Protein AF-A0A953EM39-F1 (afdb_monomer_lite)

Foldseek 3Di:
DDPPPPLPDKFFWQKAKKWFKWKAWFQAALRIDTDIFADPVQRPGTHIFQDEDADRDCRRHSDDADADQAADALVRVVPVVDTKMKIWTWMWMWICPPDPCVVVSGVLSVLLSVQCNVFRHNHDQDSDLLVNLVSCLVGVLRSVVVLADDSLVVDPDPAPTTLAIEIEMEISYDDPSQVSNAVVQVVGFRDGHDRDDDPDDDDDPPDPDDGYGYHYQHAKDWDFQPWSDDPRDHTYTYIDIDHHNNDDHQFWWKAQPVQCFTFFFPPDPLAWGFTAGAHQALDQRRGWDQDPQQFIAGPVDRQWTWFQDQLDAFGTITIHGDDNDQRRHWDDDQQFIFRRNVRWTWFFDPDRWFPGGIGTHHDDPPPSRRGIDIGGRDHAQWWWKALPLLRWTWFFVVLDLDAFTFIWTAHQALDQRRTWHQRPQQWIAGRSRRFTFFQPLQDAPATIHTHRTGPDQRSGWDDPQFWIASVPNRWTWFFPPLDSFGGGTIHTHHDDSVDSRGGIDIDGSDHDDWDFLADPVPRFTWFQPPLDLDWFGFTATHHDDPLVPTQRTWDQDPLQWTATCSVDRPSQWTFFQDQVDPPGTIITHHTPSDQRRGWDCDPSFTAGRNPRDTDDHPPDDD

Radius of gyration: 32.35 Å; chains: 1; bounding box: 67×64×93 Å

Sequence (622 aa):
MSRNDSFLQGTRDEPFVYNVWFRVKVGVPDSAEVGVTGSRDSAYMSLGNGDGRYLFSGAEQGAVQFDNIRLHDIGDLLNPQNHLELVGSWTWAMESDNIAVKGMVDQSAQILKTALNSTVAPMALPSDASQLVSDLLAAIPRPFLFMIGAALASIPGLTDDVVGSNIYVGVNAAGVLASVLDAAAGSFKVPFIEIPIVSIPPDIGLNPGGGGHIFSLSSARTFADEDFSQWNSGHHRYEMQMVPTGTPLDLMQIRNAHYERCVDLAYGNVDGGRADPWPCNGNGRQAWMLNSLGQIRTAVRNERCLDAGAGANGGDVWSTGCNSSVGQRWRISGKQIVNEAQGMCLGVPGQPVSGTHLRLRPCSSTDVEQQWTLEPLAPATYQRIRNIVKDRCAGVVDADTSSGSMLNTWMCTNAPDQGWLLDPQGFIVNRGSDRCLDGNGGIAGAEVRILDCADVPWQRWEWTGTQLVNSYRNTCLGVKNNQELPGARMNLVACDPTDPAQKLAFEPATPWSWSQVRSSSTSRCAEVTDNSTSNGAVVRDVTCESYSATGQGWRLDPGGLLISRIDAGDHGKCLDAGTGAVGQTVLSWDCHGGANQRWTLSGTQLVNAVAGLCLQSADVAG

pLDDT: mean 79.26, std 15.97, range [26.17, 97.62]

Structure (mmCIF, N/CA/C/O backbone):
data_AF-A0A953EM39-F1
#
_entry.id   AF-A0A953EM39-F1
#
loop_
_atom_site.group_PDB
_atom_site.id
_atom_site.type_symbol
_atom_site.label_atom_id
_atom_site.label_alt_id
_atom_site.label_comp_id
_atom_site.label_asym_id
_atom_site.label_entity_id
_atom_site.label_seq_id
_atom_site.pdbx_PDB_ins_code
_atom_site.Cartn_x
_atom_site.Cartn_y
_atom_site.Cartn_z
_atom_site.occupancy
_atom_site.B_iso_or_equiv
_atom_site.auth_seq_id
_atom_site.auth_comp_id
_atom_site.auth_asym_id
_atom_site.auth_atom_id
_atom_site.pdbx_PDB_model_num
ATOM 1 N N . MET A 1 1 ? -0.025 -35.498 50.209 1.00 26.17 1 MET A N 1
ATOM 2 C CA . MET A 1 1 ? -0.067 -34.189 50.888 1.00 26.17 1 MET A CA 1
ATOM 3 C C . MET A 1 1 ? -0.090 -33.144 49.794 1.00 26.17 1 MET A C 1
ATOM 5 O O . MET A 1 1 ? 0.960 -32.788 49.276 1.00 26.17 1 MET A O 1
ATOM 9 N N . SER A 1 2 ? -1.303 -32.809 49.360 1.00 26.33 2 SER A N 1
ATOM 10 C CA . SER A 1 2 ? -1.603 -31.695 48.467 1.00 26.33 2 SER A CA 1
ATOM 11 C C . SER A 1 2 ? -1.132 -30.413 49.143 1.00 26.33 2 SER A C 1
ATOM 13 O O . SER A 1 2 ? -1.469 -30.169 50.304 1.00 26.33 2 SER A O 1
ATOM 15 N N . ARG A 1 3 ? -0.290 -29.635 48.466 1.00 27.75 3 ARG A N 1
ATOM 16 C CA . ARG A 1 3 ? -0.011 -28.273 48.906 1.00 27.75 3 ARG A CA 1
ATOM 17 C C . ARG A 1 3 ? -1.219 -27.449 48.483 1.00 27.75 3 ARG A C 1
ATOM 19 O O . ARG A 1 3 ? -1.339 -27.104 47.323 1.00 27.75 3 ARG A O 1
ATOM 26 N N . ASN A 1 4 ? -2.146 -27.267 49.423 1.00 28.66 4 ASN A N 1
ATOM 27 C CA . ASN A 1 4 ? -3.021 -26.105 49.412 1.00 28.66 4 ASN A CA 1
ATOM 28 C C . ASN A 1 4 ? -2.097 -24.907 49.591 1.00 28.66 4 ASN A C 1
ATOM 30 O O . ASN A 1 4 ? -1.573 -24.726 50.697 1.00 28.66 4 ASN A O 1
ATOM 34 N N . ASP A 1 5 ? -1.898 -24.118 48.546 1.00 33.22 5 ASP A N 1
ATOM 35 C CA . ASP A 1 5 ? -1.408 -22.771 48.755 1.00 33.22 5 ASP A CA 1
ATOM 36 C C . ASP A 1 5 ? -2.537 -21.986 49.417 1.00 33.22 5 ASP A C 1
ATOM 38 O O . ASP A 1 5 ? -3.649 -21.812 48.921 1.00 33.22 5 ASP A O 1
ATOM 42 N N . SER A 1 6 ? -2.291 -21.648 50.679 1.00 32.31 6 SER A N 1
ATOM 43 C CA . SER A 1 6 ? -3.165 -20.797 51.457 1.00 32.31 6 SER A CA 1
ATOM 44 C C . SER A 1 6 ? -3.144 -19.413 50.823 1.00 32.31 6 SER A C 1
ATOM 46 O O . SER A 1 6 ? -2.258 -18.608 51.100 1.00 32.31 6 SER A O 1
ATOM 48 N N . PHE A 1 7 ? -4.165 -19.192 50.014 1.00 36.41 7 PHE A N 1
ATOM 49 C CA . PHE A 1 7 ? -4.669 -18.013 49.319 1.00 36.41 7 PHE A CA 1
ATOM 50 C C . PHE A 1 7 ? -4.611 -16.645 50.049 1.00 36.41 7 PHE A C 1
ATOM 52 O O . PHE A 1 7 ? -5.151 -15.655 49.576 1.00 36.41 7 PHE A O 1
ATOM 59 N N . LEU A 1 8 ? -4.008 -16.527 51.236 1.00 30.64 8 LEU A N 1
ATOM 60 C CA . LEU A 1 8 ? -4.150 -15.325 52.059 1.00 30.64 8 LEU A CA 1
ATOM 61 C C . LEU A 1 8 ? -2.957 -14.379 52.102 1.00 30.64 8 LEU A C 1
ATOM 63 O O . LEU A 1 8 ? -3.194 -13.234 52.469 1.00 30.64 8 LEU A O 1
ATOM 67 N N . GLN A 1 9 ? -1.733 -14.751 51.708 1.00 31.95 9 GLN A N 1
ATOM 68 C CA . GLN A 1 9 ? -0.623 -13.785 51.606 1.00 31.95 9 GLN A CA 1
ATOM 69 C C . GLN A 1 9 ? 0.457 -14.233 50.601 1.00 31.95 9 GLN A C 1
ATOM 71 O O . GLN A 1 9 ? 1.381 -14.948 50.974 1.00 31.95 9 GLN A O 1
ATOM 76 N N . GLY A 1 10 ? 0.388 -13.727 49.364 1.00 39.34 10 GLY A N 1
ATOM 77 C CA . GLY A 1 10 ? 1.563 -13.520 48.502 1.00 39.34 10 GLY A CA 1
ATOM 78 C C . GLY A 1 10 ? 1.924 -14.629 47.511 1.00 39.34 10 GLY A C 1
ATOM 79 O O . GLY A 1 10 ? 3.085 -15.041 47.491 1.00 39.34 10 GLY A O 1
ATOM 80 N N . THR A 1 11 ? 0.983 -15.063 46.671 1.00 44.34 11 THR A N 1
ATOM 81 C CA . THR A 1 11 ? 1.305 -15.824 45.452 1.00 44.34 11 THR A CA 1
ATOM 82 C C . THR A 1 11 ? 1.557 -14.876 44.281 1.00 44.34 11 THR A C 1
ATOM 84 O O . THR A 1 11 ? 1.456 -13.654 44.408 1.00 44.34 11 THR A O 1
ATOM 87 N N . ARG A 1 12 ? 2.133 -15.429 43.226 1.00 53.06 12 ARG A N 1
ATOM 88 C CA . ARG A 1 12 ? 2.984 -14.742 42.269 1.00 53.06 12 ARG A CA 1
ATOM 89 C C . ARG A 1 12 ? 2.561 -15.267 40.896 1.00 53.06 12 ARG A C 1
ATOM 91 O O . ARG A 1 12 ? 3.275 -16.076 40.322 1.00 53.06 12 ARG A O 1
ATOM 98 N N . ASP A 1 13 ? 1.400 -14.860 40.408 1.00 59.19 13 ASP A N 1
ATOM 99 C CA . ASP A 1 13 ? 0.655 -15.641 39.410 1.00 59.19 13 ASP A CA 1
ATOM 100 C C . ASP A 1 13 ? 1.165 -15.355 37.982 1.00 59.19 13 ASP A C 1
ATOM 102 O O . ASP A 1 13 ? 1.406 -14.192 37.634 1.00 59.19 13 ASP A O 1
ATOM 106 N N . GLU A 1 14 ? 1.361 -16.385 37.142 1.00 70.81 14 GLU A N 1
ATOM 107 C CA . GLU A 1 14 ? 1.727 -16.207 35.725 1.00 70.81 14 GLU A CA 1
ATOM 108 C C . GLU A 1 14 ? 0.514 -16.352 34.786 1.00 70.81 14 GLU A C 1
ATOM 110 O O . GLU A 1 14 ? 0.160 -17.470 34.399 1.00 70.81 14 GLU A O 1
ATOM 115 N N . PRO A 1 15 ? -0.133 -15.243 34.376 1.00 70.75 15 PRO A N 1
ATOM 116 C CA . PRO A 1 15 ? -1.342 -15.317 33.569 1.00 70.75 15 PRO A CA 1
ATOM 117 C C . PRO A 1 15 ? -1.049 -15.672 32.110 1.00 70.75 15 PRO A C 1
ATOM 119 O O . PRO A 1 15 ? -0.116 -15.151 31.493 1.00 70.75 15 PRO A O 1
ATOM 122 N N . PHE A 1 16 ? -1.915 -16.492 31.521 1.00 75.31 16 PHE A N 1
ATOM 123 C CA . PHE A 1 16 ? -1.914 -16.797 30.090 1.00 75.31 16 PHE A CA 1
ATOM 124 C C . PHE A 1 16 ? -3.316 -17.188 29.608 1.00 75.31 16 PHE A C 1
ATOM 126 O O . PHE A 1 16 ? -4.253 -17.310 30.399 1.00 75.31 16 PHE A O 1
ATOM 133 N N . VAL A 1 17 ? -3.475 -17.361 28.294 1.00 79.69 17 VAL A N 1
ATOM 134 C CA . VAL A 1 17 ? -4.760 -17.702 27.675 1.00 79.69 17 VAL A CA 1
ATOM 135 C C . VAL A 1 17 ? -4.661 -18.973 26.835 1.00 79.69 17 VAL A C 1
ATOM 137 O O . VAL A 1 17 ? -3.720 -19.151 26.058 1.00 79.69 17 VAL A O 1
ATOM 140 N N . TYR A 1 18 ? -5.683 -19.827 26.933 1.00 83.44 18 TYR A N 1
ATOM 141 C CA . TYR A 1 18 ? -5.995 -20.813 25.899 1.00 83.44 18 TYR A CA 1
ATOM 142 C C . TYR A 1 18 ? -7.171 -20.331 25.050 1.00 83.44 18 TYR A C 1
ATOM 144 O O . TYR A 1 18 ? -8.233 -20.002 25.570 1.00 83.44 18 TYR A O 1
ATOM 152 N N . ASN A 1 19 ? -7.005 -20.349 23.730 1.00 86.69 19 ASN A N 1
ATOM 153 C CA . ASN A 1 19 ? -8.089 -20.124 22.782 1.00 86.69 19 ASN A CA 1
ATOM 154 C C . ASN A 1 19 ? -8.498 -21.450 22.148 1.00 86.69 19 ASN A C 1
ATOM 156 O O . ASN A 1 19 ? -7.745 -22.017 21.352 1.00 86.69 19 ASN A O 1
ATOM 160 N N . VAL A 1 20 ? -9.709 -21.918 22.454 1.00 89.50 20 VAL A N 1
ATOM 161 C CA . VAL A 1 20 ? -10.371 -22.969 21.674 1.00 89.50 20 VAL A CA 1
ATOM 162 C C . VAL A 1 20 ? -11.012 -22.301 20.467 1.00 89.50 20 VAL A C 1
ATOM 164 O O . VAL A 1 20 ? -12.107 -21.745 20.560 1.00 89.50 20 VAL A O 1
ATOM 167 N N . TRP A 1 21 ? -10.307 -22.291 19.342 1.00 91.75 21 TRP A N 1
ATOM 168 C CA . TRP A 1 21 ? -10.792 -21.648 18.131 1.00 91.75 21 TRP A CA 1
ATOM 169 C C . TRP A 1 21 ? -11.631 -22.583 17.288 1.00 91.75 21 TRP A C 1
ATOM 171 O O . TRP A 1 21 ? -11.382 -23.784 17.243 1.00 91.75 21 TRP A O 1
ATOM 181 N N . PHE A 1 22 ? -12.595 -22.023 16.570 1.00 92.56 22 PHE A N 1
ATOM 182 C CA . PHE A 1 22 ? -13.446 -22.772 15.662 1.00 92.56 22 PHE A CA 1
ATOM 183 C C . PHE A 1 22 ? -13.744 -21.984 14.390 1.00 92.56 22 PHE A C 1
ATOM 185 O O . PHE A 1 22 ? -13.769 -20.754 14.393 1.00 92.56 22 PHE A O 1
ATOM 192 N N . ARG A 1 23 ? -14.017 -22.716 13.311 1.00 92.69 23 ARG A N 1
ATOM 193 C CA . ARG A 1 23 ? -14.676 -22.216 12.104 1.00 92.69 23 ARG A CA 1
ATOM 194 C C . ARG A 1 23 ? -15.698 -23.235 11.608 1.00 92.69 23 ARG A C 1
ATOM 196 O O . ARG A 1 23 ? -15.471 -24.434 11.738 1.00 92.69 23 ARG A O 1
ATOM 203 N N . VAL A 1 24 ? -16.830 -22.795 11.072 1.00 95.00 24 VAL A N 1
ATOM 204 C CA . VAL A 1 24 ? -17.868 -23.682 10.516 1.00 95.00 24 VAL A CA 1
ATOM 205 C C . VAL A 1 24 ? -18.636 -22.973 9.409 1.00 95.00 24 VAL A C 1
ATOM 207 O O . VAL A 1 24 ? -18.951 -21.789 9.531 1.00 95.00 24 VAL A O 1
ATOM 210 N N . LYS A 1 25 ? -18.968 -23.696 8.335 1.00 92.56 25 LYS A N 1
ATOM 211 C CA . LYS A 1 25 ? -19.789 -23.170 7.241 1.00 92.56 25 LYS A CA 1
ATOM 212 C C . LYS A 1 25 ? -21.256 -23.526 7.451 1.00 92.56 25 LYS A C 1
ATOM 214 O O . LYS A 1 25 ? -21.619 -24.687 7.633 1.00 92.56 25 LYS A O 1
ATOM 219 N N . VAL A 1 26 ? -22.108 -22.514 7.395 1.00 92.31 26 VAL A N 1
ATOM 220 C CA . VAL A 1 26 ? -23.559 -22.641 7.525 1.00 92.31 26 VAL A CA 1
ATOM 221 C C . VAL A 1 26 ? -24.123 -23.285 6.255 1.00 92.31 26 VAL A C 1
ATOM 223 O O . VAL A 1 26 ? -23.828 -22.848 5.140 1.00 92.31 26 VAL A O 1
ATOM 226 N N . GLY A 1 27 ? -24.921 -24.338 6.418 1.00 89.25 27 GLY A N 1
ATOM 227 C CA . GLY A 1 27 ? -25.503 -25.105 5.313 1.00 89.25 27 GLY A CA 1
ATOM 228 C C . GLY A 1 27 ? -24.555 -26.120 4.664 1.00 89.25 27 GLY A C 1
ATOM 229 O O . GLY A 1 27 ? -24.914 -26.706 3.643 1.00 89.25 27 GLY A O 1
ATOM 230 N N . VAL A 1 28 ? -23.365 -26.349 5.232 1.00 92.19 28 VAL A N 1
ATOM 231 C CA . VAL A 1 28 ? -22.403 -27.356 4.757 1.00 92.19 28 VAL A CA 1
ATOM 232 C C . VAL A 1 28 ? -22.165 -28.385 5.865 1.00 92.19 28 VAL A C 1
ATOM 234 O O . VAL A 1 28 ? -21.426 -28.086 6.808 1.00 92.19 28 VAL A O 1
ATOM 237 N N . PRO A 1 29 ? -22.761 -29.591 5.771 1.00 92.19 29 PRO A N 1
ATOM 238 C CA . PRO A 1 29 ? -22.546 -30.663 6.740 1.00 92.19 29 PRO A CA 1
ATOM 239 C C . PRO A 1 29 ? -21.062 -30.982 6.941 1.00 92.19 29 PRO A C 1
ATOM 241 O O . PRO A 1 29 ? -20.277 -30.931 5.995 1.00 92.19 29 PRO A O 1
ATOM 244 N N . ASP A 1 30 ? -20.692 -31.311 8.179 1.00 93.56 30 ASP A N 1
ATOM 245 C CA . ASP A 1 30 ? -19.337 -31.715 8.581 1.00 93.56 30 ASP A CA 1
ATOM 246 C C . ASP A 1 30 ? -18.214 -30.698 8.291 1.00 93.56 30 ASP A C 1
ATOM 248 O O . ASP A 1 30 ? -17.033 -31.047 8.293 1.00 93.56 30 ASP A O 1
ATOM 252 N N . SER A 1 31 ? -18.561 -29.425 8.082 1.00 94.50 31 SER A N 1
ATOM 253 C CA . SER A 1 31 ? -17.607 -28.354 7.766 1.00 94.50 31 SER A CA 1
ATOM 254 C C . SER A 1 31 ? -16.893 -27.739 8.972 1.00 94.50 31 SER A C 1
ATOM 256 O O . SER A 1 31 ? -16.032 -26.882 8.781 1.00 94.50 31 SER A O 1
ATOM 258 N N . ALA A 1 32 ? -17.251 -28.116 10.203 1.00 95.75 32 ALA A N 1
ATOM 259 C CA . ALA A 1 32 ? -16.644 -27.529 11.389 1.00 95.75 32 ALA A CA 1
ATOM 260 C C . ALA A 1 32 ? -15.186 -27.976 11.559 1.00 95.75 32 ALA A C 1
ATOM 262 O O . ALA A 1 32 ? -14.872 -29.169 11.574 1.00 95.75 32 ALA A O 1
ATOM 263 N N . GLU A 1 33 ? -14.311 -27.009 11.796 1.00 94.44 33 GLU A N 1
ATOM 264 C CA . GLU A 1 33 ? -12.925 -27.188 12.211 1.00 94.44 33 GLU A CA 1
ATOM 265 C C . GLU A 1 33 ? -12.733 -26.506 13.562 1.00 94.44 33 GLU A C 1
ATOM 267 O O . GLU A 1 33 ? -13.235 -25.406 13.785 1.00 94.44 33 GLU A O 1
ATOM 272 N N . VAL A 1 34 ? -12.026 -27.169 14.476 1.00 94.06 34 VAL A N 1
ATOM 273 C CA . VAL A 1 34 ? -11.762 -26.652 15.822 1.00 94.06 34 VAL A CA 1
ATOM 274 C C . VAL A 1 34 ? -10.336 -27.011 16.206 1.00 94.06 34 VAL A C 1
ATOM 276 O O . VAL A 1 34 ? -9.885 -28.128 15.934 1.00 94.06 34 VAL A O 1
ATOM 279 N N . GLY A 1 35 ? -9.643 -26.078 16.845 1.00 91.75 35 GLY A N 1
ATOM 280 C CA . GLY A 1 35 ? -8.299 -26.274 17.362 1.00 91.75 35 GLY A CA 1
ATOM 281 C C . GLY A 1 35 ? -8.064 -25.502 18.653 1.00 91.75 35 GLY A C 1
ATOM 282 O O . GLY A 1 35 ? -8.955 -24.842 19.183 1.00 91.75 35 GLY A O 1
ATOM 283 N N . VAL A 1 36 ? -6.848 -25.625 19.174 1.00 89.81 36 VAL A N 1
ATOM 284 C CA . VAL A 1 36 ? -6.428 -24.998 20.428 1.00 89.81 36 VAL A CA 1
ATOM 285 C C . VAL A 1 36 ? -5.129 -24.248 20.184 1.00 89.81 36 VAL A C 1
ATOM 287 O O . VAL A 1 36 ? -4.183 -24.822 19.642 1.00 89.81 36 VAL A O 1
ATOM 290 N N . THR A 1 37 ? -5.079 -22.990 20.613 1.00 87.69 37 THR A N 1
ATOM 291 C CA . THR A 1 37 ? -3.870 -22.158 20.604 1.00 87.69 37 THR A CA 1
ATOM 292 C C . THR A 1 37 ? -3.620 -21.586 21.996 1.00 87.69 37 THR A C 1
ATOM 294 O O . THR A 1 37 ? -4.545 -21.443 22.793 1.00 87.69 37 THR A O 1
ATOM 297 N N . GLY A 1 38 ? -2.360 -21.275 22.291 1.00 82.44 38 GLY A N 1
ATOM 298 C CA . GLY A 1 38 ? -1.889 -20.916 23.627 1.00 82.44 38 GLY A CA 1
ATOM 299 C C . GLY A 1 38 ? -1.028 -22.031 24.208 1.00 82.44 38 GLY A C 1
ATOM 300 O O . GLY A 1 38 ? -1.110 -23.189 23.793 1.00 82.44 38 GLY A O 1
ATOM 301 N N . SER A 1 39 ? -0.148 -21.674 25.134 1.00 78.44 39 SER A N 1
ATOM 302 C CA . SER A 1 39 ? 0.687 -22.640 25.841 1.00 78.44 39 SER A CA 1
ATOM 303 C C . SER A 1 39 ? 1.000 -22.129 27.229 1.00 78.44 39 SER A C 1
ATOM 305 O O . SER A 1 39 ? 1.378 -20.968 27.380 1.00 78.44 39 SER A O 1
ATOM 307 N N . ARG A 1 40 ? 0.965 -23.028 28.214 1.00 72.25 40 ARG A N 1
ATOM 308 C CA . ARG A 1 40 ? 1.522 -22.750 29.540 1.00 72.25 40 ARG A CA 1
ATOM 309 C C . ARG A 1 40 ? 2.975 -22.275 29.449 1.00 72.25 40 ARG A C 1
ATOM 311 O O . ARG A 1 40 ? 3.365 -21.391 30.192 1.00 72.25 40 ARG A O 1
ATOM 318 N N . ASP A 1 41 ? 3.766 -22.800 28.513 1.00 75.62 41 ASP A N 1
ATOM 319 C CA . ASP A 1 41 ? 5.189 -22.442 28.388 1.00 75.62 41 ASP A CA 1
ATOM 320 C C . ASP A 1 41 ? 5.413 -20.955 28.040 1.00 75.62 41 ASP A C 1
ATOM 322 O O . ASP A 1 41 ? 6.533 -20.457 28.139 1.00 75.62 41 ASP A O 1
ATOM 326 N N . SER A 1 42 ? 4.361 -20.236 27.628 1.00 69.31 42 SER A N 1
ATOM 327 C CA . SER A 1 42 ? 4.401 -18.782 27.433 1.00 69.31 42 SER A CA 1
ATOM 328 C C . SER A 1 42 ? 4.144 -17.967 28.708 1.00 69.31 42 SER A C 1
ATOM 330 O O . SER A 1 42 ? 4.317 -16.756 28.684 1.00 69.31 42 SER A O 1
ATOM 332 N N . ALA A 1 43 ? 3.779 -18.598 29.824 1.00 70.31 43 ALA A N 1
ATOM 333 C CA . ALA A 1 43 ? 3.544 -17.943 31.106 1.00 70.31 43 ALA A CA 1
ATOM 334 C C . ALA A 1 43 ? 4.869 -17.811 31.882 1.00 70.31 43 ALA A C 1
ATOM 336 O O . ALA A 1 43 ? 5.221 -18.653 32.702 1.00 70.31 43 ALA A O 1
ATOM 337 N N . TYR A 1 44 ? 5.666 -16.785 31.564 1.00 62.75 44 TYR A N 1
ATOM 338 C CA . TYR A 1 44 ? 7.009 -16.582 32.143 1.00 62.75 44 TYR A CA 1
ATOM 339 C C . TYR A 1 44 ? 7.108 -15.396 33.114 1.00 62.75 44 TYR A C 1
ATOM 341 O O . TYR A 1 44 ? 8.175 -15.153 33.684 1.00 62.75 44 TYR A O 1
ATOM 349 N N . MET A 1 45 ? 6.030 -14.630 33.293 1.00 59.72 45 MET A N 1
ATOM 350 C CA . MET A 1 45 ? 6.003 -13.450 34.156 1.00 59.72 45 MET A CA 1
ATOM 351 C C . MET A 1 45 ? 5.039 -13.624 35.314 1.00 59.72 45 MET A C 1
ATOM 353 O O . MET A 1 45 ? 3.838 -13.722 35.109 1.00 59.72 45 MET A O 1
ATOM 357 N N . SER A 1 46 ? 5.599 -13.546 36.512 1.00 66.19 46 SER A N 1
ATOM 358 C CA . SER A 1 46 ? 4.888 -13.620 37.777 1.00 66.19 46 SER A CA 1
ATOM 359 C C . SER A 1 46 ? 4.440 -12.226 38.224 1.00 66.19 46 SER A C 1
ATOM 361 O O . SER A 1 46 ? 5.273 -11.319 38.353 1.00 66.19 46 SER A O 1
ATOM 363 N N . LEU A 1 47 ? 3.132 -12.037 38.404 1.00 57.91 47 LEU A N 1
ATOM 364 C CA . LEU A 1 47 ? 2.532 -10.794 38.892 1.00 57.91 47 LEU A CA 1
ATOM 365 C C . LEU A 1 47 ? 2.468 -10.796 40.423 1.00 57.91 47 LEU A C 1
ATOM 367 O O . LEU A 1 47 ? 2.204 -11.822 41.037 1.00 57.91 47 LEU A O 1
ATOM 371 N N . GLY A 1 48 ? 2.744 -9.656 41.061 1.00 56.22 48 GLY A N 1
ATOM 372 C CA . GLY A 1 48 ? 2.551 -9.502 42.502 1.00 56.22 48 GLY A CA 1
ATOM 373 C C . GLY A 1 48 ? 1.106 -9.141 42.856 1.00 56.22 48 GLY A C 1
ATOM 374 O O . GLY A 1 48 ? 0.329 -8.691 42.018 1.00 56.22 48 GLY A O 1
ATOM 375 N N . ASN A 1 49 ? 0.751 -9.270 44.136 1.00 52.59 49 ASN A N 1
ATOM 376 C CA . ASN A 1 49 ? -0.561 -8.859 44.642 1.00 52.59 49 ASN A CA 1
ATOM 377 C C . ASN A 1 49 ? -0.910 -7.407 44.260 1.00 52.59 49 ASN A C 1
ATOM 379 O O . ASN A 1 49 ? -0.266 -6.466 44.725 1.00 52.59 49 ASN A O 1
ATOM 383 N N . GLY A 1 50 ? -1.991 -7.234 43.494 1.00 50.84 50 GLY A N 1
ATOM 384 C CA . GLY A 1 50 ? -2.486 -5.926 43.051 1.00 50.84 50 GLY A CA 1
ATOM 385 C C . GLY A 1 50 ? -1.837 -5.396 41.769 1.00 50.84 50 GLY A C 1
ATOM 386 O O . GLY A 1 50 ? -2.231 -4.324 41.305 1.00 50.84 50 GLY A O 1
ATOM 387 N N . ASP A 1 51 ? -0.893 -6.134 41.180 1.00 50.38 51 ASP A N 1
ATOM 388 C CA . ASP A 1 51 ? -0.311 -5.802 39.885 1.00 50.38 51 ASP A CA 1
ATOM 389 C C . ASP A 1 51 ? -1.245 -6.256 38.755 1.00 50.38 51 ASP A C 1
ATOM 391 O O . ASP A 1 51 ? -1.629 -7.418 38.662 1.00 50.38 51 ASP A O 1
ATOM 395 N N . GLY A 1 52 ? -1.602 -5.327 37.869 1.00 51.31 52 GLY A N 1
ATOM 396 C CA . GLY A 1 52 ? -2.344 -5.611 36.642 1.00 51.31 52 GLY A CA 1
ATOM 397 C C . GLY A 1 52 ? -1.449 -5.448 35.419 1.00 51.31 52 GLY A C 1
ATOM 398 O O . GLY A 1 52 ? -0.644 -4.514 35.348 1.00 51.31 52 GLY A O 1
ATOM 399 N N . ARG A 1 53 ? -1.608 -6.319 34.420 1.00 51.41 53 ARG A N 1
ATOM 400 C CA . ARG A 1 53 ? -0.925 -6.202 33.126 1.00 51.41 53 ARG A CA 1
ATOM 401 C C . ARG A 1 53 ? -1.951 -6.162 32.002 1.00 51.41 53 ARG A C 1
ATOM 403 O O . ARG A 1 53 ? -2.768 -7.058 31.874 1.00 51.41 53 ARG A O 1
ATOM 410 N N . TYR A 1 54 ? -1.856 -5.127 31.172 1.00 47.44 54 TYR A N 1
ATOM 411 C CA . TYR A 1 54 ? -2.806 -4.859 30.085 1.00 47.44 54 TYR A CA 1
ATOM 412 C C . TYR A 1 54 ? -2.343 -5.396 28.722 1.00 47.44 54 TYR A C 1
ATOM 414 O O . TYR A 1 54 ? -3.104 -5.390 27.764 1.00 47.44 54 TYR A O 1
ATOM 422 N N . LEU A 1 55 ? -1.083 -5.835 28.609 1.00 51.97 55 LEU A N 1
ATOM 423 C CA . LEU A 1 55 ? -0.463 -6.216 27.338 1.00 51.97 55 LEU A CA 1
ATOM 424 C C . LEU A 1 55 ? 0.263 -7.557 27.473 1.00 51.97 55 LEU A C 1
ATOM 426 O O . LEU A 1 55 ? 1.436 -7.622 27.863 1.00 51.97 55 LEU A O 1
ATOM 430 N N . PHE A 1 56 ? -0.457 -8.625 27.147 1.00 58.38 56 PHE A N 1
ATOM 431 C CA . PHE A 1 56 ? 0.122 -9.933 26.866 1.00 58.38 56 PHE A CA 1
ATOM 432 C C . PHE A 1 56 ? 0.904 -9.883 25.547 1.00 58.38 56 PHE A C 1
ATOM 434 O O . PHE A 1 56 ? 0.509 -9.213 24.594 1.00 58.38 56 PHE A O 1
ATOM 441 N N . SER A 1 57 ? 2.025 -10.591 25.483 1.00 62.09 57 SER A N 1
ATOM 442 C CA . SER A 1 57 ? 2.697 -10.893 24.220 1.00 62.09 57 SER A CA 1
ATOM 443 C C . SER A 1 57 ? 1.799 -11.763 23.335 1.00 62.09 57 SER A C 1
ATOM 445 O O . SER A 1 57 ? 0.921 -12.469 23.829 1.00 62.09 57 SER A O 1
ATOM 447 N N . GLY A 1 58 ? 2.059 -11.795 22.026 1.00 62.88 58 GLY A N 1
ATOM 448 C CA . GLY A 1 58 ? 1.301 -12.667 21.118 1.00 62.88 58 GLY A CA 1
ATOM 449 C C . GLY A 1 58 ? 1.361 -14.158 21.495 1.00 62.88 58 GLY A C 1
ATOM 450 O O . GLY A 1 58 ? 0.415 -14.893 21.217 1.00 62.88 58 GLY A O 1
ATOM 451 N N . ALA A 1 59 ? 2.436 -14.595 22.165 1.00 64.69 59 ALA A N 1
ATOM 452 C CA . ALA A 1 59 ? 2.564 -15.956 22.683 1.00 64.69 59 ALA A CA 1
ATOM 453 C C . ALA A 1 59 ? 1.642 -16.201 23.893 1.00 64.69 59 ALA A C 1
ATOM 455 O O . ALA A 1 59 ? 0.903 -17.182 23.889 1.00 64.69 59 ALA A O 1
ATOM 456 N N . GLU A 1 60 ? 1.631 -15.282 24.867 1.00 69.75 60 GLU A N 1
ATOM 457 C CA . GLU A 1 60 ? 0.777 -15.344 26.070 1.00 69.75 60 GLU A CA 1
ATOM 458 C C . GLU A 1 60 ? -0.726 -15.235 25.733 1.00 69.75 60 GLU A C 1
ATOM 460 O O . GLU A 1 60 ? -1.565 -15.800 26.434 1.00 69.75 60 GLU A O 1
ATOM 465 N N . GLN A 1 61 ? -1.071 -14.539 24.642 1.00 73.56 61 GLN A N 1
ATOM 466 C CA . GLN A 1 61 ? -2.453 -14.403 24.159 1.00 73.56 61 GLN A CA 1
ATOM 467 C C . GLN A 1 61 ? -2.983 -15.652 23.456 1.00 73.56 61 GLN A C 1
ATOM 469 O O . GLN A 1 61 ? -4.188 -15.742 23.235 1.00 73.56 61 GLN A O 1
ATOM 474 N N . GLY A 1 62 ? -2.111 -16.571 23.025 1.00 75.75 62 GLY A N 1
ATOM 475 C CA . GLY A 1 62 ? -2.517 -17.705 22.198 1.00 75.75 62 GLY A CA 1
ATOM 476 C C . GLY A 1 62 ? -3.265 -17.273 20.932 1.00 75.75 62 GLY A C 1
ATOM 477 O O . GLY A 1 62 ? -4.312 -17.845 20.630 1.00 75.75 62 GLY A O 1
ATOM 478 N N . ALA A 1 63 ? -2.771 -16.240 20.238 1.00 74.12 63 ALA A N 1
ATOM 479 C CA . ALA A 1 63 ? -3.470 -15.585 19.131 1.00 74.12 63 ALA A CA 1
ATOM 480 C C . ALA A 1 63 ? -3.870 -16.559 18.007 1.00 74.12 63 ALA A C 1
ATOM 482 O O . ALA A 1 63 ? -3.097 -17.430 17.606 1.00 74.12 63 ALA A O 1
ATOM 483 N N . VAL A 1 64 ? -5.075 -16.376 17.468 1.00 73.62 64 VAL A N 1
ATOM 484 C CA . VAL A 1 64 ? -5.643 -17.218 16.410 1.00 73.62 64 VAL A CA 1
ATOM 485 C C . VAL A 1 64 ? -5.842 -16.381 15.154 1.00 73.62 64 VAL A C 1
ATOM 487 O O . VAL A 1 64 ? -6.386 -15.281 15.220 1.00 73.62 64 VAL A O 1
ATOM 490 N N . GLN A 1 65 ? -5.418 -16.912 14.008 1.00 71.25 65 GLN A N 1
ATOM 491 C CA . GLN A 1 65 ? -5.631 -16.308 12.693 1.00 71.25 65 GLN A CA 1
ATOM 492 C C . GLN A 1 65 ? -6.583 -17.184 11.880 1.00 71.25 65 GLN A C 1
ATOM 494 O O . GLN A 1 65 ? -6.437 -18.407 11.856 1.00 71.25 65 GLN A O 1
ATOM 499 N N . PHE A 1 66 ? -7.564 -16.561 11.228 1.00 70.81 66 PHE A N 1
ATOM 500 C CA . PHE A 1 66 ? -8.567 -17.258 10.429 1.00 70.81 66 PHE A CA 1
ATOM 501 C C . PHE A 1 66 ? -8.484 -16.825 8.972 1.00 70.81 66 PHE A C 1
ATOM 503 O O . PHE A 1 66 ? -9.170 -15.899 8.537 1.00 70.81 66 PHE A O 1
ATOM 510 N N . ASP A 1 67 ? -7.639 -17.517 8.218 1.00 62.50 67 ASP A N 1
ATOM 511 C CA . ASP A 1 67 ? -7.349 -17.131 6.845 1.00 62.50 67 ASP A CA 1
ATOM 512 C C . ASP A 1 67 ? -8.465 -17.517 5.867 1.00 62.50 67 ASP A C 1
ATOM 514 O O . ASP A 1 67 ? -9.191 -18.509 6.044 1.00 62.50 67 ASP A O 1
ATOM 518 N N . ASN A 1 68 ? -8.519 -16.760 4.767 1.00 62.03 68 ASN A N 1
ATOM 519 C CA . ASN A 1 68 ? -9.385 -16.989 3.608 1.00 62.03 68 ASN A CA 1
ATOM 520 C C . ASN A 1 68 ? -10.891 -16.859 3.900 1.00 62.03 68 ASN A C 1
ATOM 522 O O . ASN A 1 68 ? -11.705 -17.507 3.238 1.00 62.03 68 ASN A O 1
ATOM 526 N N . ILE A 1 69 ? -11.276 -16.013 4.859 1.00 66.56 69 ILE A N 1
ATOM 527 C CA . ILE A 1 69 ? -12.687 -15.692 5.101 1.00 66.56 69 ILE A CA 1
ATOM 528 C C . ILE A 1 69 ? -13.155 -14.657 4.081 1.00 66.56 69 ILE A C 1
ATOM 530 O O . ILE A 1 69 ? -12.751 -13.495 4.114 1.00 66.56 69 ILE A O 1
ATOM 534 N N . ARG A 1 70 ? -14.063 -15.059 3.193 1.00 69.06 70 ARG A N 1
ATOM 535 C CA . ARG A 1 70 ? -14.757 -14.131 2.297 1.00 69.06 70 ARG A CA 1
ATOM 536 C C . ARG A 1 70 ? -15.989 -13.568 2.995 1.00 69.06 70 ARG A C 1
ATOM 538 O O . ARG A 1 70 ? -16.784 -14.342 3.516 1.00 69.06 70 ARG A O 1
ATOM 545 N N . LEU A 1 71 ? -16.162 -12.247 2.981 1.00 73.88 71 LEU A N 1
ATOM 546 C CA . LEU A 1 71 ? -17.385 -11.621 3.482 1.00 73.88 71 LEU A CA 1
ATOM 547 C C . LEU A 1 71 ? -18.518 -11.717 2.450 1.00 73.88 71 LEU A C 1
ATOM 549 O O . LEU A 1 71 ? -18.279 -11.602 1.245 1.00 73.88 71 LEU A O 1
ATOM 553 N N . HIS A 1 72 ? -19.742 -11.904 2.935 1.00 74.81 72 HIS A N 1
ATOM 554 C CA . HIS A 1 72 ? -20.950 -12.050 2.130 1.00 74.81 72 HIS A CA 1
ATOM 555 C C . HIS A 1 72 ? -22.045 -11.102 2.617 1.00 74.81 72 HIS A C 1
ATOM 557 O O . HIS A 1 72 ? -22.323 -11.030 3.814 1.00 74.81 72 HIS A O 1
ATOM 563 N N . ASP A 1 73 ? -22.694 -10.394 1.696 1.00 80.38 73 ASP A N 1
ATOM 564 C CA . ASP A 1 73 ? -23.987 -9.759 1.972 1.00 80.38 73 ASP A CA 1
ATOM 565 C C . ASP A 1 73 ? -25.132 -10.715 1.582 1.00 80.38 73 ASP A C 1
ATOM 567 O O . ASP A 1 73 ? -24.921 -11.755 0.951 1.00 80.38 73 ASP A O 1
ATOM 571 N N . ILE A 1 74 ? -26.373 -10.372 1.926 1.00 78.25 74 ILE A N 1
ATOM 572 C CA . ILE A 1 74 ? -27.555 -11.215 1.701 1.00 78.25 74 ILE A CA 1
ATOM 573 C C . ILE A 1 74 ? -27.745 -11.600 0.223 1.00 78.25 74 ILE A C 1
ATOM 575 O O . ILE A 1 74 ? -28.176 -12.710 -0.080 1.00 78.25 74 ILE A O 1
ATOM 579 N N . GLY A 1 75 ? -27.370 -10.716 -0.709 1.00 71.06 75 GLY A N 1
ATOM 580 C CA . GLY A 1 75 ? -27.434 -10.985 -2.148 1.00 71.06 75 GLY A CA 1
ATOM 581 C C . GLY A 1 75 ? -26.420 -12.029 -2.625 1.00 71.06 75 GLY A C 1
ATOM 582 O O . GLY A 1 75 ? -26.715 -12.789 -3.547 1.00 71.06 75 GLY A O 1
ATOM 583 N N . ASP A 1 76 ? -25.254 -12.121 -1.980 1.00 73.25 76 ASP A N 1
ATOM 584 C CA . ASP A 1 76 ? -24.229 -13.112 -2.326 1.00 73.25 76 ASP A CA 1
ATOM 585 C C . ASP A 1 76 ? -24.681 -14.532 -1.973 1.00 73.25 76 ASP A C 1
ATOM 587 O O . ASP A 1 76 ? -24.332 -15.484 -2.672 1.00 73.25 76 ASP A O 1
ATOM 591 N N . LEU A 1 77 ? -25.489 -14.675 -0.919 1.00 78.88 77 LEU A N 1
ATOM 592 C CA . LEU A 1 77 ? -26.010 -15.958 -0.437 1.00 78.88 77 LEU A CA 1
ATOM 593 C C . LEU A 1 77 ? -27.102 -16.553 -1.338 1.00 78.88 77 LEU A C 1
ATOM 595 O O . LEU A 1 77 ? -27.501 -17.698 -1.148 1.00 78.88 77 LEU A O 1
ATOM 599 N N . LEU A 1 78 ? -27.552 -15.816 -2.359 1.00 77.00 78 LEU A N 1
ATOM 600 C CA . LEU A 1 78 ? -28.420 -16.360 -3.407 1.00 77.00 78 LEU A CA 1
ATOM 601 C C . LEU A 1 78 ? -27.687 -17.375 -4.298 1.00 77.00 78 LEU A C 1
ATOM 603 O O . LEU A 1 78 ? -28.326 -18.201 -4.950 1.00 77.00 78 LEU A O 1
ATOM 607 N N . ASN A 1 79 ? -26.351 -17.322 -4.344 1.00 75.69 79 ASN A N 1
ATOM 608 C CA . ASN A 1 79 ? -25.547 -18.346 -4.996 1.00 75.69 79 ASN A CA 1
ATOM 609 C C . ASN A 1 79 ? -25.337 -19.525 -4.028 1.00 75.69 79 ASN A C 1
ATOM 611 O O . ASN A 1 79 ? -24.669 -19.340 -3.013 1.00 75.69 79 ASN A O 1
ATOM 615 N N . PRO A 1 80 ? -25.791 -20.749 -4.357 1.00 75.50 80 PRO A N 1
ATOM 616 C CA . PRO A 1 80 ? -25.668 -21.906 -3.468 1.00 75.50 80 PRO A CA 1
ATOM 617 C C . PRO A 1 80 ? -24.221 -22.372 -3.230 1.00 75.50 80 PRO A C 1
ATOM 619 O O . PRO A 1 80 ? -24.005 -23.251 -2.406 1.00 75.50 80 PRO A O 1
ATOM 622 N N . GLN A 1 81 ? -23.241 -21.835 -3.968 1.00 76.12 81 GLN A N 1
ATOM 623 C CA . GLN A 1 81 ? -21.809 -22.069 -3.734 1.00 76.12 81 GLN A CA 1
ATOM 624 C C . GLN A 1 81 ? -21.215 -21.141 -2.661 1.00 76.12 81 GLN A C 1
ATOM 626 O O . GLN A 1 81 ? -20.099 -21.375 -2.196 1.00 76.12 81 GLN A O 1
ATOM 631 N N . ASN A 1 82 ? -21.919 -20.062 -2.307 1.00 79.81 82 ASN A N 1
ATOM 632 C CA . ASN A 1 82 ? -21.513 -19.157 -1.243 1.00 79.81 82 ASN A CA 1
ATOM 633 C C . ASN A 1 82 ? -22.133 -19.628 0.071 1.00 79.81 82 ASN A C 1
ATOM 635 O O . ASN A 1 82 ? -23.324 -19.926 0.144 1.00 79.81 82 ASN A O 1
ATOM 639 N N . HIS A 1 83 ? -21.320 -19.654 1.120 1.00 84.25 83 HIS A N 1
ATOM 640 C CA . HIS A 1 83 ? -21.750 -20.068 2.446 1.00 84.25 83 HIS A CA 1
ATOM 641 C C . HIS A 1 83 ? -21.315 -19.019 3.454 1.00 84.25 83 HIS A C 1
ATOM 643 O O . HIS A 1 83 ? -20.193 -18.509 3.385 1.00 84.25 83 HIS A O 1
ATOM 649 N N . LEU A 1 84 ? -22.185 -18.732 4.420 1.00 88.94 84 LEU A N 1
ATOM 650 C CA . LEU A 1 84 ? -21.726 -18.034 5.608 1.00 88.94 84 LEU A CA 1
ATOM 651 C C . LEU A 1 84 ? -20.756 -18.925 6.372 1.00 88.94 84 LEU A C 1
ATOM 653 O O . LEU A 1 84 ? -20.932 -20.138 6.467 1.00 88.94 84 LEU A O 1
ATOM 657 N N . GLU A 1 85 ? -19.741 -18.297 6.927 1.00 88.50 85 GLU A N 1
ATOM 658 C CA . GLU A 1 85 ? -18.735 -18.896 7.771 1.00 88.50 85 GLU A CA 1
ATOM 659 C C . GLU A 1 85 ? -18.746 -18.180 9.116 1.00 88.50 85 GLU A C 1
ATOM 661 O O . GLU A 1 85 ? -18.639 -16.952 9.198 1.00 88.50 85 GLU A O 1
ATOM 666 N N . LEU A 1 86 ? -18.908 -18.974 10.170 1.00 92.25 86 LEU A N 1
ATOM 667 C CA . LEU A 1 86 ? -18.739 -18.525 11.539 1.00 92.25 86 LEU A CA 1
ATOM 668 C C . LEU A 1 86 ? -17.325 -18.860 11.965 1.00 92.25 86 LEU A C 1
ATOM 670 O O . LEU A 1 86 ? -16.921 -20.011 11.822 1.00 92.25 86 LEU A O 1
ATOM 674 N N . VAL A 1 87 ? -16.610 -17.890 12.519 1.00 90.50 87 VAL A N 1
ATOM 675 C CA . VAL A 1 87 ? -15.311 -18.110 13.158 1.00 90.50 87 VAL A CA 1
ATOM 676 C C . VAL A 1 87 ? -15.322 -17.529 14.553 1.00 90.50 87 VAL A C 1
ATOM 678 O O . VAL A 1 87 ? -16.060 -16.588 14.834 1.00 90.50 87 VAL A O 1
ATOM 681 N N . GLY A 1 88 ? -14.506 -18.060 15.444 1.00 89.50 88 GLY A N 1
ATOM 682 C CA . GLY A 1 88 ? -14.506 -17.557 16.803 1.00 89.50 88 GLY A CA 1
ATOM 683 C C . GLY A 1 88 ? -13.573 -18.295 17.729 1.00 89.50 88 GLY A C 1
ATOM 684 O O . GLY A 1 88 ? -12.927 -19.270 17.347 1.00 89.50 88 GLY A O 1
ATOM 685 N N . SER A 1 89 ? -13.523 -17.826 18.967 1.00 87.38 89 SER A N 1
ATOM 686 C CA . SER A 1 89 ? -12.793 -18.481 20.040 1.00 87.38 89 SER A CA 1
ATOM 687 C C . SER A 1 89 ? -13.660 -18.596 21.281 1.00 87.38 89 SER A C 1
ATOM 689 O O . SER A 1 89 ? -14.461 -17.719 21.601 1.00 87.38 89 SER A O 1
ATOM 691 N N . TRP A 1 90 ? -13.478 -19.695 21.998 1.00 86.19 90 TRP A N 1
ATOM 692 C CA . TRP A 1 90 ? -13.803 -19.771 23.408 1.00 86.19 90 TRP A CA 1
ATOM 693 C C . TRP A 1 90 ? -12.498 -19.613 24.184 1.00 86.19 90 TRP A C 1
ATOM 695 O O . TRP A 1 90 ? -11.617 -20.474 24.143 1.00 86.19 90 TRP A O 1
ATOM 705 N N . THR A 1 91 ? -12.365 -18.452 24.809 1.00 80.88 91 THR A N 1
ATOM 706 C CA . THR A 1 91 ? -11.145 -17.939 25.425 1.00 80.88 91 THR A CA 1
ATOM 707 C C . THR A 1 91 ? -11.156 -18.266 26.908 1.00 80.88 91 THR A C 1
ATOM 709 O O . THR A 1 91 ? -12.120 -17.932 27.592 1.00 80.88 91 THR A O 1
ATOM 712 N N . TRP A 1 92 ? -10.113 -18.935 27.393 1.00 79.75 92 TRP A N 1
ATOM 713 C CA . TRP A 1 92 ? -9.962 -19.350 28.785 1.00 79.75 92 TRP A CA 1
ATOM 714 C C . TRP A 1 92 ? -8.785 -18.595 29.392 1.00 79.75 92 TRP A C 1
ATOM 716 O O . TRP A 1 92 ? -7.655 -18.728 28.919 1.00 79.75 92 TRP A O 1
ATOM 726 N N . ALA A 1 93 ? -9.064 -17.806 30.422 1.00 75.56 93 ALA A N 1
ATOM 727 C CA . ALA A 1 93 ? -8.073 -17.152 31.256 1.00 75.56 93 ALA A CA 1
ATOM 728 C C . ALA A 1 93 ? -7.540 -18.157 32.282 1.00 75.56 93 ALA A C 1
ATOM 730 O O . ALA A 1 93 ? -8.320 -18.808 32.981 1.00 75.56 93 ALA A O 1
ATOM 731 N N . MET A 1 94 ? -6.218 -18.280 32.342 1.00 74.06 94 MET A N 1
ATOM 732 C CA . MET A 1 94 ? -5.518 -19.272 33.147 1.00 74.06 94 MET A CA 1
ATOM 733 C C . MET A 1 94 ? -4.463 -18.604 34.030 1.00 74.06 94 MET A C 1
ATOM 735 O O . MET A 1 94 ? -3.828 -17.636 33.601 1.00 74.06 94 MET A O 1
ATOM 739 N N . GLU A 1 95 ? -4.231 -19.179 35.205 1.00 69.81 95 GLU A N 1
ATOM 740 C CA . GLU A 1 95 ? -3.021 -18.985 36.010 1.00 69.81 95 GLU A CA 1
ATOM 741 C C . GLU A 1 95 ? -2.167 -20.271 36.013 1.00 69.81 95 GLU A C 1
ATOM 743 O O . GLU A 1 95 ? -2.588 -21.309 35.491 1.00 69.81 95 GLU A O 1
ATOM 748 N N . SER A 1 96 ? -0.907 -20.186 36.450 1.00 65.00 96 SER A N 1
ATOM 749 C CA . SER A 1 96 ? 0.098 -21.242 36.255 1.00 65.00 96 SER A CA 1
ATOM 750 C C . SER A 1 96 ? 0.668 -21.781 37.573 1.00 65.00 96 SER A C 1
ATOM 752 O O . SER A 1 96 ? 1.861 -21.640 37.819 1.00 65.00 96 SER A O 1
ATOM 754 N N . ASP A 1 97 ? -0.102 -22.573 38.324 1.00 55.78 97 ASP A N 1
ATOM 755 C CA . ASP A 1 97 ? 0.407 -23.208 39.554 1.00 55.78 97 ASP A CA 1
ATOM 756 C C . ASP A 1 97 ? 0.594 -24.736 39.459 1.00 55.78 97 ASP A C 1
ATOM 758 O O . ASP A 1 97 ? 0.825 -25.428 40.455 1.00 55.78 97 ASP A O 1
ATOM 762 N N . ASN A 1 98 ? 0.719 -25.241 38.217 1.00 53.78 98 ASN A N 1
ATOM 763 C CA . ASN A 1 98 ? 1.247 -26.566 37.834 1.00 53.78 98 ASN A CA 1
ATOM 764 C C . ASN A 1 98 ? 0.205 -27.688 37.602 1.00 53.78 98 ASN A C 1
ATOM 766 O O . ASN A 1 98 ? 0.421 -28.827 38.032 1.00 53.78 98 ASN A O 1
ATOM 770 N N . ILE A 1 99 ? -0.850 -27.430 36.812 1.00 56.16 99 ILE A N 1
ATOM 771 C CA . ILE A 1 99 ? -1.797 -28.460 36.330 1.00 56.16 99 ILE A CA 1
ATOM 772 C C . ILE A 1 99 ? -1.730 -28.674 34.801 1.00 56.16 99 ILE A C 1
ATOM 774 O O . ILE A 1 99 ? -1.484 -27.772 33.999 1.00 56.16 99 ILE A O 1
ATOM 778 N N . ALA A 1 100 ? -1.954 -29.919 34.361 1.00 61.44 100 ALA A N 1
ATOM 779 C CA . ALA A 1 100 ? -2.004 -30.321 32.952 1.00 61.44 100 ALA A CA 1
ATOM 780 C C . ALA A 1 100 ? -3.382 -30.038 32.306 1.00 61.44 100 ALA A C 1
ATOM 782 O O . ALA A 1 100 ? -4.092 -30.953 31.892 1.00 61.44 100 ALA A O 1
ATOM 783 N N . VAL A 1 101 ? -3.755 -28.759 32.193 1.00 65.88 101 VAL A N 1
ATOM 784 C CA . VAL A 1 101 ? -5.061 -28.290 31.668 1.00 65.88 101 VAL A CA 1
ATOM 785 C C . VAL A 1 101 ? -5.218 -28.547 30.157 1.00 65.88 101 VAL A C 1
ATOM 787 O O . VAL A 1 101 ? -6.327 -28.745 29.662 1.00 65.88 101 VAL A O 1
ATOM 790 N N . LYS A 1 102 ? -4.112 -28.641 29.404 1.00 73.88 102 LYS A N 1
ATOM 791 C CA . LYS A 1 102 ? -4.131 -28.765 27.933 1.00 73.88 102 LYS A CA 1
ATOM 792 C C . LYS A 1 102 ? -4.999 -29.926 27.419 1.00 73.88 102 LYS A C 1
ATOM 794 O O . LYS A 1 102 ? -5.747 -29.749 26.463 1.00 73.88 102 LYS A O 1
ATOM 799 N N . GLY A 1 103 ? -4.940 -31.097 28.056 1.00 74.56 103 GLY A N 1
ATOM 800 C CA . GLY A 1 103 ? -5.714 -32.265 27.614 1.00 74.56 103 GLY A CA 1
ATOM 801 C C . GLY A 1 103 ? -7.231 -32.048 27.674 1.00 74.56 103 GLY A C 1
ATOM 802 O O . GLY A 1 103 ? -7.964 -32.561 26.833 1.00 74.56 103 GLY A O 1
ATOM 803 N N . MET A 1 104 ? -7.703 -31.245 28.627 1.00 73.31 104 MET A N 1
ATOM 804 C CA . MET A 1 104 ? -9.111 -30.864 28.749 1.00 73.31 104 MET A CA 1
ATOM 805 C C . MET A 1 104 ? -9.518 -29.847 27.685 1.00 73.31 104 MET A C 1
ATOM 807 O O . MET A 1 104 ? -10.600 -29.965 27.109 1.00 73.31 104 MET A O 1
ATOM 811 N N . VAL A 1 105 ? -8.662 -28.862 27.413 1.00 77.50 105 VAL A N 1
ATOM 812 C CA . VAL A 1 105 ? -8.902 -27.880 26.350 1.00 77.50 105 VAL A CA 1
ATOM 813 C C . VAL A 1 105 ? -9.001 -28.602 24.998 1.00 77.50 105 VAL A C 1
ATOM 815 O O . VAL A 1 105 ? -9.928 -28.360 24.227 1.00 77.50 105 VAL A O 1
ATOM 818 N N . ASP A 1 106 ? -8.130 -29.590 24.763 1.00 82.88 106 ASP A N 1
ATOM 819 C CA . ASP A 1 106 ? -8.160 -30.441 23.569 1.00 82.88 106 ASP A CA 1
ATOM 820 C C . ASP A 1 106 ? -9.452 -31.289 23.482 1.00 82.88 106 ASP A C 1
ATOM 822 O O . ASP A 1 106 ? -10.040 -31.415 22.407 1.00 82.88 106 ASP A O 1
ATOM 826 N N . GLN A 1 107 ? -9.941 -31.857 24.594 1.00 80.44 107 GLN A N 1
ATOM 827 C CA . GLN A 1 107 ? -11.221 -32.590 24.622 1.00 80.44 107 GLN A CA 1
ATOM 828 C C . GLN A 1 107 ? -12.420 -31.668 24.377 1.00 80.44 107 GLN A C 1
ATOM 830 O O . GLN A 1 107 ? -13.322 -32.008 23.609 1.00 80.44 107 GLN A O 1
ATOM 835 N N . SER A 1 108 ? -12.401 -30.480 24.978 1.00 80.00 108 SER A N 1
ATOM 836 C CA . SER A 1 108 ? -13.424 -29.450 24.796 1.00 80.00 108 SER A CA 1
ATOM 837 C C . SER A 1 108 ? -13.517 -29.013 23.335 1.00 80.00 108 SER A C 1
ATOM 839 O O . SER A 1 108 ? -14.619 -28.885 22.802 1.00 80.00 108 SER A O 1
ATOM 841 N N . ALA A 1 109 ? -12.374 -28.894 22.650 1.00 88.06 109 ALA A N 1
ATOM 842 C CA . ALA A 1 109 ? -12.320 -28.635 21.215 1.00 88.06 109 ALA A CA 1
ATOM 843 C C . ALA A 1 109 ? -13.028 -29.730 20.389 1.00 88.06 109 ALA A C 1
ATOM 845 O O . ALA A 1 109 ? -13.766 -29.423 19.450 1.00 88.06 109 ALA A O 1
ATOM 846 N N . GLN A 1 110 ? -12.870 -31.011 20.745 1.00 88.00 110 GLN A N 1
ATOM 847 C CA . GLN A 1 110 ? -13.544 -32.111 20.035 1.00 88.00 110 GLN A CA 1
ATOM 848 C C . GLN A 1 110 ? -15.061 -32.128 20.256 1.00 88.00 110 GLN A C 1
ATOM 850 O O . GLN A 1 110 ? -15.826 -32.388 19.319 1.00 88.00 110 GLN A O 1
ATOM 855 N N . ILE A 1 111 ? -15.512 -31.823 21.476 1.00 85.31 111 ILE A N 1
ATOM 856 C CA . ILE A 1 111 ? -16.945 -31.717 21.775 1.00 85.31 111 ILE A CA 1
ATOM 857 C C . ILE A 1 111 ? -17.544 -30.539 21.004 1.00 85.31 111 ILE A C 1
ATOM 859 O O . ILE A 1 111 ? -18.556 -30.714 20.322 1.00 85.31 111 ILE A O 1
ATOM 863 N N . LEU A 1 112 ? -16.880 -29.378 21.020 1.00 88.00 112 LEU A N 1
ATOM 864 C CA . LEU A 1 112 ? -17.315 -28.196 20.278 1.00 88.00 112 LEU A CA 1
ATOM 865 C C . LEU A 1 112 ? -17.411 -28.478 18.772 1.00 88.00 112 LEU A C 1
ATOM 867 O O . LEU A 1 112 ? -18.408 -28.119 18.150 1.00 88.00 112 LEU A O 1
ATOM 871 N N . LYS A 1 113 ? -16.437 -29.194 18.193 1.00 92.69 113 LYS A N 1
ATOM 872 C CA . LYS A 1 113 ? -16.471 -29.608 16.780 1.00 92.69 113 LYS A CA 1
ATOM 873 C C . LYS A 1 113 ? -17.718 -30.429 16.458 1.00 92.69 113 LYS A C 1
ATOM 875 O O . LYS A 1 113 ? -18.417 -30.153 15.484 1.00 92.69 113 LYS A O 1
ATOM 880 N N . THR A 1 114 ? -18.013 -31.417 17.299 1.00 90.56 114 THR A N 1
ATOM 881 C CA . THR A 1 114 ? -19.193 -32.279 17.146 1.00 90.56 114 THR A CA 1
ATOM 882 C C . THR A 1 114 ? -20.482 -31.467 17.265 1.00 90.56 114 THR A C 1
ATOM 884 O O . THR A 1 114 ? -21.392 -31.599 16.444 1.00 90.56 114 THR A O 1
ATOM 887 N N . ALA A 1 115 ? -20.545 -30.570 18.248 1.00 89.44 115 ALA A N 1
ATOM 888 C CA . ALA A 1 115 ? -21.709 -29.738 18.494 1.00 89.44 115 ALA A CA 1
ATOM 889 C C . ALA A 1 115 ? -21.969 -28.768 17.326 1.00 89.44 115 ALA A C 1
ATOM 891 O O . ALA A 1 115 ? -23.099 -28.708 16.838 1.00 89.44 115 ALA A O 1
ATOM 892 N N . LEU A 1 116 ? -20.937 -28.094 16.803 1.00 92.56 116 LEU A N 1
ATOM 893 C CA . LEU A 1 116 ? -21.025 -27.213 15.629 1.00 92.56 116 LEU A CA 1
ATOM 894 C C . LEU A 1 116 ? -21.537 -27.957 14.389 1.00 92.56 116 LEU A C 1
ATOM 896 O O . LEU A 1 116 ? -22.450 -27.467 13.720 1.00 92.56 116 LEU A O 1
ATOM 900 N N . ASN A 1 117 ? -21.023 -29.164 14.130 1.00 94.88 117 ASN A N 1
ATOM 901 C CA . ASN A 1 117 ? -21.475 -30.002 13.015 1.00 94.88 117 ASN A CA 1
ATOM 902 C C . ASN A 1 117 ? -22.924 -30.485 13.161 1.00 94.88 117 ASN A C 1
ATOM 904 O O . ASN A 1 117 ? -23.605 -30.691 12.162 1.00 94.88 117 ASN A O 1
ATOM 908 N N . SER A 1 118 ? -23.422 -30.633 14.389 1.00 90.50 118 SER A N 1
ATOM 909 C CA . SER A 1 118 ? -24.806 -31.058 14.641 1.00 90.50 118 SER A CA 1
ATOM 910 C C . SER A 1 118 ? -25.826 -29.912 14.699 1.00 90.50 118 SER A C 1
ATOM 912 O O . SER A 1 118 ? -27.027 -30.165 14.619 1.00 90.50 118 SER A O 1
ATOM 914 N N . THR A 1 119 ? -25.380 -28.657 14.840 1.00 90.25 119 THR A N 1
ATOM 915 C CA . THR A 1 119 ? -26.271 -27.512 15.119 1.00 90.25 119 THR A CA 1
ATOM 916 C C . THR A 1 119 ? -26.165 -26.374 14.107 1.00 90.25 119 THR A C 1
ATOM 918 O O . THR A 1 119 ? -27.194 -25.938 13.597 1.00 90.25 119 THR A O 1
ATOM 921 N N . VAL A 1 120 ? -24.955 -25.898 13.799 1.00 92.00 120 VAL A N 1
ATOM 922 C CA . VAL A 1 120 ? -24.724 -24.746 12.909 1.00 92.00 120 VAL A CA 1
ATOM 923 C C . VAL A 1 120 ? -24.540 -25.191 11.462 1.00 92.00 120 VAL A C 1
ATOM 925 O O . VAL A 1 120 ? -25.187 -24.653 10.566 1.00 92.00 120 VAL A O 1
ATOM 928 N N . ALA A 1 121 ? -23.704 -26.205 11.231 1.00 93.94 121 ALA A N 1
ATOM 929 C CA . ALA A 1 121 ? -23.446 -26.745 9.898 1.00 93.94 121 ALA A CA 1
ATOM 930 C C . ALA A 1 121 ? -24.719 -27.145 9.112 1.00 93.94 121 ALA A C 1
ATOM 932 O O . ALA A 1 121 ? -24.784 -26.841 7.922 1.00 93.94 121 ALA A O 1
ATOM 933 N N . PRO A 1 122 ? -25.760 -27.763 9.716 1.00 91.81 122 PRO A N 1
ATOM 934 C CA . PRO A 1 122 ? -26.964 -28.163 8.987 1.00 91.81 122 PRO A CA 1
ATOM 935 C C . PRO A 1 122 ? -28.019 -27.052 8.858 1.00 91.81 122 PRO A C 1
ATOM 937 O O . PRO A 1 122 ? -29.098 -27.307 8.324 1.00 91.81 122 PRO A O 1
ATOM 940 N N . MET A 1 123 ? -27.765 -25.844 9.371 1.00 89.62 123 MET A N 1
ATOM 941 C CA . MET A 1 123 ? -28.728 -24.743 9.309 1.00 89.62 123 MET A CA 1
ATOM 942 C C . MET A 1 123 ? -29.027 -24.347 7.854 1.00 89.62 123 MET A C 1
ATOM 944 O O . MET A 1 123 ? -28.128 -24.250 7.020 1.00 89.62 123 MET A O 1
ATOM 948 N N . ALA A 1 124 ? -30.301 -24.082 7.564 1.00 84.88 124 ALA A N 1
ATOM 949 C CA . ALA A 1 124 ? -30.720 -23.538 6.280 1.00 84.88 124 ALA A CA 1
ATOM 950 C C . ALA A 1 124 ? -30.371 -22.044 6.169 1.00 84.88 124 ALA A C 1
ATOM 952 O O . ALA A 1 124 ? -30.488 -21.305 7.140 1.00 84.88 124 ALA A O 1
ATOM 953 N N . LEU A 1 125 ? -29.998 -21.595 4.970 1.00 81.88 125 LEU A N 1
ATOM 954 C CA . LEU A 1 125 ? -29.738 -20.185 4.675 1.00 81.88 125 LEU A CA 1
ATOM 955 C C . LEU A 1 125 ? -30.997 -19.543 4.060 1.00 81.88 125 LEU A C 1
ATOM 957 O O . LEU A 1 125 ? -31.247 -19.745 2.868 1.00 81.88 125 LEU A O 1
ATOM 961 N N . PRO A 1 126 ? -31.826 -18.810 4.830 1.00 80.94 126 PRO A N 1
ATOM 962 C CA . PRO A 1 126 ? -32.933 -18.046 4.264 1.00 80.94 126 PRO A CA 1
ATOM 963 C C . PRO A 1 126 ? -32.425 -16.874 3.410 1.00 80.94 126 PRO A C 1
ATOM 965 O O . PRO A 1 126 ? -31.337 -16.346 3.621 1.00 80.94 126 PRO A O 1
ATOM 968 N N . SER A 1 127 ? -33.250 -16.429 2.461 1.00 77.75 127 SER A N 1
ATOM 969 C CA . SER A 1 127 ? -32.943 -15.293 1.578 1.00 77.75 127 SER A CA 1
ATOM 970 C C . SER A 1 127 ? -33.240 -13.918 2.194 1.00 77.75 127 SER A C 1
ATOM 972 O O . SER A 1 127 ? -33.032 -12.903 1.536 1.00 77.75 127 SER A O 1
ATOM 974 N N . ASP A 1 128 ? -33.774 -13.872 3.418 1.00 87.06 128 ASP A N 1
ATOM 975 C CA . ASP A 1 128 ? -34.089 -12.642 4.151 1.00 87.06 128 ASP A CA 1
ATOM 976 C C . ASP A 1 128 ? -33.052 -12.398 5.253 1.00 87.06 128 ASP A C 1
ATOM 978 O O . ASP A 1 128 ? -32.780 -13.286 6.061 1.00 87.06 128 ASP A O 1
ATOM 982 N N . ALA A 1 129 ? -32.479 -11.193 5.295 1.00 83.62 129 ALA A N 1
ATOM 983 C CA . ALA A 1 129 ? -31.390 -10.871 6.214 1.00 83.62 129 ALA A CA 1
ATOM 984 C C . ALA A 1 129 ? -31.830 -10.874 7.686 1.00 83.62 129 ALA A C 1
ATOM 986 O O . ALA A 1 129 ? -31.069 -11.307 8.548 1.00 83.62 129 ALA A O 1
ATOM 987 N N . SER A 1 130 ? -33.047 -10.419 7.995 1.00 87.62 130 SER A N 1
ATOM 988 C CA . SER A 1 130 ? -33.550 -10.386 9.372 1.00 87.62 130 SER A CA 1
ATOM 989 C C . SER A 1 130 ? -33.870 -11.786 9.884 1.00 87.62 130 SER A C 1
ATOM 991 O O . SER A 1 130 ? -33.507 -12.116 11.013 1.00 87.62 130 SER A O 1
ATOM 993 N N . GLN A 1 131 ? -34.478 -12.628 9.046 1.00 89.12 131 GLN A N 1
ATOM 994 C CA . GLN A 1 131 ? -34.701 -14.036 9.357 1.00 89.12 131 GLN A CA 1
ATOM 995 C C . GLN A 1 131 ? -33.371 -14.778 9.522 1.00 89.12 131 GLN A C 1
ATOM 997 O O . GLN A 1 131 ? -33.199 -15.497 10.501 1.00 89.12 131 GLN A O 1
ATOM 1002 N N . LEU A 1 132 ? -32.405 -14.547 8.625 1.00 88.62 132 LEU A N 1
ATOM 1003 C CA . LEU A 1 132 ? -31.073 -15.148 8.703 1.00 88.62 132 LEU A CA 1
ATOM 1004 C C . LEU A 1 132 ? -30.359 -14.782 10.004 1.00 88.62 132 LEU A C 1
ATOM 1006 O O . LEU A 1 132 ? -29.842 -15.658 10.690 1.00 88.62 132 LEU A O 1
ATOM 1010 N N . VAL A 1 133 ? -30.358 -13.500 10.374 1.00 89.62 133 VAL A N 1
ATOM 1011 C CA . VAL A 1 133 ? -29.765 -13.040 11.636 1.00 89.62 133 VAL A CA 1
ATOM 1012 C C . VAL A 1 133 ? -30.500 -13.640 12.834 1.00 89.62 133 VAL A C 1
ATOM 1014 O O . VAL A 1 133 ? -29.850 -14.113 13.761 1.00 89.62 133 VAL A O 1
ATOM 1017 N N . SER A 1 134 ? -31.832 -13.695 12.808 1.00 89.56 134 SER A N 1
ATOM 1018 C CA . SER A 1 134 ? -32.618 -14.348 13.862 1.00 89.56 134 SER A CA 1
ATOM 1019 C C . SER A 1 134 ? -32.246 -15.828 14.024 1.00 89.56 134 SER A C 1
ATOM 1021 O O . SER A 1 134 ? -32.043 -16.296 15.146 1.00 89.56 134 SER A O 1
ATOM 1023 N N . ASP A 1 135 ? -32.118 -16.565 12.921 1.00 89.25 135 ASP A N 1
ATOM 1024 C CA . ASP A 1 135 ? -31.766 -17.988 12.928 1.00 89.25 135 ASP A CA 1
ATOM 1025 C C . ASP A 1 135 ? -30.323 -18.214 13.401 1.00 89.25 135 ASP A C 1
ATOM 1027 O O . ASP A 1 135 ? -30.065 -19.114 14.207 1.00 89.25 135 ASP A O 1
ATOM 1031 N N . LEU A 1 136 ? -29.391 -17.353 12.975 1.00 88.69 136 LEU A N 1
ATOM 1032 C CA . LEU A 1 136 ? -28.005 -17.345 13.446 1.00 88.69 136 LEU A CA 1
ATOM 1033 C C . LEU A 1 136 ? -27.935 -17.131 14.959 1.00 88.69 136 LEU A C 1
ATOM 1035 O O . LEU A 1 136 ? -27.337 -17.947 15.660 1.00 88.69 136 LEU A O 1
ATOM 1039 N N . LEU A 1 137 ? -28.591 -16.093 15.482 1.00 86.94 137 LEU A N 1
ATOM 1040 C CA . LEU A 1 137 ? -28.615 -15.808 16.920 1.00 86.94 137 LEU A CA 1
ATOM 1041 C C . LEU A 1 137 ? -29.282 -16.936 17.724 1.00 86.94 137 LEU A C 1
ATOM 1043 O O . LEU A 1 137 ? -28.880 -17.210 18.851 1.00 86.94 137 LEU A O 1
ATOM 1047 N N . ALA A 1 138 ? -30.249 -17.654 17.149 1.00 86.62 138 ALA A N 1
ATOM 1048 C CA . ALA A 1 138 ? -30.877 -18.804 17.799 1.00 86.62 138 ALA A CA 1
ATOM 1049 C C . ALA A 1 138 ? -30.017 -20.084 17.779 1.00 86.62 138 ALA A C 1
ATOM 1051 O O . ALA A 1 138 ? -30.205 -20.973 18.621 1.00 86.62 138 ALA A O 1
ATOM 1052 N N . ALA A 1 139 ? -29.111 -20.228 16.811 1.00 86.50 139 ALA A N 1
ATOM 1053 C CA . ALA A 1 139 ? -28.302 -21.433 16.646 1.00 86.50 139 ALA A CA 1
ATOM 1054 C C . ALA A 1 139 ? -26.903 -21.325 17.246 1.00 86.50 139 ALA A C 1
ATOM 1056 O O . ALA A 1 139 ? -26.437 -22.310 17.813 1.00 86.50 139 ALA A O 1
ATOM 1057 N N . ILE A 1 140 ? -26.261 -20.156 17.163 1.00 87.12 140 ILE A N 1
ATOM 1058 C CA . ILE A 1 140 ? -24.911 -19.906 17.693 1.00 87.12 140 ILE A CA 1
ATOM 1059 C C . ILE A 1 140 ? -24.751 -20.326 19.165 1.00 87.12 140 ILE A C 1
ATOM 1061 O O . ILE A 1 140 ? -23.720 -20.906 19.489 1.00 87.12 140 ILE A O 1
ATOM 1065 N N . PRO A 1 141 ? -25.732 -20.127 20.064 1.00 83.31 141 PRO A N 1
ATOM 1066 C CA . PRO A 1 141 ? -25.637 -20.609 21.443 1.00 83.31 141 PRO A CA 1
ATOM 1067 C C . PRO A 1 141 ? -25.607 -22.127 21.587 1.00 83.31 141 PRO A C 1
ATOM 1069 O O . PRO A 1 141 ? -25.035 -22.645 22.542 1.00 83.31 141 PRO A O 1
ATOM 1072 N N . ARG A 1 142 ? -26.275 -22.857 20.687 1.00 84.94 142 ARG A N 1
ATOM 1073 C CA . ARG A 1 142 ? -26.559 -24.288 20.865 1.00 84.94 142 ARG A CA 1
ATOM 1074 C C . ARG A 1 142 ? -25.297 -25.145 20.997 1.00 84.94 142 ARG A C 1
ATOM 1076 O O . ARG A 1 142 ? -25.297 -25.968 21.908 1.00 84.94 142 ARG A O 1
ATOM 1083 N N . PRO A 1 143 ? -24.233 -24.962 20.182 1.00 82.25 143 PRO A N 1
ATOM 1084 C CA . PRO A 1 143 ? -22.967 -25.660 20.384 1.00 82.25 143 PRO A CA 1
ATOM 1085 C C . PRO A 1 143 ? -22.413 -25.544 21.807 1.00 82.25 143 PRO A C 1
ATOM 1087 O O . PRO A 1 143 ? -21.869 -26.507 22.338 1.00 82.25 143 PRO A O 1
ATOM 1090 N N . PHE A 1 144 ? -22.582 -24.375 22.425 1.00 77.81 144 PHE A N 1
ATOM 1091 C CA . PHE A 1 144 ? -22.030 -24.051 23.738 1.00 77.81 144 PHE A CA 1
ATOM 1092 C C . PHE A 1 144 ? -22.923 -24.533 24.883 1.00 77.81 144 PHE A C 1
ATOM 1094 O O . PHE A 1 144 ? -22.414 -24.903 25.935 1.00 77.81 144 PHE A O 1
ATOM 1101 N N . LEU A 1 145 ? -24.240 -24.636 24.667 1.00 72.81 145 LEU A N 1
ATOM 1102 C CA . LEU A 1 145 ? -25.163 -25.222 25.647 1.00 72.81 145 LEU A CA 1
ATOM 1103 C C . LEU A 1 145 ? -24.815 -26.681 25.983 1.00 72.81 145 LEU A C 1
ATOM 1105 O O . LEU A 1 145 ? -25.015 -27.101 27.117 1.00 72.81 145 LEU A O 1
ATOM 1109 N N . PHE A 1 146 ? -24.260 -27.447 25.036 1.00 64.25 146 PHE A N 1
ATOM 1110 C CA . PHE A 1 146 ? -23.795 -28.821 25.293 1.00 64.25 146 PHE A CA 1
ATOM 1111 C C . PHE A 1 146 ? -22.619 -28.896 26.271 1.00 64.25 146 PHE A C 1
ATOM 1113 O O . PHE A 1 146 ? -22.394 -29.944 26.875 1.00 64.25 146 PHE A O 1
ATOM 1120 N N . MET A 1 147 ? -21.882 -27.799 26.429 1.00 63.88 147 MET A N 1
ATOM 1121 C CA . MET A 1 147 ? -20.761 -27.706 27.360 1.00 63.88 147 MET A CA 1
ATOM 1122 C C . MET A 1 147 ? -21.224 -27.363 28.781 1.00 63.88 147 MET A C 1
ATOM 1124 O O . MET A 1 147 ? -20.452 -27.510 29.722 1.00 63.88 147 MET A O 1
ATOM 1128 N N . ILE A 1 148 ? -22.486 -26.957 28.960 1.00 58.19 148 ILE A N 1
ATOM 1129 C CA . ILE A 1 148 ? -23.069 -26.661 30.269 1.00 58.19 148 ILE A CA 1
ATOM 1130 C C . ILE A 1 148 ? -23.391 -27.993 30.969 1.00 58.19 148 ILE A C 1
ATOM 1132 O O . ILE A 1 148 ? -24.375 -28.661 30.649 1.00 58.19 148 ILE A O 1
ATOM 1136 N N . GLY A 1 149 ? -22.550 -28.402 31.927 1.00 53.91 149 GLY A N 1
ATOM 1137 C CA . GLY A 1 149 ? -22.806 -29.544 32.815 1.00 53.91 149 GLY A CA 1
ATOM 1138 C C . GLY A 1 149 ? -21.803 -30.707 32.730 1.00 53.91 149 GLY A C 1
ATOM 1139 O O . GLY A 1 149 ? -20.591 -30.513 32.681 1.00 53.91 149 GLY A O 1
ATOM 1140 N N . ALA A 1 150 ? -22.317 -31.944 32.797 1.00 44.84 150 ALA A N 1
ATOM 1141 C CA . ALA A 1 150 ? -21.600 -33.171 33.189 1.00 44.84 150 ALA A CA 1
ATOM 1142 C C . ALA A 1 150 ? -20.314 -33.526 32.405 1.00 44.84 150 ALA A C 1
ATOM 1144 O O . ALA A 1 150 ? -19.529 -34.332 32.897 1.00 44.84 150 ALA A O 1
ATOM 1145 N N . ALA A 1 151 ? -20.082 -32.941 31.225 1.00 51.84 151 ALA A N 1
ATOM 1146 C CA . ALA A 1 151 ? -18.870 -33.163 30.433 1.00 51.84 151 ALA A CA 1
ATOM 1147 C C . ALA A 1 151 ? -17.619 -32.490 31.035 1.00 51.84 151 ALA A C 1
ATOM 1149 O O . ALA A 1 151 ? -16.526 -33.041 30.938 1.00 51.84 151 ALA A O 1
ATOM 1150 N N . LEU A 1 152 ? -17.778 -31.335 31.694 1.00 50.66 152 LEU A N 1
ATOM 1151 C CA . LEU A 1 152 ? -16.685 -30.640 32.392 1.00 50.66 152 LEU A CA 1
ATOM 1152 C C . LEU A 1 152 ? -16.494 -31.167 33.826 1.00 50.66 152 LEU A C 1
ATOM 1154 O O . LEU A 1 152 ? -15.382 -31.180 34.343 1.00 50.66 152 LEU A O 1
ATOM 1158 N N . ALA A 1 153 ? -17.563 -31.679 34.450 1.00 49.00 153 ALA A N 1
ATOM 1159 C CA . ALA A 1 153 ? -17.564 -32.161 35.838 1.00 49.00 153 ALA A CA 1
ATOM 1160 C C . ALA A 1 153 ? -16.718 -33.429 36.078 1.00 49.00 153 ALA A C 1
ATOM 1162 O O . ALA A 1 153 ? -16.434 -33.777 37.223 1.00 49.00 153 ALA A O 1
ATOM 1163 N N . SER A 1 154 ? -16.336 -34.154 35.023 1.00 47.09 154 SER A N 1
ATOM 1164 C CA . SER A 1 154 ? -15.588 -35.415 35.119 1.00 47.09 154 SER A CA 1
ATOM 1165 C C . SER A 1 154 ? -14.063 -35.258 35.137 1.00 47.09 154 SER A C 1
ATOM 1167 O O . SER A 1 154 ? -13.358 -36.264 35.052 1.00 47.09 154 SER A O 1
ATOM 1169 N N . ILE A 1 155 ? -13.538 -34.032 35.216 1.00 46.00 155 ILE A N 1
ATOM 1170 C CA . ILE A 1 155 ? -12.109 -33.744 35.037 1.00 46.00 155 ILE A CA 1
ATOM 1171 C C . ILE A 1 155 ? -11.469 -33.391 36.396 1.00 46.00 155 ILE A C 1
ATOM 1173 O O . ILE A 1 155 ? -11.770 -32.341 36.963 1.00 46.00 155 ILE A O 1
ATOM 1177 N N . PRO A 1 156 ? -10.598 -34.251 36.962 1.00 46.28 156 PRO A N 1
ATOM 1178 C CA . PRO A 1 156 ? -9.928 -33.979 38.235 1.00 46.28 156 PRO A CA 1
ATOM 1179 C C . PRO A 1 156 ? -8.900 -32.842 38.104 1.00 46.28 156 PRO A C 1
ATOM 1181 O O . PRO A 1 156 ? -8.046 -32.905 37.223 1.00 46.28 156 PRO A O 1
ATOM 1184 N N . GLY A 1 157 ? -8.924 -31.863 39.019 1.00 51.25 157 GLY A N 1
ATOM 1185 C CA . GLY A 1 157 ? -7.897 -30.808 39.121 1.00 51.25 157 GLY A CA 1
ATOM 1186 C C . GLY A 1 157 ? -8.290 -29.428 38.583 1.00 51.25 157 GLY A C 1
ATOM 1187 O O . GLY A 1 157 ? -7.421 -28.648 38.244 1.00 51.25 157 GLY A O 1
ATOM 1188 N N . LEU A 1 158 ? -9.581 -29.117 38.480 1.00 51.06 158 LEU A N 1
ATOM 1189 C CA . LEU A 1 158 ? -10.077 -27.839 37.949 1.00 51.06 158 LEU A CA 1
ATOM 1190 C C . LEU A 1 158 ? -10.086 -26.661 38.952 1.00 51.06 158 LEU A C 1
ATOM 1192 O O . LEU A 1 158 ? -10.644 -25.619 38.638 1.00 51.06 158 LEU A O 1
ATOM 1196 N N . THR A 1 159 ? -9.577 -26.826 40.176 1.00 51.91 159 THR A N 1
ATOM 1197 C CA . THR A 1 159 ? -10.069 -26.054 41.336 1.00 51.91 159 THR A CA 1
ATOM 1198 C C . THR A 1 159 ? -9.349 -24.750 41.691 1.00 51.91 159 THR A C 1
ATOM 1200 O O . THR A 1 159 ? -9.795 -24.107 42.637 1.00 51.91 159 THR A O 1
ATOM 1203 N N . ASP A 1 160 ? -8.316 -24.333 40.965 1.00 54.72 160 ASP A N 1
ATOM 1204 C CA . ASP A 1 160 ? -7.658 -23.025 41.149 1.00 54.72 160 ASP A CA 1
ATOM 1205 C C . ASP A 1 160 ? -7.238 -22.383 39.815 1.00 54.72 160 ASP A C 1
ATOM 1207 O O . ASP A 1 160 ? -7.631 -21.258 39.545 1.00 54.72 160 ASP A O 1
ATOM 1211 N N . ASP A 1 161 ? -6.595 -23.130 38.916 1.00 61.47 161 ASP A N 1
ATOM 1212 C CA . ASP A 1 161 ? -5.893 -22.541 37.763 1.00 61.47 161 ASP A CA 1
ATOM 1213 C C . ASP A 1 161 ? -6.770 -21.901 36.652 1.00 61.47 161 ASP A C 1
ATOM 1215 O O . ASP A 1 161 ? -6.247 -21.213 35.770 1.00 61.47 161 ASP A O 1
ATOM 1219 N N . VAL A 1 162 ? -8.090 -22.147 36.611 1.00 66.62 162 VAL A N 1
ATOM 1220 C CA . VAL A 1 162 ? -8.984 -21.546 35.596 1.00 66.62 162 VAL A CA 1
ATOM 1221 C C . VAL A 1 162 ? -9.629 -20.292 36.163 1.00 66.62 162 VAL A C 1
ATOM 1223 O O . VAL A 1 162 ? -10.633 -20.349 36.874 1.00 66.62 162 VAL A O 1
ATOM 1226 N N . VAL A 1 163 ? -9.079 -19.151 35.762 1.00 65.44 163 VAL A N 1
ATOM 1227 C CA . VAL A 1 163 ? -9.498 -17.840 36.243 1.00 65.44 163 VAL A CA 1
ATOM 1228 C C . VAL A 1 163 ? -10.794 -17.404 35.581 1.00 65.44 163 VAL A C 1
ATOM 1230 O O . VAL A 1 163 ? -11.537 -16.696 36.222 1.00 65.44 163 VAL A O 1
ATOM 1233 N N . GLY A 1 164 ? -11.137 -17.843 34.362 1.00 69.50 164 GLY A N 1
ATOM 1234 C CA . GLY A 1 164 ? -12.448 -17.568 33.757 1.00 69.50 164 GLY A CA 1
ATOM 1235 C C . GLY A 1 164 ? -12.527 -17.857 32.258 1.00 69.50 164 GLY A C 1
ATOM 1236 O O . GLY A 1 164 ? -11.545 -18.277 31.651 1.00 69.50 164 GLY A O 1
ATOM 1237 N N . SER A 1 165 ? -13.695 -17.661 31.631 1.00 73.75 165 SER A N 1
ATOM 1238 C CA . SER A 1 165 ? -13.816 -17.829 30.175 1.00 73.75 165 SER A CA 1
ATOM 1239 C C . SER A 1 165 ? -14.862 -16.926 29.525 1.00 73.75 165 SER A C 1
ATOM 1241 O O . SER A 1 165 ? -15.844 -16.546 30.162 1.00 73.75 165 SER A O 1
ATOM 1243 N N . ASN A 1 166 ? -14.651 -16.589 28.252 1.00 77.06 166 ASN A N 1
ATOM 1244 C CA . ASN A 1 166 ? -15.627 -15.873 27.435 1.00 77.06 166 ASN A CA 1
ATOM 1245 C C . ASN A 1 166 ? -15.624 -16.389 25.982 1.00 77.06 166 ASN A C 1
ATOM 1247 O O . ASN A 1 166 ? -14.637 -16.959 25.516 1.00 77.06 166 ASN A O 1
ATOM 1251 N N . ILE A 1 167 ? -16.743 -16.245 25.271 1.00 81.62 167 ILE A N 1
ATOM 1252 C CA . ILE A 1 167 ? -16.935 -16.758 23.907 1.00 81.62 167 ILE A CA 1
ATOM 1253 C C . ILE A 1 167 ? -17.083 -15.588 22.942 1.00 81.62 167 ILE A C 1
ATOM 1255 O O . ILE A 1 167 ? -17.873 -14.682 23.181 1.00 81.62 167 ILE A O 1
ATOM 1259 N N . TYR A 1 168 ? -16.388 -15.648 21.812 1.00 85.31 168 TYR A N 1
ATOM 1260 C CA . TYR A 1 168 ? -16.420 -14.636 20.763 1.00 85.31 168 TYR A CA 1
ATOM 1261 C C . TYR A 1 168 ? -16.753 -15.301 19.432 1.00 85.31 168 TYR A C 1
ATOM 1263 O O . TYR A 1 168 ? -16.043 -16.206 18.999 1.00 85.31 168 TYR A O 1
ATOM 1271 N N . VAL A 1 169 ? -17.823 -14.855 18.773 1.00 88.81 169 VAL A N 1
ATOM 1272 C CA . VAL A 1 169 ? -18.318 -15.419 17.510 1.00 88.81 169 VAL A CA 1
ATOM 1273 C C . VAL A 1 169 ? -18.422 -14.315 16.461 1.00 88.81 169 VAL A C 1
ATOM 1275 O O . VAL A 1 169 ? -19.278 -13.437 16.536 1.00 88.81 169 VAL A O 1
ATOM 1278 N N . GLY A 1 170 ? -17.567 -14.384 15.450 1.00 90.00 170 GLY A N 1
ATOM 1279 C CA . GLY A 1 170 ? -17.621 -13.545 14.265 1.00 90.00 170 GLY A CA 1
ATOM 1280 C C . GLY A 1 170 ? -18.356 -14.233 13.115 1.00 90.00 170 GLY A C 1
ATOM 1281 O O . GLY A 1 170 ? -18.093 -15.392 12.797 1.00 90.00 170 GLY A O 1
ATOM 1282 N N . VAL A 1 171 ? -19.254 -13.507 12.457 1.00 90.31 171 VAL A N 1
ATOM 1283 C CA . VAL A 1 171 ? -19.936 -13.944 11.229 1.00 90.31 171 VAL A CA 1
ATOM 1284 C C . VAL A 1 171 ? -19.336 -13.197 10.041 1.00 90.31 171 VAL A C 1
ATOM 1286 O O . VAL A 1 171 ? -19.231 -11.970 10.090 1.00 90.31 171 VAL A O 1
ATOM 1289 N N . ASN A 1 172 ? -18.996 -13.886 8.950 1.00 85.12 172 ASN A N 1
ATOM 1290 C CA . ASN A 1 172 ? -18.484 -13.283 7.707 1.00 85.12 172 ASN A CA 1
ATOM 1291 C C . ASN A 1 172 ? -19.531 -12.478 6.904 1.00 85.12 172 ASN A C 1
ATOM 1293 O O . ASN A 1 172 ? -19.638 -12.595 5.685 1.00 85.12 172 ASN A O 1
ATOM 1297 N N . ALA A 1 173 ? -20.306 -11.642 7.582 1.00 83.94 173 ALA A N 1
ATOM 1298 C CA . ALA A 1 173 ? -21.293 -10.762 6.988 1.00 83.94 173 ALA A CA 1
ATOM 1299 C C . ALA A 1 173 ? -20.653 -9.459 6.472 1.00 83.94 173 ALA A C 1
ATOM 1301 O O . ALA A 1 173 ? -19.755 -8.905 7.106 1.00 83.94 173 ALA A O 1
ATOM 1302 N N . ALA A 1 174 ? -21.163 -8.939 5.356 1.00 78.62 174 ALA A N 1
ATOM 1303 C CA . ALA A 1 174 ? -20.882 -7.602 4.830 1.00 78.62 174 ALA A CA 1
ATOM 1304 C C . ALA A 1 174 ? -22.183 -6.822 4.586 1.00 78.62 174 ALA A C 1
ATOM 1306 O O . ALA A 1 174 ? -23.277 -7.381 4.642 1.00 78.62 174 ALA A O 1
ATOM 1307 N N . GLY A 1 175 ? -22.049 -5.520 4.321 1.00 81.12 175 GLY A N 1
ATOM 1308 C CA . GLY A 1 175 ? -23.141 -4.665 3.855 1.00 81.12 175 GLY A CA 1
ATOM 1309 C C . GLY A 1 175 ? -24.368 -4.669 4.768 1.00 81.12 175 GLY A C 1
ATOM 1310 O O . GLY A 1 175 ? -24.258 -4.436 5.976 1.00 81.12 175 GLY A O 1
ATOM 1311 N N . VAL A 1 176 ? -25.546 -4.907 4.187 1.00 84.25 176 VAL A N 1
ATOM 1312 C CA . VAL A 1 176 ? -26.815 -4.893 4.931 1.00 84.25 176 VAL A CA 1
ATOM 1313 C C . VAL A 1 176 ? -26.820 -5.995 5.982 1.00 84.25 176 VAL A C 1
ATOM 1315 O O . VAL A 1 176 ? -27.163 -5.725 7.135 1.00 84.25 176 VAL A O 1
ATOM 1318 N N . LEU A 1 177 ? -26.375 -7.203 5.628 1.00 82.38 177 LEU A N 1
ATOM 1319 C CA . LEU A 1 177 ? -26.334 -8.331 6.555 1.00 82.38 177 LEU A CA 1
ATOM 1320 C C . LEU A 1 177 ? -25.478 -8.031 7.796 1.00 82.38 177 LEU A C 1
ATOM 1322 O O . LEU A 1 177 ? -25.904 -8.333 8.910 1.00 82.38 177 LEU A O 1
ATOM 1326 N N . ALA A 1 178 ? -24.321 -7.383 7.625 1.00 86.31 178 ALA A N 1
ATOM 1327 C CA . ALA A 1 178 ? -23.466 -6.975 8.745 1.00 86.31 178 ALA A CA 1
ATOM 1328 C C . ALA A 1 178 ? -24.166 -5.969 9.667 1.00 86.31 178 ALA A C 1
ATOM 1330 O O . ALA A 1 178 ? -24.179 -6.152 10.883 1.00 86.31 178 ALA A O 1
ATOM 1331 N N . SER A 1 179 ? -24.814 -4.950 9.092 1.00 84.25 179 SER A N 1
ATOM 1332 C CA . SER A 1 179 ? -25.520 -3.933 9.881 1.00 84.25 179 SER A CA 1
ATOM 1333 C C . SER A 1 179 ? -26.686 -4.507 10.693 1.00 84.25 179 SER A C 1
ATOM 1335 O O . SER A 1 179 ? -26.866 -4.141 11.854 1.00 84.25 179 SER A O 1
ATOM 1337 N N . VAL A 1 180 ? -27.454 -5.438 10.114 1.00 87.50 180 VAL A N 1
ATOM 1338 C CA . VAL A 1 180 ? -28.571 -6.102 10.804 1.00 87.50 180 VAL A CA 1
ATOM 1339 C C . VAL A 1 180 ? -28.044 -7.007 11.913 1.00 87.50 180 VAL A C 1
ATOM 1341 O O . VAL A 1 180 ? -28.593 -7.006 13.015 1.00 87.50 180 VAL A O 1
ATOM 1344 N N . LEU A 1 181 ? -26.963 -7.743 11.642 1.00 88.38 181 LEU A N 1
ATOM 1345 C CA . LEU A 1 181 ? -26.321 -8.609 12.621 1.00 88.38 181 LEU A CA 1
ATOM 1346 C C . LEU A 1 181 ? -25.798 -7.818 13.820 1.00 88.38 181 LEU A C 1
ATOM 1348 O O . LEU A 1 181 ? -26.136 -8.165 14.944 1.00 88.38 181 LEU A O 1
ATOM 1352 N N . ASP A 1 182 ? -25.014 -6.761 13.603 1.00 87.44 182 ASP A N 1
ATOM 1353 C CA . ASP A 1 182 ? -24.441 -5.971 14.699 1.00 87.44 182 ASP A CA 1
ATOM 1354 C C . ASP A 1 182 ? -25.531 -5.273 15.529 1.00 87.44 182 ASP A C 1
ATOM 1356 O O . ASP A 1 182 ? -25.451 -5.234 16.759 1.00 87.44 182 ASP A O 1
ATOM 1360 N N . ALA A 1 183 ? -26.588 -4.772 14.877 1.00 86.56 183 ALA A N 1
ATOM 1361 C CA . ALA A 1 183 ? -27.726 -4.168 15.567 1.00 86.56 183 ALA A CA 1
ATOM 1362 C C . ALA A 1 183 ? -28.471 -5.179 16.454 1.00 86.56 183 ALA A C 1
ATOM 1364 O O . ALA A 1 183 ? -28.858 -4.852 17.576 1.00 86.56 183 ALA A O 1
ATOM 1365 N N . ALA A 1 184 ? -28.658 -6.410 15.972 1.00 84.56 184 ALA A N 1
ATOM 1366 C CA . ALA A 1 184 ? -29.304 -7.469 16.738 1.00 84.56 184 ALA A CA 1
ATOM 1367 C C . ALA A 1 184 ? -28.385 -8.023 17.842 1.00 84.56 184 ALA A C 1
ATOM 1369 O O . ALA A 1 184 ? -28.838 -8.278 18.962 1.00 84.56 184 ALA A O 1
ATOM 1370 N N . ALA A 1 185 ? -27.088 -8.148 17.562 1.00 77.56 185 ALA A N 1
ATOM 1371 C CA . ALA A 1 185 ? -26.098 -8.684 18.484 1.00 77.56 185 ALA A CA 1
ATOM 1372 C C . ALA A 1 185 ? -25.922 -7.825 19.743 1.00 77.56 185 ALA A C 1
ATO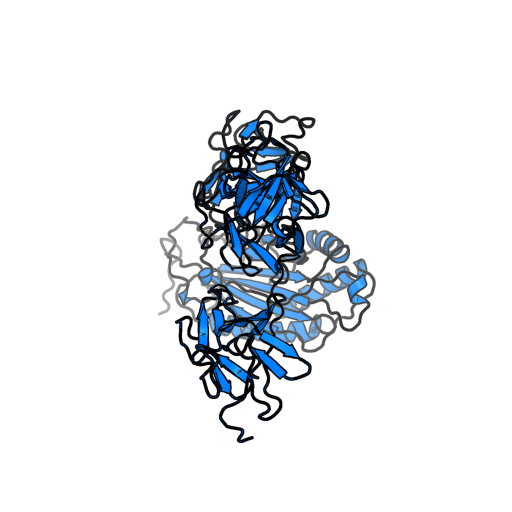M 1374 O O . ALA A 1 185 ? -25.714 -8.374 20.818 1.00 77.56 185 ALA A O 1
ATOM 1375 N N . GLY A 1 186 ? -26.118 -6.503 19.664 1.00 70.19 186 GLY A N 1
ATOM 1376 C CA . GLY A 1 186 ? -26.103 -5.629 20.847 1.00 70.19 186 GLY A CA 1
ATOM 1377 C C . GLY A 1 186 ? -27.161 -5.972 21.911 1.00 70.19 186 GLY A C 1
ATOM 1378 O O . GLY A 1 186 ? -27.037 -5.560 23.063 1.00 70.19 186 GLY A O 1
ATOM 1379 N N . SER A 1 187 ? -28.190 -6.742 21.544 1.00 67.25 187 SER A N 1
ATOM 1380 C CA . SER A 1 187 ? -29.244 -7.228 22.447 1.00 67.25 187 SER A CA 1
ATOM 1381 C C . SER A 1 187 ? -29.104 -8.708 22.823 1.00 67.25 187 SER A C 1
ATOM 1383 O O . SER A 1 187 ? -29.923 -9.234 23.577 1.00 67.25 187 SER A O 1
ATOM 1385 N N . PHE A 1 188 ? -28.070 -9.380 22.313 1.00 68.31 188 PHE A N 1
ATOM 1386 C CA . PHE A 1 188 ? -27.896 -10.820 22.407 1.00 68.31 188 PHE A CA 1
ATOM 1387 C C . PHE A 1 188 ? -26.582 -11.179 23.103 1.00 68.31 188 PHE A C 1
ATOM 1389 O O . PHE A 1 188 ? -25.536 -10.615 22.803 1.00 68.31 188 PHE A O 1
ATOM 1396 N N . LYS A 1 189 ? -26.619 -12.163 24.005 1.00 65.38 189 LYS A N 1
ATOM 1397 C CA . LYS A 1 189 ? -25.418 -12.702 24.651 1.00 65.38 189 LYS A CA 1
ATOM 1398 C C . LYS A 1 189 ? -25.366 -14.208 24.479 1.00 65.38 189 LYS A C 1
ATOM 1400 O O . LYS A 1 189 ? -26.372 -14.888 24.687 1.00 65.38 189 LYS A O 1
ATOM 1405 N N . VAL A 1 190 ? -24.194 -14.732 24.122 1.00 66.25 190 VAL A N 1
ATOM 1406 C CA . VAL A 1 190 ? -23.955 -16.179 24.171 1.00 66.25 190 VAL A CA 1
ATOM 1407 C C . VAL A 1 190 ? -23.998 -16.608 25.646 1.00 66.25 190 VAL A C 1
ATOM 1409 O O . VAL A 1 190 ? -23.409 -15.915 26.483 1.00 66.25 190 VAL A O 1
ATOM 1412 N N . PRO A 1 191 ? -24.707 -17.704 25.987 1.00 63.47 191 PRO A N 1
ATOM 1413 C CA . PRO A 1 191 ? -24.816 -18.188 27.357 1.00 63.47 191 PRO A CA 1
ATOM 1414 C C . PRO A 1 191 ? -23.447 -18.414 27.993 1.00 63.47 191 PRO A C 1
ATOM 1416 O O . PRO A 1 191 ? -22.530 -18.919 27.347 1.00 63.47 191 PRO A O 1
ATOM 1419 N N . PHE A 1 192 ? -23.341 -18.071 29.273 1.00 59.97 192 PHE A N 1
ATOM 1420 C CA . PHE A 1 192 ? -22.179 -18.398 30.086 1.00 59.97 192 PHE A CA 1
ATOM 1421 C C . PHE A 1 192 ? -22.073 -19.919 30.278 1.00 59.97 192 PHE A C 1
ATOM 1423 O O . PHE A 1 192 ? -23.082 -20.583 30.530 1.00 59.97 192 PHE A O 1
ATOM 1430 N N . ILE A 1 193 ? -20.860 -20.464 30.162 1.00 59.47 193 ILE A N 1
ATOM 1431 C CA . ILE A 1 193 ? -20.571 -21.862 30.491 1.00 59.47 193 ILE A CA 1
ATOM 1432 C C . ILE A 1 193 ? -19.967 -21.890 31.895 1.00 59.47 193 ILE A C 1
ATOM 1434 O O . ILE A 1 193 ? -18.822 -21.487 32.087 1.00 59.47 193 ILE A O 1
ATOM 1438 N N . GLU A 1 194 ? -20.726 -22.402 32.865 1.00 54.47 194 GLU A N 1
ATOM 1439 C CA . GLU A 1 194 ? -20.185 -22.733 34.185 1.00 54.47 194 GLU A CA 1
ATOM 1440 C C . GLU A 1 194 ? -19.199 -23.900 34.070 1.00 54.47 194 GLU A C 1
ATOM 1442 O O . GLU A 1 194 ? -19.548 -24.978 33.582 1.00 54.47 194 GLU A O 1
ATOM 1447 N N . ILE A 1 195 ? -17.978 -23.698 34.566 1.00 54.53 195 ILE A N 1
ATOM 1448 C CA . ILE A 1 195 ? -16.989 -24.761 34.743 1.00 54.53 195 ILE A CA 1
ATOM 1449 C C . ILE A 1 195 ? -17.173 -25.306 36.173 1.00 54.53 195 ILE A C 1
ATOM 1451 O O . ILE A 1 195 ? -16.904 -24.584 37.134 1.00 54.53 195 ILE A O 1
ATOM 1455 N N . PRO A 1 196 ? -17.679 -26.540 36.359 1.00 49.72 196 PRO A N 1
ATOM 1456 C CA . PRO A 1 196 ? -18.021 -27.048 37.681 1.00 49.72 196 PRO A CA 1
ATOM 1457 C C . PRO A 1 196 ? -16.768 -27.421 38.485 1.00 49.72 196 PRO A C 1
ATOM 1459 O O . PRO A 1 196 ? -16.023 -28.322 38.102 1.00 49.72 196 PRO A O 1
ATOM 1462 N N . ILE A 1 197 ? -16.587 -26.782 39.643 1.00 48.34 197 ILE A N 1
ATOM 1463 C CA . ILE A 1 197 ? -15.546 -27.088 40.638 1.00 48.34 197 ILE A CA 1
ATOM 1464 C C . ILE A 1 197 ? -16.166 -27.622 41.936 1.00 48.34 197 ILE A C 1
ATOM 1466 O O . ILE A 1 197 ? -17.236 -27.196 42.362 1.00 48.34 197 ILE A O 1
ATOM 1470 N N . VAL A 1 198 ? -15.515 -28.618 42.551 1.00 42.62 198 VAL A N 1
ATOM 1471 C CA . VAL A 1 198 ? -16.133 -29.514 43.555 1.00 42.62 198 VAL A CA 1
ATOM 1472 C C . VAL A 1 198 ? -16.010 -29.009 45.007 1.00 42.62 198 VAL A C 1
ATOM 1474 O O . VAL A 1 198 ? -16.552 -29.649 45.906 1.00 42.62 198 VAL A O 1
ATOM 1477 N N . SER A 1 199 ? -15.347 -27.881 45.304 1.00 42.62 199 SER A N 1
ATOM 1478 C CA . SER A 1 199 ? -15.198 -27.467 46.719 1.00 42.62 199 SER A CA 1
ATOM 1479 C C . SER A 1 199 ? -14.948 -25.991 47.056 1.00 42.62 199 SER A C 1
ATOM 1481 O O . SER A 1 199 ? -14.636 -25.712 48.210 1.00 42.62 199 SER A O 1
ATOM 1483 N N . ILE A 1 200 ? -15.136 -25.037 46.145 1.00 36.53 200 ILE A N 1
ATOM 1484 C CA . ILE A 1 200 ? -15.203 -23.591 46.453 1.00 36.53 200 ILE A CA 1
ATOM 1485 C C . ILE A 1 200 ? -16.230 -22.991 45.468 1.00 36.53 200 ILE A C 1
ATOM 1487 O O . ILE A 1 200 ? -16.259 -23.466 44.331 1.00 36.53 200 ILE A O 1
ATOM 1491 N N . PRO A 1 201 ? -17.142 -22.077 45.872 1.00 40.16 201 PRO A N 1
ATOM 1492 C CA . PRO A 1 201 ? -18.247 -21.661 45.007 1.00 40.16 201 PRO A CA 1
ATOM 1493 C C . PRO A 1 201 ? -17.724 -20.966 43.742 1.00 40.16 201 PRO A C 1
ATOM 1495 O O . PRO A 1 201 ? -16.754 -20.217 43.849 1.00 40.16 201 PRO A O 1
ATOM 1498 N N . PRO A 1 202 ? -18.353 -21.194 42.578 1.00 45.78 202 PRO A N 1
ATOM 1499 C CA . PRO A 1 202 ? -17.973 -20.555 41.327 1.00 45.78 202 PRO A CA 1
ATOM 1500 C C . PRO A 1 202 ? -18.546 -19.140 41.313 1.00 45.78 202 PRO A C 1
ATOM 1502 O O . PRO A 1 202 ? -19.668 -18.964 41.769 1.00 45.78 202 PRO A O 1
ATOM 1505 N N . ASP A 1 203 ? -17.860 -18.141 40.763 1.00 38.69 203 ASP A N 1
ATOM 1506 C CA . ASP A 1 203 ? -18.582 -17.003 40.186 1.00 38.69 203 ASP A CA 1
ATOM 1507 C C . ASP A 1 203 ? -17.713 -16.110 39.300 1.00 38.69 203 ASP A C 1
ATOM 1509 O O . ASP A 1 203 ? -17.017 -15.222 39.786 1.00 38.69 203 ASP A O 1
ATOM 1513 N N . ILE A 1 204 ? -17.868 -16.243 37.979 1.00 39.28 204 ILE A N 1
ATOM 1514 C CA . ILE A 1 204 ? -17.684 -15.108 37.061 1.00 39.28 204 ILE A CA 1
ATOM 1515 C C . ILE A 1 204 ? -18.950 -14.993 36.245 1.00 39.28 204 ILE A C 1
ATOM 1517 O O . ILE A 1 204 ? -19.239 -15.812 35.384 1.00 39.28 204 ILE A O 1
ATOM 1521 N N . GLY A 1 205 ? -19.728 -13.969 36.561 1.00 38.69 205 GLY A N 1
ATOM 1522 C CA . GLY A 1 205 ? -21.051 -13.757 35.981 1.00 38.69 205 GLY A CA 1
ATOM 1523 C C . GLY A 1 205 ? -21.902 -12.745 36.744 1.00 38.69 205 GLY A C 1
ATOM 1524 O O . GLY A 1 205 ? -22.897 -12.267 36.208 1.00 38.69 205 GLY A O 1
ATOM 1525 N N . LEU A 1 206 ? -21.505 -12.353 37.960 1.00 40.22 206 LEU A N 1
ATOM 1526 C CA . LEU A 1 206 ? -22.241 -11.363 38.754 1.00 40.22 206 LEU A CA 1
ATOM 1527 C C . LEU A 1 206 ? -21.923 -9.897 38.415 1.00 40.22 206 LEU A C 1
ATOM 1529 O O . LEU A 1 206 ? -22.602 -9.006 38.928 1.00 40.22 206 LEU A O 1
ATOM 1533 N N . ASN A 1 207 ? -20.960 -9.612 37.531 1.00 39.28 207 ASN A N 1
ATOM 1534 C CA . ASN A 1 207 ? -20.816 -8.254 37.007 1.00 39.28 207 ASN A CA 1
ATOM 1535 C C . ASN A 1 207 ? -21.927 -7.978 35.978 1.00 39.28 207 ASN A C 1
ATOM 1537 O O . ASN A 1 207 ? -22.153 -8.806 35.088 1.00 39.28 207 ASN A O 1
ATOM 1541 N N . PRO A 1 208 ? -22.616 -6.823 36.041 1.00 38.03 208 PRO A N 1
ATOM 1542 C CA . PRO A 1 208 ? -23.644 -6.464 35.072 1.00 38.03 208 PRO A CA 1
ATOM 1543 C C . PRO A 1 208 ? -22.987 -6.222 33.703 1.00 38.03 208 PRO A C 1
ATOM 1545 O O . PRO A 1 208 ? -22.596 -5.107 33.380 1.00 38.03 208 PRO A O 1
ATOM 1548 N N . GLY A 1 209 ? -22.814 -7.284 32.907 1.00 44.16 209 GLY A N 1
ATOM 1549 C CA . GLY A 1 209 ? -22.044 -7.212 31.662 1.00 44.16 209 GLY A CA 1
ATOM 1550 C C . GLY A 1 209 ? -21.537 -8.544 31.096 1.00 44.16 209 GLY A C 1
ATOM 1551 O O . GLY A 1 209 ? -21.494 -8.663 29.875 1.00 44.16 209 GLY A O 1
ATOM 1552 N N . GLY A 1 210 ? -21.253 -9.557 31.922 1.00 50.62 210 GLY A N 1
ATOM 1553 C CA . GLY A 1 210 ? -20.622 -10.814 31.477 1.00 50.62 210 GLY A CA 1
ATOM 1554 C C . GLY A 1 210 ? -21.497 -11.681 30.557 1.00 50.62 210 GLY A C 1
ATOM 1555 O O . GLY A 1 210 ? -22.684 -11.876 30.819 1.00 50.62 210 GLY A O 1
ATOM 1556 N N . GLY A 1 211 ? -20.923 -12.165 29.454 1.00 63.09 211 GLY A N 1
ATOM 1557 C CA . GLY A 1 211 ? -21.543 -13.054 28.463 1.00 63.09 211 GLY A CA 1
ATOM 1558 C C . GLY A 1 211 ? -20.768 -13.032 27.143 1.00 63.09 211 GLY A C 1
ATOM 1559 O O . GLY A 1 211 ? -20.024 -12.084 26.893 1.00 63.09 211 GLY A O 1
ATOM 1560 N N . GLY A 1 212 ? -20.936 -14.060 26.307 1.00 74.19 212 GLY A N 1
ATOM 1561 C CA . GLY A 1 212 ? -20.218 -14.125 25.034 1.00 74.19 212 GLY A CA 1
ATOM 1562 C C . GLY A 1 212 ? -20.774 -13.185 23.971 1.00 74.19 212 GLY A C 1
ATOM 1563 O O . GLY A 1 212 ? -21.952 -12.818 23.985 1.00 74.19 212 GLY A O 1
ATOM 1564 N N . HIS A 1 213 ? -19.906 -12.817 23.037 1.00 80.62 213 HIS A N 1
ATOM 1565 C CA . HIS A 1 213 ? -20.121 -11.787 22.031 1.00 80.62 213 HIS A CA 1
ATOM 1566 C C . HIS A 1 213 ? -20.375 -12.396 20.656 1.00 80.62 213 HIS A C 1
ATOM 1568 O O . HIS A 1 213 ? -19.682 -13.324 20.236 1.00 80.62 213 HIS A O 1
ATOM 1574 N N . ILE A 1 214 ? -21.335 -11.829 19.928 1.00 86.06 214 ILE A N 1
ATOM 1575 C CA . ILE A 1 214 ? -21.564 -12.107 18.507 1.00 86.06 214 ILE A CA 1
ATOM 1576 C C . ILE A 1 214 ? -21.361 -10.804 17.741 1.00 86.06 214 ILE A C 1
ATOM 1578 O O . ILE A 1 214 ? -21.757 -9.744 18.218 1.00 86.06 214 ILE A O 1
ATOM 1582 N N . PHE A 1 215 ? -20.720 -10.851 16.580 1.00 86.81 215 PHE A N 1
ATOM 1583 C CA . PHE A 1 215 ? -20.434 -9.650 15.798 1.00 86.81 215 PHE A CA 1
ATOM 1584 C C . PHE A 1 215 ? -20.239 -9.967 14.318 1.00 86.81 215 PHE A C 1
ATOM 1586 O O . PHE A 1 215 ? -19.924 -11.097 13.935 1.00 86.81 215 PHE A O 1
ATOM 1593 N N . SER A 1 216 ? -20.404 -8.956 13.470 1.00 87.50 216 SER A N 1
ATOM 1594 C CA . SER A 1 216 ? -19.988 -9.042 12.074 1.00 87.50 216 SER A CA 1
ATOM 1595 C C . SER A 1 216 ? -18.465 -8.918 11.939 1.00 87.50 216 SER A C 1
ATOM 1597 O O . SER A 1 216 ? -17.811 -8.150 12.646 1.00 87.50 216 SER A O 1
ATOM 1599 N N . LEU A 1 217 ? -17.886 -9.650 10.988 1.00 78.56 217 LEU A N 1
ATOM 1600 C CA . LEU A 1 217 ? -16.470 -9.559 10.617 1.00 78.56 217 LEU A CA 1
ATOM 1601 C C . LEU A 1 217 ? -16.180 -8.401 9.648 1.00 78.56 217 LEU A C 1
ATOM 1603 O O . LEU A 1 217 ? -15.078 -8.317 9.112 1.00 78.56 217 LEU A O 1
ATOM 1607 N N . SER A 1 218 ? -17.139 -7.502 9.403 1.00 72.88 218 SER A N 1
ATOM 1608 C CA . SER A 1 218 ? -16.945 -6.383 8.474 1.00 72.88 218 SER A CA 1
ATOM 1609 C C . SER A 1 218 ? -15.984 -5.312 8.996 1.00 72.88 218 SER A C 1
ATOM 1611 O O . SER A 1 218 ? -15.652 -4.390 8.263 1.00 72.88 218 SER A O 1
ATOM 1613 N N . SER A 1 219 ? -15.575 -5.395 10.263 1.00 61.72 219 SER A N 1
ATOM 1614 C CA . SER A 1 219 ? -14.609 -4.492 10.892 1.00 61.72 219 SER A CA 1
ATOM 1615 C C . SER A 1 219 ? -13.944 -5.188 12.077 1.00 61.72 219 SER A C 1
ATOM 1617 O O . SER A 1 219 ? -14.543 -6.083 12.678 1.00 61.72 219 SER A O 1
ATOM 1619 N N . ALA A 1 220 ? -12.735 -4.762 12.445 1.00 60.38 220 ALA A N 1
ATOM 1620 C CA . ALA A 1 220 ? -12.081 -5.257 13.652 1.00 60.38 220 ALA A CA 1
ATOM 1621 C C . ALA A 1 220 ? -12.944 -4.992 14.900 1.00 60.38 220 ALA A C 1
ATOM 1623 O O . ALA A 1 220 ? -13.616 -3.961 15.013 1.00 60.38 220 ALA A O 1
ATOM 1624 N N . ARG A 1 221 ? -12.901 -5.921 15.858 1.00 68.12 221 ARG A N 1
ATOM 1625 C CA . ARG A 1 221 ? -13.564 -5.770 17.156 1.00 68.12 221 ARG A CA 1
ATOM 1626 C C . ARG A 1 221 ? -12.542 -5.852 18.273 1.00 68.12 221 ARG A C 1
ATOM 1628 O O . ARG A 1 221 ? -11.733 -6.774 18.299 1.00 68.12 221 ARG A O 1
ATOM 1635 N N . THR A 1 222 ? -12.616 -4.898 19.190 1.00 68.25 222 THR A N 1
ATOM 1636 C CA . THR A 1 222 ? -11.882 -4.931 20.453 1.00 68.25 222 THR A CA 1
ATOM 1637 C C . THR A 1 222 ? -12.895 -5.036 21.575 1.00 68.25 222 THR A C 1
ATOM 1639 O O . THR A 1 222 ? -13.801 -4.208 21.675 1.00 68.25 222 THR A O 1
ATOM 1642 N N . PHE A 1 223 ? -12.724 -6.050 22.406 1.00 71.69 223 PHE A N 1
ATOM 1643 C CA . PHE A 1 223 ? -13.492 -6.279 23.615 1.00 71.69 223 PHE A CA 1
ATOM 1644 C C . PHE A 1 223 ? -12.594 -5.873 24.779 1.00 71.69 223 PHE A C 1
ATOM 1646 O O . PHE A 1 223 ? -11.600 -6.543 25.066 1.00 71.69 223 PHE A O 1
ATOM 1653 N N . ALA A 1 224 ? -12.873 -4.696 25.334 1.00 63.72 224 ALA A N 1
ATOM 1654 C CA . ALA A 1 224 ? -12.120 -4.110 26.434 1.00 63.72 224 ALA A CA 1
ATOM 1655 C C . ALA A 1 224 ? -12.836 -4.362 27.764 1.00 63.72 224 ALA A C 1
ATOM 1657 O O . ALA A 1 224 ? -14.046 -4.583 27.785 1.00 63.72 224 ALA A O 1
ATOM 1658 N N . ASP A 1 225 ? -12.077 -4.279 28.858 1.00 61.19 225 ASP A N 1
ATOM 1659 C CA . ASP A 1 225 ? -12.568 -4.465 30.228 1.00 61.19 225 ASP A CA 1
ATOM 1660 C C . ASP A 1 225 ? -13.195 -5.848 30.497 1.00 61.19 225 ASP A C 1
ATOM 1662 O O . ASP A 1 225 ? -14.086 -5.981 31.337 1.00 61.19 225 ASP A O 1
ATOM 1666 N N . GLU A 1 226 ? -12.702 -6.898 29.829 1.00 63.50 226 GLU A N 1
ATOM 1667 C CA . GLU A 1 226 ? -13.040 -8.280 30.182 1.00 63.50 226 GLU A CA 1
ATOM 1668 C C . GLU A 1 226 ? -12.346 -8.617 31.509 1.00 63.50 226 GLU A C 1
ATOM 1670 O O . GLU A 1 226 ? -11.142 -8.887 31.555 1.00 63.50 226 GLU A O 1
ATOM 1675 N N . ASP A 1 227 ? -13.101 -8.497 32.600 1.00 61.31 227 ASP A N 1
ATOM 1676 C CA . ASP A 1 227 ? -12.644 -8.685 33.975 1.00 61.31 227 ASP A CA 1
ATOM 1677 C C . ASP A 1 227 ? -13.033 -10.085 34.462 1.00 61.31 227 ASP A C 1
ATOM 1679 O O . ASP A 1 227 ? -14.215 -10.385 34.653 1.00 61.31 227 ASP A O 1
ATOM 1683 N N . PHE A 1 228 ? -12.028 -10.936 34.667 1.00 58.41 228 PHE A N 1
ATOM 1684 C CA . PHE A 1 228 ? -12.201 -12.299 35.171 1.00 58.41 228 PHE A CA 1
ATOM 1685 C C . PHE A 1 228 ? -11.876 -12.379 36.666 1.00 58.41 228 PHE A C 1
ATOM 1687 O O . PHE A 1 228 ? -11.184 -13.284 37.117 1.00 58.41 228 PHE A O 1
ATOM 1694 N N . SER A 1 229 ? -12.337 -11.407 37.453 1.00 53.66 229 SER A N 1
ATOM 1695 C CA . SER A 1 229 ? -12.184 -11.447 38.908 1.00 53.66 229 SER A CA 1
ATOM 1696 C C . SER A 1 229 ? -13.270 -12.294 39.578 1.00 53.66 229 SER A C 1
ATOM 1698 O O . SER A 1 229 ? -14.465 -12.069 39.380 1.00 53.66 229 SER A O 1
ATOM 1700 N N . GLN A 1 230 ? -12.847 -13.238 40.427 1.00 50.88 230 GLN A N 1
ATOM 1701 C CA . GLN A 1 230 ? -13.688 -13.829 41.475 1.00 50.88 230 GLN A CA 1
ATOM 1702 C C . GLN A 1 230 ? -13.324 -13.244 42.841 1.00 50.88 230 GLN A C 1
ATOM 1704 O O . GLN A 1 230 ? -12.248 -12.680 43.037 1.00 50.88 230 GLN A O 1
ATOM 1709 N N . TRP A 1 231 ? -14.253 -13.352 43.794 1.00 43.78 231 TRP A N 1
ATOM 1710 C CA . TRP A 1 231 ? -14.198 -12.703 45.105 1.00 43.78 231 TRP A CA 1
ATOM 1711 C C . TRP A 1 231 ? -13.083 -13.270 45.996 1.00 43.78 231 TRP A C 1
ATOM 1713 O O . TRP A 1 231 ? -13.370 -14.077 46.873 1.00 43.78 231 TRP A O 1
ATOM 1723 N N . ASN A 1 232 ? -11.851 -12.788 45.785 1.00 47.09 232 ASN A N 1
ATOM 1724 C CA . ASN A 1 232 ? -10.703 -12.649 46.701 1.00 47.09 232 ASN A CA 1
ATOM 1725 C C . ASN A 1 232 ? -9.325 -12.908 46.045 1.00 47.09 232 ASN A C 1
ATOM 1727 O O . ASN A 1 232 ? -8.322 -12.637 46.706 1.00 47.09 232 ASN A O 1
ATOM 1731 N N . SER A 1 233 ? -9.255 -13.362 44.792 1.00 50.25 233 SER A N 1
ATOM 1732 C CA . SER A 1 233 ? -8.026 -13.483 43.978 1.00 50.25 233 SER A CA 1
ATOM 1733 C C . SER A 1 233 ? -7.773 -12.195 43.196 1.00 50.25 233 SER A C 1
ATOM 1735 O O . SER A 1 233 ? -8.690 -11.405 42.990 1.00 50.25 233 SER A O 1
ATOM 1737 N N . GLY A 1 234 ? -6.536 -11.941 42.776 1.00 51.50 234 GLY A N 1
ATOM 1738 C CA . GLY A 1 234 ? -6.174 -10.751 42.004 1.00 51.50 234 GLY A CA 1
ATOM 1739 C C . GLY A 1 234 ? -7.090 -10.468 40.799 1.00 51.50 234 GLY A C 1
ATOM 1740 O O . GLY A 1 234 ? -7.724 -11.349 40.226 1.00 51.50 234 GLY A O 1
ATOM 1741 N N . HIS A 1 235 ? -7.176 -9.194 40.410 1.00 54.88 235 HIS A N 1
ATOM 1742 C CA . HIS A 1 235 ? -7.938 -8.779 39.232 1.00 54.88 235 HIS A CA 1
ATOM 1743 C C . HIS A 1 235 ? -7.129 -9.020 37.950 1.00 54.88 235 HIS A C 1
ATOM 1745 O O . HIS A 1 235 ? -6.079 -8.401 37.768 1.00 54.88 235 HIS A O 1
ATOM 1751 N N . HIS A 1 236 ? -7.663 -9.818 37.020 1.00 55.56 236 HIS A N 1
ATOM 1752 C CA . HIS A 1 236 ? -7.107 -9.974 35.673 1.00 55.56 236 HIS A CA 1
ATOM 1753 C C . HIS A 1 236 ? -8.050 -9.372 34.628 1.00 55.56 236 HIS A C 1
ATOM 1755 O O . HIS A 1 236 ? -9.181 -9.827 34.450 1.00 55.56 236 HIS A O 1
ATOM 1761 N N . ARG A 1 237 ? -7.565 -8.338 33.929 1.00 60.81 237 ARG A N 1
ATOM 1762 C CA . ARG A 1 237 ? -8.257 -7.718 32.795 1.00 60.81 237 ARG A CA 1
ATOM 1763 C C . ARG A 1 237 ? -7.594 -8.117 31.493 1.00 60.81 237 ARG A C 1
ATOM 1765 O O . ARG A 1 237 ? -6.376 -8.000 31.364 1.00 60.81 237 ARG A O 1
ATOM 1772 N N . TYR A 1 238 ? -8.402 -8.519 30.523 1.00 60.31 238 TYR A N 1
ATOM 1773 C CA . TYR A 1 238 ? -7.934 -8.903 29.200 1.00 60.31 238 TYR A CA 1
ATOM 1774 C C . TYR A 1 238 ? -8.576 -7.980 28.169 1.00 60.31 238 TYR A C 1
ATOM 1776 O O . TYR A 1 238 ? -9.766 -7.679 28.225 1.00 60.31 238 TYR A O 1
ATOM 1784 N N . GLU A 1 239 ? -7.770 -7.526 27.216 1.00 58.28 239 GLU A N 1
ATOM 1785 C CA . GLU A 1 239 ? -8.275 -6.925 25.989 1.00 58.28 239 GLU A CA 1
ATOM 1786 C C . GLU A 1 239 ? -8.166 -7.971 24.889 1.00 58.28 239 GLU A C 1
ATOM 1788 O O . GLU A 1 239 ? -7.073 -8.462 24.594 1.00 58.28 239 GLU A O 1
ATOM 1793 N N . MET A 1 240 ? -9.298 -8.322 24.283 1.00 61.06 240 MET A N 1
ATOM 1794 C CA . MET A 1 240 ? -9.317 -9.257 23.168 1.00 61.06 240 MET A CA 1
ATOM 1795 C C . MET A 1 240 ? -9.614 -8.519 21.870 1.00 61.06 240 MET A C 1
ATOM 1797 O O . MET A 1 240 ? -10.638 -7.850 21.739 1.00 61.06 240 MET A O 1
ATOM 1801 N N . GLN A 1 241 ? -8.720 -8.660 20.891 1.00 61.28 241 GLN A N 1
ATOM 1802 C CA . GLN A 1 241 ? -8.928 -8.141 19.546 1.00 61.28 241 GLN A CA 1
ATOM 1803 C C . GLN A 1 241 ? -9.230 -9.291 18.585 1.00 61.28 241 GLN A C 1
ATOM 1805 O O . GLN A 1 241 ? -8.413 -10.190 18.401 1.00 61.28 241 GLN A O 1
ATOM 1810 N N . MET A 1 242 ? -10.391 -9.236 17.938 1.00 56.44 242 MET A N 1
ATOM 1811 C CA . MET A 1 242 ? -10.765 -10.145 16.860 1.00 56.44 242 MET A CA 1
ATOM 1812 C C . MET A 1 242 ? -10.539 -9.445 15.522 1.00 56.44 242 MET A C 1
ATOM 1814 O O . MET A 1 242 ? -11.179 -8.435 15.207 1.00 56.44 242 MET A O 1
ATOM 1818 N N . VAL A 1 243 ? -9.601 -9.991 14.747 1.00 49.97 243 VAL A N 1
ATOM 1819 C CA . VAL A 1 243 ? -9.196 -9.482 13.435 1.00 49.97 243 VAL A CA 1
ATOM 1820 C C . VAL A 1 243 ? -9.494 -10.554 12.384 1.00 49.97 243 VAL A C 1
ATOM 1822 O O . VAL A 1 243 ? -8.788 -11.561 12.335 1.00 49.97 243 VAL A O 1
ATOM 1825 N N . PRO A 1 244 ? -10.519 -10.381 11.537 1.00 46.81 244 PRO A N 1
ATOM 1826 C CA . PRO A 1 244 ? -10.744 -11.294 10.422 1.00 46.81 244 PRO A CA 1
ATOM 1827 C C . PRO A 1 244 ? -9.608 -11.182 9.395 1.00 46.81 244 PRO A C 1
ATOM 1829 O O . PRO A 1 244 ? -9.449 -10.145 8.753 1.00 46.81 244 PRO A O 1
ATOM 1832 N N . THR A 1 245 ? -8.827 -12.252 9.196 1.00 45.59 245 THR A N 1
ATOM 1833 C CA . THR A 1 245 ? -7.791 -12.311 8.150 1.00 45.59 245 THR A CA 1
ATOM 1834 C C . THR A 1 245 ? -8.408 -12.735 6.809 1.00 45.59 245 THR A C 1
ATOM 1836 O O . THR A 1 245 ? -8.220 -13.830 6.287 1.00 45.59 245 THR A O 1
ATOM 1839 N N . GLY A 1 246 ? -9.197 -11.817 6.244 1.00 40.75 246 GLY A N 1
ATOM 1840 C CA . GLY A 1 246 ? -9.811 -11.927 4.910 1.00 40.75 246 GLY A CA 1
ATOM 1841 C C . GLY A 1 246 ? -9.798 -10.628 4.091 1.00 40.75 246 GLY A C 1
ATOM 1842 O O . GLY A 1 246 ? -9.938 -10.660 2.871 1.00 40.75 246 GLY A O 1
ATOM 1843 N N . THR A 1 247 ? -9.533 -9.498 4.743 1.00 36.06 247 THR A N 1
ATOM 1844 C CA . THR A 1 247 ? -9.237 -8.180 4.161 1.00 36.06 247 THR A CA 1
ATOM 1845 C C . THR A 1 247 ? -8.310 -7.453 5.147 1.00 36.06 247 THR A C 1
ATOM 1847 O O . THR A 1 247 ? -8.413 -7.719 6.345 1.00 36.06 247 THR A O 1
ATOM 1850 N N . PRO A 1 248 ? -7.354 -6.616 4.699 1.00 37.81 248 PRO A N 1
ATOM 1851 C CA . PRO A 1 248 ? -6.327 -6.044 5.574 1.00 37.81 248 PRO A CA 1
ATOM 1852 C C . PRO A 1 248 ? -6.967 -5.256 6.724 1.00 37.81 248 PRO A C 1
ATOM 1854 O O . PRO A 1 248 ? -7.926 -4.535 6.472 1.00 37.81 248 PRO A O 1
ATOM 1857 N N . LEU A 1 249 ? -6.430 -5.370 7.950 1.00 41.00 249 LEU A N 1
ATOM 1858 C CA . LEU A 1 249 ? -6.670 -4.424 9.055 1.00 41.00 249 LEU A CA 1
ATOM 1859 C C . LEU A 1 249 ? -6.793 -3.014 8.471 1.00 41.00 249 LEU A C 1
ATOM 1861 O O . LEU A 1 249 ? -5.827 -2.614 7.829 1.00 41.00 249 LEU A O 1
ATOM 1865 N N . ASP A 1 250 ? -7.941 -2.334 8.622 1.00 50.94 250 ASP A N 1
ATOM 1866 C CA . ASP A 1 250 ? -8.291 -1.097 7.898 1.00 50.94 250 ASP A CA 1
ATOM 1867 C C . ASP A 1 250 ? -7.220 -0.012 8.064 1.00 50.94 250 ASP A C 1
ATOM 1869 O O . ASP A 1 250 ? -7.295 0.883 8.908 1.00 50.94 250 ASP A O 1
ATOM 1873 N N . LEU A 1 251 ? -6.196 -0.099 7.226 1.00 57.09 251 LEU A N 1
ATOM 1874 C CA . LEU A 1 251 ? -5.276 0.973 6.966 1.00 57.09 251 LEU A CA 1
ATOM 1875 C C . LEU A 1 251 ? -6.113 2.026 6.270 1.00 57.09 251 LEU A C 1
ATOM 1877 O O . LEU A 1 251 ? -6.626 1.803 5.174 1.00 57.09 251 LEU A O 1
ATOM 1881 N N . MET A 1 252 ? -6.291 3.150 6.940 1.00 70.81 252 MET A N 1
ATOM 1882 C CA . MET A 1 252 ? -6.990 4.292 6.390 1.00 70.81 252 MET A CA 1
ATOM 1883 C C . MET A 1 252 ? -5.974 5.347 5.976 1.00 70.81 252 MET A C 1
ATOM 1885 O O . MET A 1 252 ? -4.971 5.563 6.656 1.00 70.81 252 MET A O 1
ATOM 1889 N N . GLN A 1 253 ? -6.251 6.027 4.874 1.00 83.00 253 GLN A N 1
ATOM 1890 C CA . GLN A 1 253 ? -5.605 7.287 4.551 1.00 83.00 253 GLN A CA 1
ATOM 1891 C C . GLN A 1 253 ? -6.443 8.437 5.116 1.00 83.00 253 GLN A C 1
ATOM 1893 O O . GLN A 1 253 ? -7.675 8.402 5.097 1.00 83.00 253 GLN A O 1
ATOM 1898 N N . ILE A 1 254 ? -5.775 9.469 5.627 1.00 93.06 254 ILE A N 1
ATOM 1899 C CA . ILE A 1 254 ? -6.426 10.683 6.125 1.00 93.06 254 ILE A CA 1
ATOM 1900 C C . ILE A 1 254 ? -6.242 11.756 5.057 1.00 93.06 254 ILE A C 1
ATOM 1902 O O . ILE A 1 254 ? -5.157 12.318 4.935 1.00 93.06 254 ILE A O 1
ATOM 1906 N N . ARG A 1 255 ? -7.273 12.017 4.255 1.00 90.69 255 ARG A N 1
ATOM 1907 C CA . ARG A 1 255 ? -7.198 12.858 3.056 1.00 90.69 255 ARG A CA 1
ATOM 1908 C C . ARG A 1 255 ? -7.789 14.245 3.292 1.00 90.69 255 ARG A C 1
ATOM 1910 O O . ARG A 1 255 ? -8.903 14.387 3.780 1.00 90.69 255 ARG A O 1
ATOM 1917 N N . ASN A 1 256 ? -7.067 15.284 2.896 1.00 91.81 256 ASN A N 1
ATOM 1918 C CA . ASN A 1 256 ? -7.597 16.628 2.716 1.00 91.81 256 ASN A CA 1
ATOM 1919 C C . ASN A 1 256 ? -8.103 16.765 1.274 1.00 91.81 256 ASN A C 1
ATOM 1921 O O . ASN A 1 256 ? -7.322 16.692 0.324 1.00 91.81 256 ASN A O 1
ATOM 1925 N N . ALA A 1 257 ? -9.410 16.966 1.100 1.00 79.44 257 ALA A N 1
ATOM 1926 C CA . ALA A 1 257 ? -10.029 17.017 -0.227 1.00 79.44 257 ALA A CA 1
ATOM 1927 C C . ALA A 1 257 ? -9.738 18.314 -1.003 1.00 79.44 257 ALA A C 1
ATOM 1929 O O . ALA A 1 257 ? -9.894 18.334 -2.217 1.00 79.44 257 ALA A O 1
ATOM 1930 N N . HIS A 1 258 ? -9.332 19.394 -0.328 1.00 85.94 258 HIS A N 1
ATOM 1931 C CA . HIS A 1 258 ? -9.015 20.658 -0.994 1.00 85.94 258 HIS A CA 1
ATOM 1932 C C . HIS A 1 258 ? -7.674 20.591 -1.724 1.00 85.94 258 HIS A C 1
ATOM 1934 O O . HIS A 1 258 ? -7.572 21.017 -2.871 1.00 85.94 258 HIS A O 1
ATOM 1940 N N . TYR A 1 259 ? -6.666 20.024 -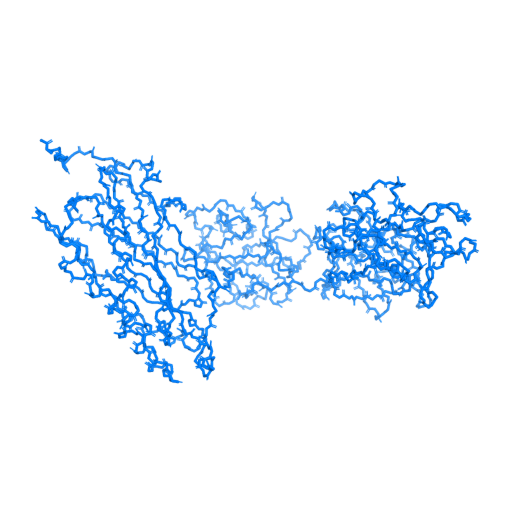1.064 1.00 85.12 259 TYR A N 1
ATOM 1941 C CA . TYR A 1 259 ? -5.336 19.861 -1.639 1.00 85.12 259 TYR A CA 1
ATOM 1942 C C . TYR A 1 259 ? -5.103 18.494 -2.285 1.00 85.12 259 TYR A C 1
ATOM 1944 O O . TYR A 1 259 ? -4.073 18.295 -2.922 1.00 85.12 259 TYR A O 1
ATOM 1952 N N . GLU A 1 260 ? -6.021 17.544 -2.105 1.00 82.00 260 GLU A N 1
ATOM 1953 C CA . GLU A 1 260 ? -5.844 16.140 -2.499 1.00 82.00 260 GLU A CA 1
ATOM 1954 C C . GLU A 1 260 ? -4.563 15.530 -1.910 1.00 82.00 260 GLU A C 1
ATOM 1956 O O . GLU A 1 260 ? -3.822 14.795 -2.562 1.00 82.00 260 GLU A O 1
ATOM 1961 N N . ARG A 1 261 ? -4.288 15.877 -0.649 1.00 87.25 261 ARG A N 1
ATOM 1962 C CA . ARG A 1 261 ? -3.122 15.413 0.105 1.00 87.25 261 ARG A CA 1
ATOM 1963 C C . ARG A 1 261 ? -3.561 14.500 1.231 1.00 87.25 261 ARG A C 1
ATOM 1965 O O . ARG A 1 261 ? -4.560 14.770 1.889 1.00 87.25 261 ARG A O 1
ATOM 1972 N N . CYS A 1 262 ? -2.796 13.455 1.467 1.00 90.38 262 CYS A N 1
ATOM 1973 C CA . CYS A 1 262 ? -2.943 12.561 2.591 1.00 90.38 262 CYS A CA 1
ATOM 1974 C C . CYS A 1 262 ? -1.970 12.959 3.704 1.00 90.38 262 CYS A C 1
ATOM 1976 O O . CYS A 1 262 ? -0.898 13.502 3.438 1.00 90.38 262 CYS A O 1
ATOM 1978 N N . VAL A 1 263 ? -2.352 12.704 4.953 1.00 92.44 263 VAL A N 1
ATOM 1979 C CA . VAL A 1 263 ? -1.420 12.746 6.081 1.00 92.44 263 VAL A CA 1
ATOM 1980 C C . VAL A 1 263 ? -0.373 11.660 5.848 1.00 92.44 263 VAL A C 1
ATOM 1982 O O . VAL A 1 263 ? -0.719 10.485 5.723 1.00 92.44 263 VAL A O 1
ATOM 1985 N N . ASP A 1 264 ? 0.890 12.054 5.780 1.00 89.88 264 ASP A N 1
ATOM 1986 C CA . ASP A 1 264 ? 2.030 11.192 5.474 1.00 89.88 264 ASP A CA 1
ATOM 1987 C C . ASP A 1 264 ? 3.129 11.419 6.513 1.00 89.88 264 ASP A C 1
ATOM 1989 O O . ASP A 1 264 ? 3.306 12.529 7.013 1.00 89.88 264 ASP A O 1
ATOM 1993 N N . LEU A 1 265 ? 3.869 10.374 6.867 1.00 87.31 265 LEU A N 1
ATOM 1994 C CA . LEU A 1 265 ? 5.062 10.527 7.690 1.00 87.31 265 LEU A CA 1
ATOM 1995 C C . LEU A 1 265 ? 6.247 10.979 6.834 1.00 87.31 265 LEU A C 1
ATOM 1997 O O . LEU A 1 265 ? 6.695 10.262 5.941 1.00 87.31 265 LEU A O 1
ATOM 2001 N N . ALA A 1 266 ? 6.824 12.127 7.188 1.00 79.31 266 ALA A N 1
ATOM 2002 C CA . ALA A 1 266 ? 8.006 12.686 6.542 1.00 79.31 266 ALA A CA 1
ATOM 2003 C C . ALA A 1 266 ? 9.122 11.638 6.336 1.00 79.31 266 ALA A C 1
ATOM 2005 O O . ALA A 1 266 ? 9.340 10.739 7.159 1.00 79.31 266 ALA A O 1
ATOM 2006 N N . TYR A 1 267 ? 9.839 11.748 5.212 1.00 66.25 267 TYR A N 1
ATOM 2007 C CA . TYR A 1 267 ? 10.712 10.685 4.711 1.00 66.25 267 TYR A CA 1
ATOM 2008 C C . TYR A 1 267 ? 11.783 10.208 5.700 1.00 66.25 267 TYR A C 1
ATOM 2010 O O . TYR A 1 267 ? 12.452 10.998 6.359 1.00 66.25 267 TYR A O 1
ATOM 2018 N N . GLY A 1 268 ? 11.986 8.885 5.744 1.00 59.56 268 GLY A N 1
ATOM 2019 C CA . GLY A 1 268 ? 13.147 8.261 6.384 1.00 59.56 268 GLY A CA 1
ATOM 2020 C C . GLY A 1 268 ? 13.090 8.158 7.907 1.00 59.56 268 GLY A C 1
ATOM 2021 O O . GLY A 1 268 ? 14.024 7.611 8.488 1.00 59.56 268 GLY A O 1
ATOM 2022 N N . ASN A 1 269 ? 12.016 8.622 8.557 1.00 66.06 269 ASN A N 1
ATOM 2023 C CA . ASN A 1 269 ? 11.893 8.488 10.001 1.00 66.06 269 ASN A CA 1
ATOM 2024 C C . ASN A 1 269 ? 10.473 8.151 10.478 1.00 66.06 269 ASN A C 1
ATOM 2026 O O . ASN A 1 269 ? 9.727 9.004 10.938 1.00 66.06 269 ASN A O 1
ATOM 2030 N N . VAL A 1 270 ? 10.115 6.869 10.456 1.00 62.62 270 VAL A N 1
ATOM 2031 C CA . VAL A 1 270 ? 8.852 6.375 11.050 1.00 62.62 270 VAL A CA 1
ATOM 2032 C C . VAL A 1 270 ? 8.853 6.375 12.589 1.00 62.62 270 VAL A C 1
ATOM 2034 O O . VAL A 1 270 ? 7.913 5.905 13.226 1.00 62.62 270 VAL A O 1
ATOM 2037 N N . ASP A 1 271 ? 9.937 6.878 13.181 1.00 70.06 271 ASP A N 1
ATOM 2038 C CA . ASP A 1 271 ? 10.238 6.951 14.603 1.00 70.06 271 ASP A CA 1
ATOM 2039 C C . ASP A 1 271 ? 10.643 8.401 14.960 1.00 70.06 271 ASP A C 1
ATOM 2041 O O . ASP A 1 271 ? 11.814 8.727 15.144 1.00 70.06 271 ASP A O 1
ATOM 2045 N N . GLY A 1 272 ? 9.673 9.322 15.001 1.00 72.94 272 GLY A N 1
ATOM 2046 C CA . GLY A 1 272 ? 9.951 10.748 15.247 1.00 72.94 272 GLY A CA 1
ATOM 2047 C C . GLY A 1 272 ? 9.778 11.651 14.029 1.00 72.94 272 GLY A C 1
ATOM 2048 O O . GLY A 1 272 ? 9.995 12.857 14.130 1.00 72.94 272 GLY A O 1
ATOM 2049 N N . GLY A 1 273 ? 9.396 11.101 12.873 1.00 81.81 273 GLY A N 1
ATOM 2050 C CA . GLY A 1 273 ? 9.069 11.884 11.684 1.00 81.81 273 GLY A CA 1
ATOM 2051 C C . GLY A 1 273 ? 7.836 12.749 11.901 1.00 81.81 273 GLY A C 1
ATOM 2052 O O . GLY A 1 273 ? 6.892 12.345 12.588 1.00 81.81 273 GLY A O 1
ATOM 2053 N N . ARG A 1 274 ? 7.860 13.942 11.305 1.00 89.62 274 ARG A N 1
ATOM 2054 C CA . ARG A 1 274 ? 6.728 14.873 11.274 1.00 89.62 274 ARG A CA 1
ATOM 2055 C C . ARG A 1 274 ? 5.629 14.338 10.360 1.00 89.62 274 ARG A C 1
ATOM 2057 O O . ARG A 1 274 ? 5.906 13.551 9.459 1.00 89.62 274 ARG A O 1
ATOM 2064 N N . ALA A 1 275 ? 4.394 14.732 10.633 1.00 92.25 275 ALA A N 1
ATOM 2065 C CA . ALA A 1 275 ? 3.271 14.455 9.757 1.00 92.25 275 ALA A CA 1
ATOM 2066 C C . ALA A 1 275 ? 3.134 15.596 8.745 1.00 92.25 275 ALA A C 1
ATOM 2068 O O . ALA A 1 275 ? 2.971 16.753 9.138 1.00 92.25 275 ALA A O 1
ATOM 2069 N N . ASP A 1 276 ? 3.170 15.263 7.461 1.00 90.31 276 ASP A N 1
ATOM 2070 C CA . ASP A 1 276 ? 3.205 16.197 6.341 1.00 90.31 276 ASP A CA 1
ATOM 2071 C C . ASP A 1 276 ? 1.990 15.962 5.427 1.00 90.31 276 ASP A C 1
ATOM 2073 O O . ASP A 1 276 ? 1.485 14.840 5.333 1.00 90.31 276 ASP A O 1
ATOM 2077 N N . PRO A 1 277 ? 1.481 16.998 4.740 1.00 90.31 277 PRO A N 1
ATOM 2078 C CA . PRO A 1 277 ? 0.532 16.821 3.654 1.00 90.31 277 PRO A CA 1
ATOM 2079 C C . PRO A 1 277 ? 1.276 16.340 2.400 1.00 90.31 277 PRO A C 1
ATOM 2081 O O . PRO A 1 277 ? 2.033 17.098 1.792 1.00 90.31 277 PRO A O 1
ATOM 2084 N N . TRP A 1 278 ? 1.026 15.105 1.968 1.00 85.69 278 TRP A N 1
ATOM 2085 C CA . TRP A 1 278 ? 1.694 14.506 0.808 1.00 85.69 278 TRP A CA 1
ATOM 2086 C C . TRP A 1 278 ? 0.699 13.970 -0.226 1.00 85.69 278 TRP A C 1
ATOM 2088 O O . TRP A 1 278 ? -0.406 13.590 0.156 1.00 85.69 278 TRP A O 1
ATOM 2098 N N . PRO A 1 279 ? 1.014 13.945 -1.536 1.00 84.38 279 PRO A N 1
ATOM 2099 C CA . PRO A 1 279 ? 0.145 13.317 -2.528 1.00 84.38 279 PRO A CA 1
ATOM 2100 C C . PRO A 1 279 ? -0.253 11.897 -2.118 1.00 84.38 279 PRO A C 1
ATOM 2102 O O . PRO A 1 279 ? 0.606 11.089 -1.764 1.00 84.38 279 PRO A O 1
ATOM 2105 N N . CYS A 1 280 ? -1.553 11.597 -2.153 1.00 82.56 280 CYS A N 1
ATOM 2106 C CA . CYS A 1 280 ? -2.067 10.292 -1.745 1.00 82.56 280 CYS A CA 1
ATOM 2107 C C . CYS A 1 280 ? -1.503 9.192 -2.653 1.00 82.56 280 CYS A C 1
ATOM 2109 O O . CYS A 1 280 ? -1.806 9.134 -3.846 1.00 82.56 280 CYS A O 1
ATOM 2111 N N . ASN A 1 281 ? -0.645 8.346 -2.091 1.00 72.56 281 ASN A N 1
ATOM 2112 C CA . ASN A 1 281 ? 0.157 7.373 -2.810 1.00 72.56 281 ASN A CA 1
ATOM 2113 C C . ASN A 1 281 ? -0.012 5.926 -2.308 1.00 72.56 281 ASN A C 1
ATOM 2115 O O . ASN A 1 281 ? 0.539 4.989 -2.891 1.00 72.56 281 ASN A O 1
ATOM 2119 N N . GLY A 1 282 ? -0.801 5.723 -1.252 1.00 72.00 282 GLY A N 1
ATOM 2120 C CA . GLY A 1 282 ? -1.130 4.392 -0.744 1.00 72.00 282 GLY A CA 1
ATOM 2121 C C . GLY A 1 282 ? 0.056 3.635 -0.148 1.00 72.00 282 GLY A C 1
ATOM 2122 O O . GLY A 1 282 ? -0.028 2.423 0.050 1.00 72.00 282 GLY A O 1
ATOM 2123 N N . ASN A 1 283 ? 1.181 4.314 0.095 1.00 69.19 283 ASN A N 1
ATOM 2124 C CA . ASN A 1 283 ? 2.328 3.711 0.754 1.00 69.19 283 ASN A CA 1
ATOM 2125 C C . ASN A 1 283 ? 2.032 3.510 2.258 1.00 69.19 283 ASN A C 1
ATOM 2127 O O . ASN A 1 283 ? 1.094 4.078 2.821 1.00 69.19 283 ASN A O 1
ATOM 2131 N N . GLY A 1 284 ? 2.864 2.722 2.944 1.00 74.81 284 GLY A N 1
ATOM 2132 C CA . GLY A 1 284 ? 2.671 2.452 4.374 1.00 74.81 284 GLY A CA 1
ATOM 2133 C C . GLY A 1 284 ? 2.755 3.689 5.284 1.00 74.81 284 GLY A C 1
ATOM 2134 O O . GLY A 1 284 ? 2.255 3.651 6.401 1.00 74.81 284 GLY A O 1
ATOM 2135 N N . ARG A 1 285 ? 3.355 4.799 4.840 1.00 81.25 285 ARG A N 1
ATOM 2136 C CA . ARG A 1 285 ? 3.474 6.042 5.626 1.00 81.25 285 ARG A CA 1
ATOM 2137 C C . ARG A 1 285 ? 2.195 6.868 5.647 1.00 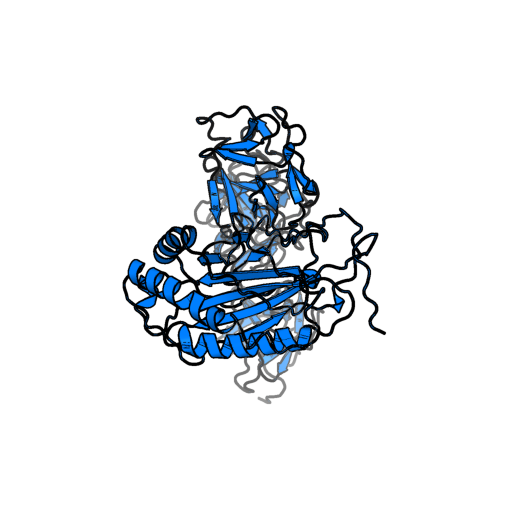81.25 285 ARG A C 1
ATOM 2139 O O . ARG A 1 285 ? 2.021 7.677 6.551 1.00 81.25 285 ARG A O 1
ATOM 2146 N N . GLN A 1 286 ? 1.303 6.622 4.696 1.00 85.31 286 GLN A N 1
ATOM 2147 C CA . GLN A 1 286 ? -0.050 7.176 4.655 1.00 85.31 286 GLN A CA 1
ATOM 2148 C C . GLN A 1 286 ? -1.087 6.230 5.250 1.00 85.31 286 GLN A C 1
ATOM 2150 O O . GLN A 1 286 ? -2.280 6.526 5.240 1.00 85.31 286 GLN A O 1
ATOM 2155 N N . ALA A 1 287 ? -0.634 5.077 5.736 1.00 80.62 287 ALA A N 1
ATOM 2156 C CA . ALA A 1 287 ? -1.475 4.072 6.335 1.00 80.62 287 ALA A CA 1
ATOM 2157 C C . ALA A 1 287 ? -1.582 4.308 7.843 1.00 80.62 287 ALA A C 1
ATOM 2159 O O . ALA A 1 287 ? -0.611 4.169 8.598 1.00 80.62 287 ALA A O 1
ATOM 2160 N N . TRP A 1 288 ? -2.793 4.640 8.269 1.00 80.44 288 TRP A N 1
ATOM 2161 C CA . TRP A 1 288 ? -3.126 4.967 9.645 1.00 80.44 288 TRP A CA 1
ATOM 2162 C C . TRP A 1 288 ? -4.161 4.002 10.206 1.00 80.44 288 TRP A C 1
ATOM 2164 O O . TRP A 1 288 ? -4.921 3.386 9.467 1.00 80.44 288 TRP A O 1
ATOM 2174 N N . MET A 1 289 ? -4.204 3.895 11.528 1.00 75.50 289 MET A N 1
ATOM 2175 C CA . MET A 1 289 ? -5.209 3.142 12.271 1.00 75.50 289 MET A CA 1
ATOM 2176 C C . MET A 1 289 ? -5.699 4.009 13.427 1.00 75.50 289 MET A C 1
ATOM 2178 O O . MET A 1 289 ? -4.891 4.462 14.234 1.00 75.50 289 MET A O 1
ATOM 2182 N N . LEU A 1 290 ? -7.005 4.246 13.528 1.00 70.94 290 LEU A N 1
ATOM 2183 C CA . LEU A 1 290 ? -7.603 4.927 14.678 1.00 70.94 290 LEU A CA 1
ATOM 2184 C C . LEU A 1 290 ? -8.138 3.883 15.661 1.00 70.94 290 LEU A C 1
ATOM 2186 O O . LEU A 1 290 ? -8.943 3.040 15.274 1.00 70.94 290 LEU A O 1
ATOM 2190 N N . ASN A 1 291 ? -7.705 3.934 16.922 1.00 64.69 291 ASN A N 1
ATOM 2191 C CA . ASN A 1 291 ? -8.209 3.036 17.966 1.00 64.69 291 ASN A CA 1
ATOM 2192 C C . ASN A 1 291 ? -9.283 3.697 18.851 1.00 64.69 291 ASN A C 1
ATOM 2194 O O . ASN A 1 291 ? -9.535 4.901 18.778 1.00 64.69 291 ASN A O 1
ATOM 2198 N N . SER A 1 292 ? -9.895 2.899 19.728 1.00 59.16 292 SER A N 1
ATOM 2199 C CA . SER A 1 292 ? -10.932 3.335 20.675 1.00 59.16 292 SER A CA 1
ATOM 2200 C C . SER A 1 292 ? -10.449 4.356 21.714 1.00 59.16 292 SER A C 1
ATOM 2202 O O . SER A 1 292 ? -11.263 5.095 22.259 1.00 59.16 292 SER A O 1
ATOM 2204 N N . LEU A 1 293 ? -9.137 4.445 21.957 1.00 59.94 293 LEU A N 1
ATOM 2205 C CA . LEU A 1 293 ? -8.517 5.435 22.847 1.00 59.94 293 LEU A CA 1
ATOM 2206 C C . LEU A 1 293 ? -8.306 6.803 22.168 1.00 59.94 293 LEU A C 1
ATOM 2208 O O . LEU A 1 293 ? -7.732 7.709 22.774 1.00 59.94 293 LEU A O 1
ATOM 2212 N N . GLY A 1 294 ? -8.720 6.952 20.905 1.00 69.62 294 GLY A N 1
ATOM 2213 C CA . GLY A 1 294 ? -8.505 8.160 20.110 1.00 69.62 294 GLY A CA 1
ATOM 2214 C C . GLY A 1 294 ? -7.072 8.304 19.592 1.00 69.62 294 GLY A C 1
ATOM 2215 O O . GLY A 1 294 ? -6.690 9.380 19.144 1.00 69.62 294 GLY A O 1
ATOM 2216 N N . GLN A 1 295 ? -6.250 7.256 19.650 1.00 83.12 295 GLN A N 1
ATOM 2217 C CA . GLN A 1 295 ? -4.895 7.295 19.107 1.00 83.12 295 GLN A CA 1
ATOM 2218 C C . GLN A 1 295 ? -4.915 6.988 17.608 1.00 83.12 295 GLN A C 1
ATOM 2220 O O . GLN A 1 295 ? -5.470 5.974 17.185 1.00 83.12 295 GLN A O 1
ATOM 2225 N N . ILE A 1 296 ? -4.248 7.831 16.818 1.00 88.31 296 ILE A N 1
ATOM 2226 C CA . ILE A 1 296 ? -3.985 7.586 15.395 1.00 88.31 296 ILE A CA 1
ATOM 2227 C C . ILE A 1 296 ? -2.595 6.955 15.282 1.00 88.31 296 ILE A C 1
ATOM 2229 O O . ILE A 1 296 ? -1.588 7.624 15.499 1.00 88.31 296 ILE A O 1
ATOM 2233 N N . ARG A 1 297 ? -2.533 5.658 14.984 1.00 83.12 297 ARG A N 1
ATOM 2234 C CA . ARG A 1 297 ? -1.310 4.851 14.908 1.00 83.12 297 ARG A CA 1
ATOM 2235 C C . ARG A 1 297 ? -0.845 4.678 13.473 1.00 83.12 297 ARG A C 1
ATOM 2237 O O . ARG A 1 297 ? -1.668 4.556 12.572 1.00 83.12 297 ARG A O 1
ATOM 2244 N N . THR A 1 298 ? 0.464 4.626 13.256 1.00 76.06 298 THR A N 1
ATOM 2245 C CA . THR A 1 298 ? 1.022 4.310 11.930 1.00 76.06 298 THR A CA 1
ATOM 2246 C C . THR A 1 298 ? 1.082 2.801 11.701 1.00 76.06 298 THR A C 1
ATOM 2248 O O . THR A 1 298 ? 1.440 2.037 12.598 1.00 76.06 298 THR A O 1
ATOM 2251 N N . ALA A 1 299 ? 0.776 2.365 10.479 1.00 67.69 299 ALA A N 1
ATOM 2252 C CA . ALA A 1 299 ? 0.930 0.974 10.057 1.00 67.69 299 ALA A CA 1
ATOM 2253 C C . ALA A 1 299 ? 2.391 0.523 9.977 1.00 67.69 299 ALA A C 1
ATOM 2255 O O . ALA A 1 299 ? 2.678 -0.662 10.118 1.00 67.69 299 ALA A O 1
ATOM 2256 N N . VAL A 1 300 ? 3.321 1.458 9.740 1.00 66.44 300 VAL A N 1
ATOM 2257 C CA . VAL A 1 300 ? 4.742 1.117 9.584 1.00 66.44 300 VAL A CA 1
ATOM 2258 C C . VAL A 1 300 ? 5.364 0.699 10.917 1.00 66.44 300 VAL A C 1
ATOM 2260 O O . VAL A 1 300 ? 6.251 -0.152 10.947 1.00 66.44 300 VAL A O 1
ATOM 2263 N N . ARG A 1 301 ? 4.897 1.290 12.026 1.00 70.19 301 ARG A N 1
ATOM 2264 C CA . ARG A 1 301 ? 5.257 0.944 13.411 1.00 70.19 301 ARG A CA 1
ATOM 2265 C C . ARG A 1 301 ? 4.062 1.187 14.338 1.00 70.19 301 ARG A C 1
ATOM 2267 O O . ARG A 1 301 ? 3.889 2.289 14.847 1.00 70.19 301 ARG A O 1
ATOM 2274 N N . ASN A 1 302 ? 3.268 0.151 14.593 1.00 66.19 302 ASN A N 1
ATOM 2275 C CA . ASN A 1 302 ? 2.035 0.222 15.397 1.00 66.19 302 ASN A CA 1
ATOM 2276 C C . ASN A 1 302 ? 2.225 0.714 16.854 1.00 66.19 302 ASN A C 1
ATOM 2278 O O . ASN A 1 302 ? 1.258 1.143 17.486 1.00 66.19 302 ASN A O 1
ATOM 2282 N N . GLU A 1 303 ? 3.456 0.682 17.368 1.00 73.62 303 GLU A N 1
ATOM 2283 C CA . GLU A 1 303 ? 3.892 1.247 18.656 1.00 73.62 303 GLU A CA 1
ATOM 2284 C C . GLU A 1 303 ? 3.929 2.792 18.656 1.00 73.62 303 GLU A C 1
ATOM 2286 O O . GLU A 1 303 ? 4.241 3.414 19.677 1.00 73.62 303 GLU A O 1
ATOM 2291 N N . ARG A 1 304 ? 3.703 3.428 17.495 1.00 82.19 304 ARG A N 1
ATOM 2292 C CA . ARG A 1 304 ? 3.822 4.874 17.284 1.00 82.19 304 ARG A CA 1
ATOM 2293 C C . ARG A 1 304 ? 2.493 5.534 16.969 1.00 82.19 304 ARG A C 1
ATOM 2295 O O . ARG A 1 304 ? 1.713 5.045 16.154 1.00 82.19 304 ARG A O 1
ATOM 2302 N N . CYS A 1 305 ? 2.292 6.685 17.598 1.00 90.50 305 CYS A N 1
ATOM 2303 C CA . CYS A 1 305 ? 1.076 7.475 17.568 1.00 90.50 305 CYS A CA 1
ATOM 2304 C C . CYS A 1 305 ? 1.361 8.873 17.010 1.00 90.50 305 CYS A C 1
ATOM 2306 O O . CYS A 1 305 ? 2.439 9.429 17.230 1.00 90.50 305 CYS A O 1
ATOM 2308 N N . LEU A 1 306 ? 0.377 9.435 16.309 1.00 93.81 306 LEU A N 1
ATOM 2309 C CA . LEU A 1 306 ? 0.329 10.840 15.935 1.00 93.81 306 LEU A CA 1
ATOM 2310 C C . LEU A 1 306 ? 0.209 11.688 17.210 1.00 93.81 306 LEU A C 1
ATOM 2312 O O . LEU A 1 306 ? -0.700 11.482 18.015 1.00 93.81 306 LEU A O 1
ATOM 2316 N N . ASP A 1 307 ? 1.124 12.628 17.396 1.00 95.38 307 ASP A N 1
ATOM 2317 C CA . ASP A 1 307 ? 1.326 13.368 18.640 1.00 95.38 307 ASP A CA 1
ATOM 2318 C C . ASP A 1 307 ? 1.479 14.862 18.345 1.00 95.38 307 ASP A C 1
ATOM 2320 O O . ASP A 1 307 ? 2.220 15.252 17.441 1.00 95.38 307 ASP A O 1
ATOM 2324 N N . ALA A 1 308 ? 0.756 15.689 19.099 1.00 96.19 308 ALA A N 1
ATOM 2325 C CA . ALA A 1 308 ? 0.784 17.146 18.998 1.00 96.19 308 ALA A CA 1
ATOM 2326 C C . ALA A 1 308 ? 1.405 17.846 20.228 1.00 96.19 308 ALA A C 1
ATOM 2328 O O . ALA A 1 308 ? 1.169 19.032 20.490 1.00 96.19 308 ALA A O 1
ATOM 2329 N N . GLY A 1 309 ? 2.162 17.104 21.032 1.00 94.19 309 GLY A N 1
ATOM 2330 C CA . GLY A 1 309 ? 2.806 17.536 22.262 1.00 94.19 309 GLY A CA 1
ATOM 2331 C C . GLY A 1 309 ? 1.820 18.144 23.257 1.00 94.19 309 GLY A C 1
ATOM 2332 O O . GLY A 1 309 ? 0.837 17.529 23.662 1.00 94.19 309 GLY A O 1
ATOM 2333 N N . ALA A 1 310 ? 2.081 19.390 23.656 1.00 94.19 310 ALA A N 1
ATOM 2334 C CA . ALA A 1 310 ? 1.233 20.129 24.594 1.00 94.19 310 ALA A CA 1
ATOM 2335 C C . ALA A 1 310 ? -0.085 20.651 23.982 1.00 94.19 310 ALA A C 1
ATOM 2337 O O . ALA A 1 310 ? -0.862 21.292 24.691 1.00 94.19 310 ALA A O 1
ATOM 2338 N N . GLY A 1 311 ? -0.333 20.439 22.683 1.00 93.81 311 GLY A N 1
ATOM 2339 C CA . GLY A 1 311 ? -1.566 20.865 22.016 1.00 93.81 311 GLY A CA 1
ATOM 2340 C C . GLY A 1 311 ? -1.632 22.347 21.629 1.00 93.81 311 GLY A C 1
ATOM 2341 O O . GLY A 1 311 ? -2.712 22.844 21.318 1.00 93.81 311 GLY A O 1
ATOM 2342 N N . ALA A 1 312 ? -0.516 23.076 21.696 1.00 95.38 312 ALA A N 1
ATOM 2343 C CA . ALA A 1 312 ? -0.492 24.526 21.505 1.00 95.38 312 ALA A CA 1
ATOM 2344 C C . ALA A 1 312 ? -0.844 24.952 20.068 1.00 95.38 312 ALA A C 1
ATOM 2346 O O . ALA A 1 312 ? -0.533 24.257 19.101 1.00 95.38 312 ALA A O 1
ATOM 2347 N N . ASN A 1 313 ? -1.424 26.148 19.920 1.00 95.75 313 ASN A N 1
ATOM 2348 C CA . ASN A 1 313 ? -1.644 26.760 18.608 1.00 95.75 313 ASN A CA 1
ATOM 2349 C C . ASN A 1 313 ? -0.329 26.883 17.820 1.00 95.75 313 ASN A C 1
ATOM 2351 O O . ASN A 1 313 ? 0.650 27.424 18.332 1.00 95.75 313 ASN A O 1
ATOM 2355 N N . GLY A 1 314 ? -0.324 26.427 16.570 1.00 92.62 314 GLY A N 1
ATOM 2356 C CA . GLY A 1 314 ? 0.852 26.396 15.707 1.00 92.62 314 GLY A CA 1
ATOM 2357 C C . GLY A 1 314 ? 1.839 25.271 16.026 1.00 92.62 314 GLY A C 1
ATOM 2358 O O . GLY A 1 314 ? 2.867 25.193 15.358 1.00 92.62 314 GLY A O 1
ATOM 2359 N N . GLY A 1 315 ? 1.543 24.413 17.010 1.00 94.38 315 GLY A N 1
ATOM 2360 C CA . GLY A 1 315 ? 2.346 23.234 17.320 1.00 94.38 315 GLY A CA 1
ATOM 2361 C C . GLY A 1 315 ? 2.350 22.248 16.155 1.00 94.38 315 GLY A C 1
ATOM 2362 O O . GLY A 1 315 ? 1.297 21.966 15.581 1.00 94.38 315 GLY A O 1
ATOM 2363 N N . ASP A 1 316 ? 3.535 21.756 15.798 1.00 93.38 316 ASP A N 1
ATOM 2364 C CA . ASP A 1 316 ? 3.698 20.716 14.782 1.00 93.38 316 ASP A CA 1
ATOM 2365 C C . ASP A 1 316 ? 3.179 19.366 15.291 1.00 93.38 316 ASP A C 1
ATOM 2367 O O . ASP A 1 316 ? 3.057 19.145 16.496 1.00 93.38 316 ASP A O 1
ATOM 2371 N N . VAL A 1 317 ? 2.904 18.456 14.360 1.00 95.19 317 VAL A N 1
ATOM 2372 C CA . VAL A 1 317 ? 2.441 17.098 14.655 1.00 95.19 317 VAL A CA 1
ATOM 2373 C C . VAL A 1 317 ? 3.469 16.086 14.148 1.00 95.19 317 VAL A C 1
ATOM 2375 O O . VAL A 1 317 ? 3.995 16.226 13.044 1.00 95.19 317 VAL A O 1
ATOM 2378 N N . TRP A 1 318 ? 3.794 15.074 14.951 1.00 93.12 318 TRP A N 1
ATOM 2379 C CA . TRP A 1 318 ? 4.806 14.061 14.626 1.00 93.12 318 TRP A CA 1
ATOM 2380 C C . TRP A 1 318 ? 4.397 12.664 15.093 1.00 93.12 318 TRP A C 1
ATOM 2382 O O . TRP A 1 318 ? 3.405 12.490 15.791 1.00 93.12 318 TRP A O 1
ATOM 2392 N N . SER A 1 319 ? 5.161 11.649 14.696 1.00 90.62 319 SER A N 1
ATOM 2393 C CA . SER A 1 319 ? 5.046 10.287 15.225 1.00 90.62 319 SER A CA 1
ATOM 2394 C C . SER A 1 319 ? 5.934 10.104 16.450 1.00 90.62 319 SER A C 1
ATOM 2396 O O . SER A 1 319 ? 7.122 10.399 16.406 1.00 90.62 319 SER A O 1
ATOM 2398 N N . THR A 1 320 ? 5.410 9.572 17.548 1.00 91.62 320 THR A N 1
ATOM 2399 C CA . THR A 1 320 ? 6.232 9.186 18.709 1.00 91.62 320 THR A CA 1
ATOM 2400 C C . THR A 1 320 ? 5.670 7.956 19.409 1.00 91.62 320 THR A C 1
ATOM 2402 O O . THR A 1 320 ? 4.611 7.463 19.030 1.00 91.62 320 THR A O 1
ATOM 2405 N N . GLY A 1 321 ? 6.408 7.407 20.378 1.00 91.31 321 GLY A N 1
ATOM 2406 C CA . GLY A 1 321 ? 5.966 6.264 21.180 1.00 91.31 321 GLY A CA 1
ATOM 2407 C C . GLY A 1 321 ? 4.573 6.502 21.757 1.00 91.31 321 GLY A C 1
ATOM 2408 O O . GLY A 1 321 ? 4.344 7.526 22.410 1.00 91.31 321 GLY A O 1
ATOM 2409 N N . CYS A 1 322 ? 3.652 5.574 21.501 1.00 86.75 322 CYS A N 1
ATOM 2410 C CA . CYS A 1 322 ? 2.302 5.646 22.040 1.00 86.75 322 CYS A CA 1
ATOM 2411 C C . CYS A 1 322 ? 2.341 5.648 23.575 1.00 86.75 322 CYS A C 1
ATOM 2413 O O . CYS A 1 322 ? 3.004 4.824 24.199 1.00 86.75 322 CYS A O 1
ATOM 2415 N N . ASN A 1 323 ? 1.623 6.581 24.184 1.00 87.00 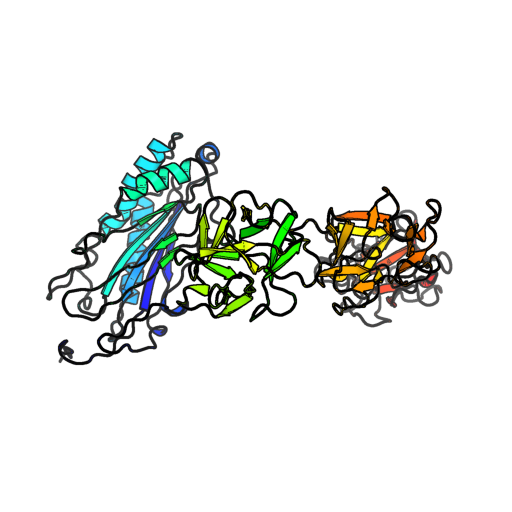323 ASN A N 1
ATOM 2416 C CA . ASN A 1 323 ? 1.495 6.761 25.622 1.00 87.00 323 ASN A CA 1
ATOM 2417 C C . ASN A 1 323 ? 0.083 7.281 25.962 1.00 87.00 323 ASN A C 1
ATOM 2419 O O . ASN A 1 323 ? -0.773 7.426 25.089 1.00 87.00 323 ASN A O 1
ATOM 2423 N N . SER A 1 324 ? -0.182 7.535 27.244 1.00 84.62 324 SER A N 1
ATOM 2424 C CA . SER A 1 324 ? -1.492 7.991 27.734 1.00 84.62 324 SER A CA 1
ATOM 2425 C C . SER A 1 324 ? -1.688 9.513 27.691 1.00 84.62 324 SER A C 1
ATOM 2427 O O . SER A 1 324 ? -2.687 10.018 28.212 1.00 84.62 324 SER A O 1
ATOM 2429 N N . SER A 1 325 ? -0.751 10.268 27.102 1.00 91.62 325 SER A N 1
ATOM 2430 C CA . SER A 1 325 ? -0.832 11.728 27.065 1.00 91.62 325 SER A CA 1
ATOM 2431 C C . SER A 1 325 ? -2.004 12.213 26.214 1.00 91.62 325 SER A C 1
ATOM 2433 O O . SER A 1 325 ? -2.344 11.658 25.169 1.00 91.62 325 SER A O 1
ATOM 2435 N N . VAL A 1 326 ? -2.603 13.318 26.652 1.00 88.88 326 VAL A N 1
ATOM 2436 C CA . VAL A 1 326 ? -3.714 13.972 25.946 1.00 88.88 326 VAL A CA 1
ATOM 2437 C C . VAL A 1 326 ? -3.307 14.525 24.574 1.00 88.88 326 VAL A C 1
ATOM 2439 O O . VAL A 1 326 ? -4.160 14.688 23.709 1.00 88.88 326 VAL A O 1
ATOM 2442 N N . GLY A 1 327 ? -2.007 14.756 24.350 1.00 94.69 327 GLY A N 1
ATOM 2443 C CA . GLY A 1 327 ? -1.444 15.174 23.062 1.00 94.69 327 GLY A CA 1
ATOM 2444 C C . GLY A 1 327 ? -1.533 14.109 21.966 1.00 94.69 327 GLY A C 1
ATOM 2445 O O . GLY A 1 327 ? -1.442 14.455 20.790 1.00 94.69 327 GLY A O 1
ATOM 2446 N N . GLN A 1 328 ? -1.772 12.846 22.334 1.00 95.44 328 GLN A N 1
ATOM 2447 C CA . GLN A 1 328 ? -1.943 11.715 21.413 1.00 95.44 328 GLN A CA 1
ATOM 2448 C C . GLN A 1 328 ? -3.396 11.258 21.258 1.00 95.44 328 GLN A C 1
ATOM 2450 O O . GLN A 1 328 ? -3.653 10.271 20.567 1.00 95.44 328 GLN A O 1
ATOM 2455 N N . ARG A 1 329 ? -4.347 11.943 21.903 1.00 87.06 329 ARG A N 1
ATOM 2456 C CA . ARG A 1 329 ? -5.772 11.635 21.781 1.00 87.06 329 ARG A CA 1
ATOM 2457 C C . ARG A 1 329 ? -6.435 12.593 20.805 1.00 87.06 329 ARG A C 1
ATOM 2459 O O . ARG A 1 329 ? -6.325 13.815 20.927 1.00 87.06 329 ARG A O 1
ATOM 2466 N N . TRP A 1 330 ? -7.127 12.015 19.839 1.00 90.25 330 TRP A N 1
ATOM 2467 C CA . TRP A 1 330 ? -7.749 12.692 18.719 1.00 90.25 330 TRP A CA 1
ATOM 2468 C C . TRP A 1 330 ? -9.206 12.268 18.611 1.00 90.25 330 TRP A C 1
ATOM 2470 O O . TRP A 1 330 ? -9.538 11.084 18.651 1.00 90.25 330 TRP A O 1
ATOM 2480 N N . ARG A 1 331 ? -10.081 13.249 18.413 1.00 84.62 331 ARG A N 1
ATOM 2481 C CA . ARG A 1 331 ? -11.507 13.043 18.186 1.00 84.62 331 ARG A CA 1
ATOM 2482 C C . ARG A 1 331 ? -11.890 13.550 16.806 1.00 84.62 331 ARG A C 1
ATOM 2484 O O . ARG A 1 331 ? -11.571 14.679 16.434 1.00 84.62 331 ARG A O 1
ATOM 2491 N N . ILE A 1 332 ? -12.647 12.741 16.076 1.00 83.31 332 ILE A N 1
ATOM 2492 C CA . ILE A 1 332 ? -13.244 13.147 1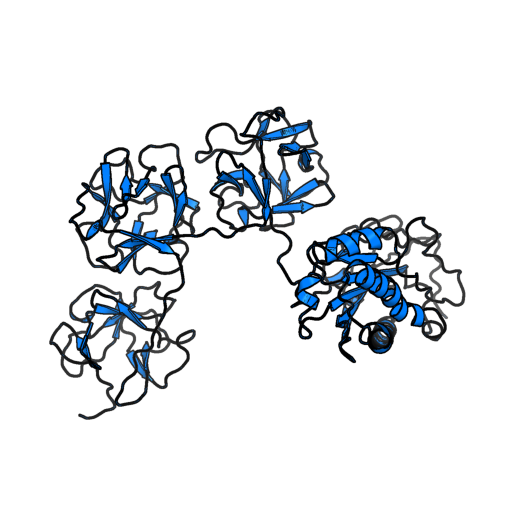4.804 1.00 83.31 332 ILE A CA 1
ATOM 2493 C C . ILE A 1 332 ? -14.537 13.919 15.088 1.00 83.31 332 ILE A C 1
ATOM 2495 O O . ILE A 1 332 ? -15.417 13.447 15.808 1.00 83.31 332 ILE A O 1
ATOM 2499 N N . SER A 1 333 ? -14.646 15.132 14.552 1.00 80.88 333 SER A N 1
ATOM 2500 C CA . SER A 1 333 ? -15.784 16.033 14.746 1.00 80.88 333 SER A CA 1
ATOM 2501 C C . SER A 1 333 ? -16.247 16.567 13.393 1.00 80.88 333 SER A C 1
ATOM 2503 O O . SER A 1 333 ? -15.781 17.602 12.917 1.00 80.88 333 SER A O 1
ATOM 2505 N N . GLY A 1 334 ? -17.141 15.833 12.728 1.00 85.56 334 GLY A N 1
ATOM 2506 C CA . GLY A 1 334 ? -17.458 16.092 11.322 1.00 85.56 334 GLY A CA 1
ATOM 2507 C C . GLY A 1 334 ? -16.224 15.857 10.447 1.00 85.56 334 GLY A C 1
ATOM 2508 O O . GLY A 1 334 ? -15.626 14.790 10.515 1.00 85.56 334 GLY A O 1
ATOM 2509 N N . LYS A 1 335 ? -15.820 16.860 9.658 1.00 87.12 335 LYS A N 1
ATOM 2510 C CA . LYS A 1 335 ? -14.580 16.814 8.857 1.00 87.12 335 LYS A CA 1
ATOM 2511 C C . LYS A 1 335 ? -13.337 17.287 9.618 1.00 87.12 335 LYS A C 1
ATOM 2513 O O . LYS A 1 335 ? -12.277 17.405 9.024 1.00 87.12 335 LYS A O 1
ATOM 2518 N N . GLN A 1 336 ? -13.446 17.616 10.901 1.00 93.62 336 GLN A N 1
ATOM 2519 C CA . GLN A 1 336 ? -12.314 18.113 11.679 1.00 93.62 336 GLN A CA 1
ATOM 2520 C C . GLN A 1 336 ? -11.696 16.996 12.519 1.00 93.62 336 GLN A C 1
ATOM 2522 O O . GLN A 1 336 ? -12.415 16.206 13.132 1.00 93.62 336 GLN A O 1
ATOM 2527 N N . ILE A 1 337 ? -10.365 16.967 12.588 1.00 95.44 337 ILE A N 1
ATOM 2528 C CA . ILE A 1 337 ? -9.595 16.079 13.468 1.00 95.44 337 ILE A CA 1
ATOM 2529 C C . ILE A 1 337 ? -9.099 16.929 14.635 1.00 95.44 337 ILE A C 1
ATOM 2531 O O . ILE A 1 337 ? -8.228 17.779 14.459 1.00 95.44 337 ILE A O 1
ATOM 2535 N N . VAL A 1 338 ? -9.700 16.741 15.808 1.00 95.00 338 VAL A N 1
ATOM 2536 C CA . VAL A 1 338 ? -9.503 17.589 16.989 1.00 95.00 338 VAL A CA 1
ATOM 2537 C C . VAL A 1 338 ? -8.568 16.894 17.970 1.00 95.00 338 VAL A C 1
ATOM 2539 O O . VAL A 1 338 ? -8.860 15.785 18.406 1.00 95.00 338 VAL A O 1
ATOM 2542 N N . ASN A 1 339 ? -7.476 17.544 18.354 1.00 97.25 339 ASN A N 1
ATOM 2543 C CA . ASN A 1 339 ? -6.606 17.091 19.432 1.00 97.25 339 ASN A CA 1
ATOM 2544 C C . ASN A 1 339 ? -7.220 17.419 20.801 1.00 97.25 339 ASN A C 1
ATOM 2546 O O . ASN A 1 339 ? -7.672 18.544 21.032 1.00 97.25 339 ASN A O 1
ATOM 2550 N N . GLU A 1 340 ? -7.211 16.466 21.729 1.00 91.00 340 GLU A N 1
ATOM 2551 C CA . GLU A 1 340 ? -7.864 16.628 23.033 1.00 91.00 340 GLU A CA 1
ATOM 2552 C C . GLU A 1 340 ? -7.070 17.458 24.051 1.00 91.00 340 GLU A C 1
ATOM 2554 O O . GLU A 1 340 ? -7.645 17.866 25.058 1.00 91.00 340 GLU A O 1
ATOM 2559 N N . ALA A 1 341 ? -5.785 17.752 23.821 1.00 93.31 341 ALA A N 1
ATOM 2560 C CA . ALA A 1 341 ? -4.975 18.492 24.791 1.00 93.31 341 ALA A CA 1
ATOM 2561 C C . ALA A 1 341 ? -5.465 19.935 25.004 1.00 93.31 341 ALA A C 1
ATOM 2563 O O . ALA A 1 341 ? -5.558 20.397 26.140 1.00 93.31 341 ALA A O 1
ATOM 2564 N N . GLN A 1 342 ? -5.780 20.646 23.915 1.00 95.31 342 GLN A N 1
ATOM 2565 C CA . GLN A 1 342 ? -6.291 22.029 23.951 1.00 95.31 342 GLN A CA 1
ATOM 2566 C C . GLN A 1 342 ? -7.501 22.255 23.027 1.00 95.31 342 GLN A C 1
ATOM 2568 O O . GLN A 1 342 ? -7.923 23.394 22.837 1.00 95.31 342 GLN A O 1
ATOM 2573 N N . GLY A 1 343 ? -8.065 21.196 22.432 1.00 93.00 343 GLY A N 1
ATOM 2574 C CA . GLY A 1 343 ? -9.224 21.299 21.536 1.00 93.00 343 GLY A CA 1
ATOM 2575 C C . GLY A 1 343 ? -8.914 21.925 20.172 1.00 93.00 343 GLY A C 1
ATOM 2576 O O . GLY A 1 343 ? -9.812 22.472 19.536 1.00 93.00 343 GLY A O 1
ATOM 2577 N N . MET A 1 344 ? -7.654 21.874 19.732 1.00 97.62 344 MET A N 1
ATOM 2578 C CA . MET A 1 344 ? -7.208 22.426 18.449 1.00 97.62 344 MET A CA 1
ATOM 2579 C C . MET A 1 344 ? -7.347 21.410 17.316 1.00 97.62 344 MET A C 1
ATOM 2581 O O . MET A 1 344 ? -7.288 20.204 17.540 1.00 97.62 344 MET A O 1
ATOM 2585 N N . CYS A 1 345 ? -7.494 21.892 16.087 1.00 97.19 345 CYS A N 1
ATOM 2586 C CA . CYS A 1 345 ? -7.694 21.065 14.905 1.00 97.19 345 CYS A CA 1
ATOM 2587 C C . CYS A 1 345 ? -6.396 20.854 14.126 1.00 97.19 345 CYS A C 1
ATOM 2589 O O . CYS A 1 345 ? -5.616 21.790 13.950 1.00 97.19 345 CYS A O 1
ATOM 2591 N N . LEU A 1 346 ? -6.201 19.635 13.619 1.00 97.25 346 LEU A N 1
ATOM 2592 C CA . LEU A 1 346 ? -5.172 19.325 12.632 1.00 97.25 346 LEU A CA 1
ATOM 2593 C C . LEU A 1 346 ? -5.458 20.108 11.348 1.00 97.25 346 LEU A C 1
ATOM 2595 O O . LEU A 1 346 ? -6.550 20.008 10.782 1.00 97.25 346 LEU A O 1
ATOM 2599 N N . GLY A 1 347 ? -4.481 20.868 10.874 1.00 94.75 347 GLY A N 1
ATOM 2600 C CA . GLY A 1 347 ? -4.607 21.650 9.656 1.00 94.75 347 GLY A CA 1
ATOM 2601 C C . GLY A 1 347 ? -3.332 21.654 8.832 1.00 94.75 347 GLY A C 1
ATOM 2602 O O . GLY A 1 347 ? -2.220 21.531 9.353 1.00 94.75 347 GLY A O 1
ATOM 2603 N N . VAL A 1 348 ? -3.513 21.839 7.531 1.00 92.94 348 VAL A N 1
ATOM 2604 C CA . VAL A 1 348 ? -2.431 22.187 6.611 1.00 92.94 348 VAL A CA 1
ATOM 2605 C C . VAL A 1 348 ? -2.112 23.681 6.793 1.00 92.94 348 VAL A C 1
ATOM 2607 O O . VAL A 1 348 ? -3.028 24.502 6.744 1.00 92.94 348 VAL A O 1
ATOM 2610 N N . PRO A 1 349 ? -0.860 24.092 7.063 1.00 85.50 349 PRO A N 1
ATOM 2611 C CA . PRO A 1 349 ? -0.527 25.510 7.126 1.00 85.50 349 PRO A CA 1
ATOM 2612 C C . PRO A 1 349 ? -0.273 26.074 5.719 1.00 85.50 349 PRO A C 1
ATOM 2614 O O . PRO A 1 349 ? 0.856 26.056 5.237 1.00 85.50 349 PRO A O 1
ATOM 2617 N N . GLY A 1 350 ? -1.310 26.623 5.080 1.00 76.81 350 GLY A N 1
ATOM 2618 C CA . GLY A 1 350 ? -1.198 27.238 3.754 1.00 76.81 350 GLY A CA 1
ATOM 2619 C C . GLY A 1 350 ? -0.952 26.223 2.630 1.00 76.81 350 GLY A C 1
ATOM 2620 O O . GLY A 1 350 ? -1.427 25.094 2.686 1.00 76.81 350 GLY A O 1
ATOM 2621 N N . GLN A 1 351 ? -0.220 26.621 1.582 1.00 75.06 351 GLN A N 1
ATOM 2622 C CA . GLN A 1 351 ? 0.029 25.752 0.423 1.00 75.06 351 GLN A CA 1
ATOM 2623 C C . GLN A 1 351 ? 0.949 24.567 0.786 1.00 75.06 351 GLN A C 1
ATOM 2625 O O . GLN A 1 351 ? 2.034 24.802 1.321 1.00 75.06 351 GLN A O 1
ATOM 2630 N N . PRO A 1 352 ? 0.572 23.311 0.465 1.00 77.56 352 PRO A N 1
ATOM 2631 C CA . PRO A 1 352 ? 1.316 22.105 0.828 1.00 77.56 352 PRO A CA 1
ATOM 2632 C C . PRO A 1 352 ? 2.505 21.884 -0.109 1.00 77.56 352 PRO A C 1
ATOM 2634 O O . PRO A 1 352 ? 2.481 21.074 -1.037 1.00 77.56 352 PRO A O 1
ATOM 2637 N N . VAL A 1 353 ? 3.550 22.659 0.131 1.00 70.56 353 VAL A N 1
ATOM 2638 C CA . VAL A 1 353 ? 4.832 22.600 -0.574 1.00 70.56 353 VAL A CA 1
ATOM 2639 C C . VAL A 1 353 ? 5.804 21.780 0.281 1.00 70.56 353 VAL A C 1
ATOM 2641 O O . VAL A 1 353 ? 5.526 21.521 1.449 1.00 70.56 353 VAL A O 1
ATOM 2644 N N . SER A 1 354 ? 6.938 21.320 -0.235 1.00 65.75 354 SER A N 1
ATOM 2645 C CA . SER A 1 354 ? 7.839 20.507 0.604 1.00 65.75 354 SER A CA 1
ATOM 2646 C C . SER A 1 354 ? 8.330 21.238 1.846 1.00 65.75 354 SER A C 1
ATOM 2648 O O . SER A 1 354 ? 8.541 22.452 1.827 1.00 65.75 354 SER A O 1
ATOM 2650 N N . GLY A 1 355 ? 8.519 20.477 2.921 1.00 69.75 355 GLY A N 1
ATOM 2651 C CA . GLY A 1 355 ? 8.789 21.018 4.250 1.00 69.75 355 GLY A CA 1
ATOM 2652 C C . GLY A 1 355 ? 7.551 21.610 4.933 1.00 69.75 355 GLY A C 1
ATOM 2653 O O . GLY A 1 355 ? 7.664 22.136 6.039 1.00 69.75 355 GLY A O 1
ATOM 2654 N N . THR A 1 356 ? 6.368 21.533 4.310 1.00 83.38 356 THR A N 1
ATOM 2655 C CA . THR A 1 356 ? 5.104 21.808 5.000 1.00 83.38 356 THR A CA 1
ATOM 2656 C C . THR A 1 356 ? 4.844 20.690 5.998 1.00 83.38 356 THR A C 1
ATOM 2658 O O . THR A 1 356 ? 4.776 19.527 5.622 1.00 83.38 356 THR A O 1
ATOM 2661 N N . HIS A 1 357 ? 4.651 21.058 7.260 1.00 89.94 357 HIS A N 1
ATOM 2662 C CA . HIS A 1 357 ? 4.289 20.137 8.332 1.00 89.94 357 HIS A CA 1
ATOM 2663 C C . HIS A 1 357 ? 2.871 20.440 8.788 1.00 89.94 357 HIS A C 1
ATOM 2665 O O . HIS A 1 357 ? 2.487 21.606 8.884 1.00 89.94 357 HIS A O 1
ATOM 2671 N N . LEU A 1 358 ? 2.086 19.414 9.088 1.00 94.81 358 LEU A N 1
ATOM 2672 C CA . LEU A 1 358 ? 0.765 19.604 9.668 1.00 94.81 358 LEU A CA 1
ATOM 2673 C C . LEU A 1 358 ? 0.889 20.229 11.059 1.00 94.81 358 LEU A C 1
ATOM 2675 O O . LEU A 1 358 ? 1.793 19.907 11.834 1.00 94.81 358 LEU A O 1
ATOM 2679 N N . ARG A 1 359 ? -0.035 21.141 11.370 1.00 95.06 359 ARG A N 1
ATOM 2680 C CA . ARG A 1 359 ? -0.027 21.915 12.615 1.00 95.06 359 ARG A CA 1
ATOM 2681 C C . ARG A 1 359 ? -1.395 21.970 13.261 1.00 95.06 359 ARG A C 1
ATOM 2683 O O . ARG A 1 359 ? -2.420 21.892 12.587 1.00 95.06 359 ARG A O 1
ATOM 2690 N N . LEU A 1 360 ? -1.398 22.184 14.570 1.00 97.38 360 LEU A N 1
ATOM 2691 C CA . LEU A 1 360 ? -2.601 22.520 15.316 1.00 97.38 360 LEU A CA 1
ATOM 2692 C C . LEU A 1 360 ? -3.009 23.978 15.099 1.00 97.38 360 LEU A C 1
ATOM 2694 O O . LEU A 1 360 ? -2.182 24.886 15.183 1.00 97.38 360 LEU A O 1
ATOM 2698 N N . ARG A 1 361 ? -4.299 24.211 14.857 1.00 95.31 361 ARG A N 1
ATOM 2699 C CA . ARG A 1 361 ? -4.900 25.541 14.663 1.00 95.31 361 ARG A CA 1
ATOM 2700 C C . ARG A 1 361 ? -6.269 25.630 15.346 1.00 95.31 361 ARG A C 1
ATOM 2702 O O . ARG A 1 361 ? -6.889 24.593 15.586 1.00 95.31 361 ARG A O 1
ATOM 2709 N N . PRO A 1 362 ? -6.790 26.841 15.626 1.00 96.56 362 PRO A N 1
ATOM 2710 C CA . PRO A 1 362 ? -8.166 27.001 16.070 1.00 96.56 362 PRO A CA 1
ATOM 2711 C C . PRO A 1 362 ? -9.124 26.369 15.064 1.00 96.56 362 PRO A C 1
ATOM 2713 O O . PRO A 1 362 ? -9.033 26.630 13.861 1.00 96.56 362 PRO A O 1
ATOM 2716 N N . CYS A 1 363 ? -10.028 25.539 15.573 1.00 96.00 363 CYS A N 1
ATOM 2717 C CA . CYS A 1 363 ? -10.985 24.809 14.761 1.00 96.00 363 CYS A CA 1
ATOM 2718 C C . CYS A 1 363 ? -11.939 25.757 14.026 1.00 96.00 363 CYS A C 1
ATOM 2720 O O . CYS A 1 363 ? -12.654 26.537 14.651 1.00 96.00 363 CYS A O 1
ATOM 2722 N N . SER A 1 364 ? -12.009 25.631 12.702 1.00 94.00 364 SER A N 1
ATOM 2723 C CA . SER A 1 364 ? -12.997 26.307 11.859 1.00 94.00 364 SER A CA 1
ATOM 2724 C C . SER A 1 364 ? -13.637 25.328 10.878 1.00 94.00 364 SER A C 1
ATOM 2726 O O . SER A 1 364 ? -12.949 24.696 10.081 1.00 94.00 364 SER A O 1
ATOM 2728 N N . SER A 1 365 ? -14.966 25.206 10.908 1.00 88.62 365 SER A N 1
ATOM 2729 C CA . SER A 1 365 ? -15.698 24.303 10.009 1.00 88.62 365 SER A CA 1
ATOM 2730 C C . SER A 1 365 ? -15.735 24.789 8.557 1.00 88.62 365 SER A C 1
ATOM 2732 O O . SER A 1 365 ? -16.019 23.997 7.661 1.00 88.62 365 SER A O 1
ATOM 2734 N N . THR A 1 366 ? -15.428 26.064 8.304 1.00 91.50 366 THR A N 1
ATOM 2735 C CA . THR A 1 366 ? -15.346 26.652 6.957 1.00 91.50 366 THR A CA 1
ATOM 2736 C C . THR A 1 366 ? -13.929 26.652 6.384 1.00 91.50 366 THR A C 1
ATOM 2738 O O . THR A 1 366 ? -13.765 26.898 5.192 1.00 91.50 366 THR A O 1
ATOM 2741 N N . ASP A 1 367 ? -12.913 26.373 7.206 1.00 92.00 367 ASP A N 1
ATOM 2742 C CA . ASP A 1 367 ? -11.515 26.315 6.777 1.00 92.00 367 ASP A CA 1
ATOM 2743 C C . ASP A 1 367 ? -11.235 24.970 6.095 1.00 92.00 367 ASP A C 1
ATOM 2745 O O . ASP A 1 367 ? -11.124 23.929 6.744 1.00 92.00 367 ASP A O 1
ATOM 2749 N N . VAL A 1 368 ? -11.143 24.989 4.765 1.00 91.06 368 VAL A N 1
ATOM 2750 C CA . VAL A 1 368 ? -10.899 23.796 3.941 1.00 91.06 368 VAL A CA 1
ATOM 2751 C C . VAL A 1 368 ? -9.543 23.138 4.226 1.00 91.06 368 VAL A C 1
ATOM 2753 O O . VAL A 1 368 ? -9.389 21.937 4.006 1.00 91.06 368 VAL A O 1
ATOM 2756 N N . GLU A 1 369 ? -8.581 23.877 4.786 1.00 92.25 369 GLU A N 1
ATOM 2757 C CA . GLU A 1 369 ? -7.263 23.362 5.181 1.00 92.25 369 GLU A CA 1
ATOM 2758 C C . GLU A 1 369 ? -7.339 22.461 6.433 1.00 92.25 369 GLU A C 1
ATOM 2760 O O . GLU A 1 369 ? -6.393 21.733 6.736 1.00 92.25 369 GLU A O 1
ATOM 2765 N N . GLN A 1 370 ? -8.469 22.486 7.153 1.00 93.81 370 GLN A N 1
ATOM 2766 C CA . GLN A 1 370 ? -8.752 21.677 8.348 1.00 93.81 370 GLN A CA 1
ATOM 2767 C C . GLN A 1 370 ? -9.832 20.608 8.108 1.00 93.81 370 GLN A C 1
ATOM 2769 O O . GLN A 1 370 ? -10.310 19.985 9.060 1.00 93.81 370 GLN A O 1
ATOM 2774 N N . GLN A 1 371 ? -10.259 20.417 6.854 1.00 93.19 371 GLN A N 1
ATOM 2775 C CA . GLN A 1 371 ? -11.273 19.432 6.487 1.00 93.19 371 GLN A CA 1
ATOM 2776 C C . GLN A 1 371 ? -10.630 18.146 5.961 1.00 93.19 371 GLN A C 1
ATOM 2778 O O . GLN A 1 371 ? -10.016 18.131 4.896 1.00 93.19 371 GLN A O 1
ATOM 2783 N N . TRP A 1 372 ? -10.841 17.058 6.692 1.00 93.81 372 TRP A N 1
ATOM 2784 C CA . TRP A 1 372 ? -10.266 15.743 6.452 1.00 93.81 372 TRP A CA 1
ATOM 2785 C C . TRP A 1 372 ? -11.352 14.681 6.260 1.00 93.81 372 TRP A C 1
ATOM 2787 O O . TRP A 1 372 ? -12.426 14.746 6.865 1.00 93.81 372 TRP A O 1
ATOM 2797 N N . THR A 1 373 ? -11.054 13.687 5.432 1.00 87.00 373 THR A N 1
ATOM 2798 C CA . THR A 1 373 ? -11.818 12.450 5.263 1.00 87.00 373 THR A CA 1
ATOM 2799 C C . THR A 1 373 ? -10.930 11.269 5.627 1.00 87.00 373 THR A C 1
ATOM 2801 O O . THR A 1 373 ? -9.751 11.229 5.282 1.00 87.00 373 THR A O 1
ATOM 2804 N N . LEU A 1 374 ? -11.483 10.321 6.378 1.00 80.44 374 LEU A N 1
ATOM 2805 C CA . LEU A 1 374 ? -10.841 9.039 6.645 1.00 80.44 374 LEU A CA 1
ATOM 2806 C C . LEU A 1 374 ? -11.380 8.070 5.594 1.00 80.44 374 LEU A C 1
ATOM 2808 O O . LEU A 1 374 ? -12.587 7.838 5.532 1.00 80.44 374 LEU A O 1
ATOM 2812 N N . GLU A 1 375 ? -10.502 7.569 4.738 1.00 77.50 375 GLU A N 1
ATOM 2813 C CA . GLU A 1 375 ? -10.849 6.710 3.604 1.00 77.50 375 GLU A CA 1
ATOM 2814 C C . GLU A 1 375 ? -10.027 5.420 3.685 1.00 77.50 375 GLU A C 1
ATOM 2816 O O . GLU A 1 375 ? -8.904 5.467 4.191 1.00 77.50 375 GLU A O 1
ATOM 2821 N N . PRO A 1 376 ? -10.516 4.276 3.174 1.00 66.88 376 PRO A N 1
ATOM 2822 C CA . PRO A 1 376 ? -9.670 3.098 3.006 1.00 66.88 376 PRO A CA 1
ATOM 2823 C C . PRO A 1 376 ? -8.395 3.453 2.232 1.00 66.88 376 PRO A C 1
ATOM 2825 O O . PRO A 1 376 ? -8.449 4.227 1.271 1.00 66.88 376 PRO A O 1
ATOM 2828 N N . LEU A 1 377 ? -7.248 2.907 2.642 1.00 66.69 377 LEU A N 1
ATOM 2829 C CA . LEU A 1 377 ? -5.978 3.130 1.956 1.00 66.69 377 LEU A CA 1
ATOM 2830 C C . LEU A 1 377 ? -6.085 2.631 0.511 1.00 66.69 377 LEU A C 1
ATOM 2832 O O . LEU A 1 377 ? -6.179 1.431 0.253 1.00 66.69 377 LEU A O 1
ATOM 2836 N N . ALA A 1 378 ? -6.051 3.561 -0.439 1.00 62.53 378 ALA A N 1
ATOM 2837 C CA . ALA A 1 378 ? -6.067 3.250 -1.858 1.00 62.53 378 ALA A CA 1
ATOM 2838 C C . ALA A 1 378 ? -4.629 3.251 -2.405 1.00 62.53 378 ALA A C 1
ATOM 2840 O O . ALA A 1 378 ? -3.895 4.210 -2.161 1.00 62.53 378 ALA A O 1
ATOM 2841 N N . PRO A 1 379 ? -4.197 2.223 -3.161 1.00 59.62 379 PRO A N 1
ATOM 2842 C CA . PRO A 1 379 ? -2.882 2.238 -3.796 1.00 59.62 379 PRO A CA 1
ATOM 2843 C C . PRO A 1 379 ? -2.808 3.354 -4.850 1.00 59.62 379 PRO A C 1
ATOM 2845 O O . PRO A 1 379 ? -3.734 3.502 -5.653 1.00 59.62 379 PRO A O 1
ATOM 2848 N N . ALA A 1 380 ? -1.703 4.112 -4.914 1.00 65.56 380 ALA A N 1
ATOM 2849 C CA . ALA A 1 380 ? -1.518 5.024 -6.043 1.00 65.56 380 ALA A CA 1
ATOM 2850 C C . ALA A 1 380 ? -1.373 4.266 -7.357 1.00 65.56 380 ALA A C 1
ATOM 2852 O O . ALA A 1 380 ? -0.688 3.245 -7.463 1.00 65.56 380 ALA A O 1
ATOM 2853 N N . THR A 1 381 ? -1.924 4.875 -8.403 1.00 73.56 381 THR A N 1
ATOM 2854 C CA . THR A 1 381 ? -1.662 4.458 -9.777 1.00 73.56 381 THR A CA 1
ATOM 2855 C C . THR A 1 381 ? -0.388 5.136 -10.276 1.00 73.56 381 THR A C 1
ATOM 2857 O O . THR A 1 381 ? -0.435 6.148 -10.978 1.00 73.56 381 THR A O 1
ATOM 2860 N N . TYR A 1 382 ? 0.765 4.581 -9.903 1.00 83.19 382 TYR A N 1
ATOM 2861 C CA . TYR A 1 382 ? 2.049 5.036 -10.428 1.00 83.19 382 TYR A CA 1
ATOM 2862 C C . TYR A 1 382 ? 2.142 4.796 -11.938 1.00 83.19 382 TYR A C 1
ATOM 2864 O O . TYR A 1 382 ? 1.817 3.718 -12.447 1.00 83.19 382 TYR A O 1
ATOM 2872 N N . GLN A 1 383 ? 2.615 5.816 -12.643 1.00 87.00 383 GLN A N 1
ATOM 2873 C CA . GLN A 1 383 ? 2.881 5.796 -14.072 1.00 87.00 383 GLN A CA 1
ATOM 2874 C C . GLN A 1 383 ? 4.376 5.609 -14.327 1.00 87.00 383 GLN A C 1
ATOM 2876 O O . GLN A 1 383 ? 5.217 5.940 -13.497 1.00 87.00 383 GLN A O 1
ATOM 2881 N N . ARG A 1 384 ? 4.720 5.127 -15.512 1.00 89.56 384 ARG A N 1
ATOM 2882 C CA . ARG A 1 384 ? 6.054 5.216 -16.098 1.00 89.56 384 ARG A CA 1
ATOM 2883 C C . ARG A 1 384 ? 6.060 6.314 -17.139 1.00 89.56 384 ARG A C 1
ATOM 2885 O O . ARG A 1 384 ? 5.071 6.499 -17.842 1.00 89.56 384 ARG A O 1
ATOM 2892 N N . ILE A 1 385 ? 7.188 7.002 -17.261 1.00 94.12 385 ILE A N 1
ATOM 2893 C CA . ILE A 1 385 ? 7.415 7.997 -18.311 1.00 94.12 385 ILE A CA 1
ATOM 2894 C C . ILE A 1 385 ? 8.210 7.317 -19.412 1.00 94.12 385 ILE A C 1
ATOM 2896 O O . ILE A 1 385 ? 9.437 7.281 -19.365 1.00 94.12 385 ILE A O 1
ATOM 2900 N N . ARG A 1 386 ? 7.516 6.729 -20.379 1.00 90.00 386 ARG A N 1
ATOM 2901 C CA . ARG A 1 386 ? 8.123 5.965 -21.466 1.00 90.00 386 ARG A CA 1
ATOM 2902 C C . ARG A 1 386 ? 8.393 6.873 -22.655 1.00 90.00 386 ARG A C 1
ATOM 2904 O O . ARG A 1 386 ? 7.462 7.436 -23.211 1.00 90.00 386 ARG A O 1
ATOM 2911 N N . ASN A 1 387 ? 9.627 6.945 -23.134 1.00 89.50 387 ASN A N 1
ATOM 2912 C CA . ASN A 1 387 ? 9.886 7.388 -24.495 1.00 89.50 387 ASN A CA 1
ATOM 2913 C C . ASN A 1 387 ? 9.379 6.321 -25.478 1.00 89.50 387 ASN A C 1
ATOM 2915 O O . ASN A 1 387 ? 9.896 5.204 -25.516 1.00 89.50 387 ASN A O 1
ATOM 2919 N N . ILE A 1 388 ? 8.360 6.657 -26.268 1.00 81.50 388 ILE A N 1
ATOM 2920 C CA . ILE A 1 388 ? 7.661 5.694 -27.131 1.00 81.50 388 ILE A CA 1
ATOM 2921 C C . ILE A 1 388 ? 8.440 5.330 -28.393 1.00 81.50 388 ILE A C 1
ATOM 2923 O O . ILE A 1 388 ? 8.184 4.277 -28.969 1.00 81.50 388 ILE A O 1
ATOM 2927 N N . VAL A 1 389 ? 9.386 6.170 -28.818 1.00 81.38 389 VAL A N 1
ATOM 2928 C CA . VAL A 1 389 ? 10.229 5.888 -29.989 1.00 81.38 389 VAL A CA 1
ATOM 2929 C C . VAL A 1 389 ? 11.443 5.055 -29.596 1.00 81.38 389 VAL A C 1
ATOM 2931 O O . VAL A 1 389 ? 11.863 4.183 -30.348 1.00 81.38 389 VAL A O 1
ATOM 2934 N N . LYS A 1 390 ? 12.007 5.320 -28.417 1.00 76.44 390 LYS A N 1
ATOM 2935 C CA . LYS A 1 390 ? 13.202 4.645 -27.904 1.00 76.44 390 LYS A CA 1
ATOM 2936 C C . LYS A 1 390 ? 12.878 3.416 -27.050 1.00 76.44 390 LYS A C 1
ATOM 2938 O O . LYS A 1 390 ? 13.776 2.625 -26.800 1.00 76.44 390 LYS A O 1
ATOM 2943 N N . ASP A 1 391 ? 11.620 3.243 -26.632 1.00 76.62 391 ASP A N 1
ATOM 2944 C CA . ASP A 1 391 ? 11.157 2.175 -25.730 1.00 76.62 391 ASP A CA 1
ATOM 2945 C C . ASP A 1 391 ? 11.966 2.132 -24.423 1.00 76.62 391 ASP A C 1
ATOM 2947 O O . ASP A 1 391 ? 12.555 1.120 -24.041 1.00 76.62 391 ASP A O 1
ATOM 2951 N N . ARG A 1 392 ? 12.071 3.278 -23.753 1.00 81.62 392 ARG A N 1
ATOM 2952 C CA . ARG A 1 392 ? 12.811 3.409 -22.493 1.00 81.62 392 ARG A CA 1
ATOM 2953 C C . ARG A 1 392 ? 12.054 4.296 -21.535 1.00 81.62 392 ARG A C 1
ATOM 2955 O O . ARG A 1 392 ? 11.383 5.223 -21.974 1.00 81.62 392 ARG A O 1
ATOM 2962 N N . CYS A 1 393 ? 12.174 4.037 -20.245 1.00 88.50 393 CYS A N 1
ATOM 2963 C CA . CYS A 1 393 ? 11.475 4.789 -19.222 1.00 88.50 393 CYS A CA 1
ATOM 2964 C C . CYS A 1 393 ? 12.423 5.701 -18.467 1.00 88.50 393 CYS A C 1
ATOM 2966 O O . CYS A 1 393 ? 13.595 5.382 -18.286 1.00 88.50 393 CYS A O 1
ATOM 2968 N N . ALA A 1 394 ? 11.913 6.850 -18.048 1.00 94.06 394 ALA A N 1
ATOM 2969 C CA . ALA A 1 394 ? 12.612 7.707 -17.114 1.00 94.06 394 ALA A CA 1
ATOM 2970 C C . ALA A 1 394 ? 12.735 6.988 -15.767 1.00 94.06 394 ALA A C 1
ATOM 2972 O O . ALA A 1 394 ? 11.724 6.585 -15.183 1.00 94.06 394 ALA A O 1
ATOM 2973 N N . GLY A 1 395 ? 13.967 6.851 -15.296 1.00 93.88 395 GLY A N 1
ATOM 2974 C CA . GLY A 1 395 ? 14.318 6.287 -14.004 1.00 93.88 395 GLY A CA 1
ATOM 2975 C C . GLY A 1 395 ? 15.320 7.173 -13.285 1.00 93.88 395 GLY A C 1
ATOM 2976 O O . GLY A 1 395 ? 15.969 8.032 -13.890 1.00 93.88 395 GLY A O 1
ATOM 2977 N N . VAL A 1 396 ? 15.431 6.982 -11.977 1.00 95.56 396 VAL A N 1
ATOM 2978 C CA . VAL A 1 396 ? 16.495 7.609 -11.194 1.00 95.56 396 VAL A CA 1
ATOM 2979 C C . VAL A 1 396 ? 17.749 6.755 -11.319 1.00 95.56 396 VAL A C 1
ATOM 2981 O O . VAL A 1 396 ? 17.696 5.535 -11.175 1.00 95.56 396 VAL A O 1
ATOM 2984 N N . VAL A 1 397 ? 18.881 7.398 -11.601 1.00 92.75 397 VAL A N 1
ATOM 2985 C CA . VAL A 1 397 ? 20.173 6.719 -11.752 1.00 92.75 397 VAL A CA 1
ATOM 2986 C C . VAL A 1 397 ? 20.466 5.870 -10.516 1.00 92.75 397 VAL A C 1
ATOM 2988 O O . VAL A 1 397 ? 20.392 6.369 -9.396 1.00 92.75 397 VAL A O 1
ATOM 2991 N N . ASP A 1 398 ? 20.788 4.594 -10.742 1.00 86.50 398 ASP A N 1
ATOM 2992 C CA . ASP A 1 398 ? 21.142 3.601 -9.717 1.00 86.50 398 ASP A CA 1
ATOM 2993 C C . ASP A 1 398 ? 20.093 3.435 -8.599 1.00 86.50 398 ASP A C 1
ATOM 2995 O O . ASP A 1 398 ? 20.419 2.994 -7.498 1.00 86.50 398 ASP A O 1
ATOM 2999 N N . ALA A 1 399 ? 18.835 3.816 -8.870 1.00 87.00 399 ALA A N 1
ATOM 3000 C CA . ALA A 1 399 ? 17.770 3.929 -7.874 1.00 87.00 399 ALA A CA 1
ATOM 3001 C C . ALA A 1 399 ? 18.160 4.776 -6.644 1.00 87.00 399 ALA A C 1
ATOM 3003 O O . ALA A 1 399 ? 17.613 4.599 -5.552 1.00 87.00 399 ALA A O 1
ATOM 3004 N N . ASP A 1 400 ? 19.104 5.708 -6.816 1.00 91.88 400 ASP A N 1
ATOM 3005 C CA . ASP A 1 400 ? 19.598 6.554 -5.742 1.00 91.88 400 ASP A CA 1
ATOM 3006 C C . ASP A 1 400 ? 18.480 7.471 -5.246 1.00 91.88 400 ASP A C 1
ATOM 3008 O O . ASP A 1 400 ? 17.968 8.330 -5.959 1.00 91.88 400 ASP A O 1
ATOM 3012 N N . THR A 1 401 ? 18.097 7.284 -3.988 1.00 89.81 401 THR A N 1
ATOM 3013 C CA . THR A 1 401 ? 17.029 8.062 -3.359 1.00 89.81 401 THR A CA 1
ATOM 3014 C C . THR A 1 401 ? 17.521 9.396 -2.803 1.00 89.81 401 THR A C 1
ATOM 3016 O O . THR A 1 401 ? 16.763 10.063 -2.107 1.00 89.81 401 THR A O 1
ATOM 3019 N N . SER A 1 402 ? 18.763 9.810 -3.052 1.00 92.12 402 SER A N 1
ATOM 3020 C CA . SER A 1 402 ? 19.305 11.071 -2.539 1.00 92.12 402 SER A CA 1
ATOM 3021 C C . SER A 1 402 ? 18.699 12.300 -3.233 1.00 92.12 402 SER A C 1
ATOM 3023 O O . SER A 1 402 ? 18.277 12.280 -4.389 1.00 92.12 402 SER A O 1
ATOM 3025 N N . SER A 1 403 ? 18.641 13.422 -2.512 1.00 90.50 403 SER A N 1
ATOM 3026 C CA . SER A 1 403 ? 18.212 14.697 -3.098 1.00 90.50 403 SER A CA 1
ATOM 3027 C C . SER A 1 403 ? 19.266 15.176 -4.099 1.00 90.50 403 SER A C 1
ATOM 3029 O O . SER A 1 403 ? 20.441 15.309 -3.758 1.00 90.50 403 SER A O 1
ATOM 3031 N N . GLY A 1 404 ? 18.851 15.437 -5.337 1.00 94.50 404 GLY A N 1
ATOM 3032 C CA . GLY A 1 404 ? 19.719 15.853 -6.435 1.00 94.50 404 GLY A CA 1
ATOM 3033 C C . GLY A 1 404 ? 20.145 14.728 -7.381 1.00 94.50 404 GLY A C 1
ATOM 3034 O O . GLY A 1 404 ? 20.829 15.026 -8.364 1.00 94.50 404 GLY A O 1
ATOM 3035 N N . SER A 1 405 ? 19.748 13.478 -7.125 1.00 96.69 405 SER A N 1
ATOM 3036 C CA . SER A 1 405 ? 20.104 12.331 -7.965 1.00 96.69 405 SER A CA 1
ATOM 3037 C C . SER A 1 405 ? 19.491 12.452 -9.357 1.00 96.69 405 SER A C 1
ATOM 3039 O O . SER A 1 405 ? 18.331 12.824 -9.532 1.00 96.69 405 SER A O 1
ATOM 3041 N N . MET A 1 406 ? 20.306 12.197 -10.376 1.00 96.69 406 MET A N 1
ATOM 3042 C CA . MET A 1 406 ? 19.955 12.498 -11.764 1.00 96.69 406 MET A CA 1
ATOM 3043 C C . MET A 1 406 ? 18.965 11.485 -12.337 1.00 96.69 406 MET A C 1
ATOM 3045 O O . MET A 1 406 ? 18.930 10.326 -11.924 1.00 96.69 406 MET A O 1
ATOM 3049 N N . LEU A 1 407 ? 18.214 11.907 -13.355 1.00 95.62 407 LEU A N 1
ATOM 3050 C CA . LEU A 1 407 ? 17.446 10.999 -14.195 1.00 95.62 407 LEU A CA 1
ATOM 3051 C C . LEU A 1 407 ? 18.305 10.406 -15.305 1.00 95.62 407 LEU A C 1
ATOM 3053 O O . LEU A 1 407 ? 19.085 11.091 -15.981 1.00 95.62 407 LEU A O 1
ATOM 3057 N N . ASN A 1 408 ? 18.053 9.140 -15.584 1.00 92.88 408 ASN A N 1
ATOM 3058 C CA . ASN A 1 408 ? 18.417 8.508 -16.833 1.00 92.88 408 ASN A CA 1
ATOM 3059 C C . ASN A 1 408 ? 17.178 7.932 -17.517 1.00 92.88 408 ASN A C 1
ATOM 3061 O O . ASN A 1 408 ? 16.077 7.886 -16.973 1.00 92.88 408 ASN A O 1
ATOM 3065 N N . THR A 1 409 ? 17.367 7.521 -18.759 1.00 88.56 409 THR A N 1
ATOM 3066 C CA . THR A 1 409 ? 16.432 6.641 -19.428 1.00 88.56 409 THR A CA 1
ATOM 3067 C C . THR A 1 409 ? 16.960 5.221 -19.320 1.00 88.56 409 THR A C 1
ATOM 3069 O O . THR A 1 409 ? 18.095 4.942 -19.700 1.00 88.56 409 THR A O 1
ATOM 3072 N N . TRP A 1 410 ? 16.167 4.320 -18.760 1.00 82.25 410 TRP A N 1
ATOM 3073 C CA . TRP A 1 410 ? 16.524 2.919 -18.604 1.00 82.25 410 TRP A CA 1
ATOM 3074 C C . TRP A 1 410 ? 15.429 2.022 -19.169 1.00 82.25 410 TRP A C 1
ATOM 3076 O O . TRP A 1 410 ? 14.395 2.461 -19.672 1.00 82.25 410 TRP A O 1
ATOM 3086 N N . MET A 1 411 ? 15.690 0.729 -19.143 1.00 76.31 411 MET A N 1
ATOM 3087 C CA . MET A 1 411 ? 14.695 -0.298 -19.396 1.00 76.31 411 MET A CA 1
ATOM 3088 C C . MET A 1 411 ? 13.496 -0.111 -18.463 1.00 76.31 411 MET A C 1
ATOM 3090 O O . MET A 1 411 ? 13.693 -0.009 -17.264 1.00 76.31 411 MET A O 1
ATOM 3094 N N . CYS A 1 412 ? 12.282 -0.058 -19.017 1.00 77.25 412 CYS A N 1
ATOM 3095 C CA . CYS A 1 412 ? 11.014 0.188 -18.314 1.00 77.25 412 CYS A CA 1
ATOM 3096 C C . CYS A 1 412 ? 10.619 -0.820 -17.211 1.00 77.25 412 CYS A C 1
ATOM 3098 O O . CYS A 1 412 ? 9.603 -1.481 -17.342 1.00 77.25 412 CYS A O 1
ATOM 3100 N N . THR A 1 413 ? 11.301 -0.963 -16.089 1.00 74.19 413 THR A N 1
ATOM 3101 C CA . THR A 1 413 ? 10.923 -1.947 -15.052 1.00 74.19 413 THR A CA 1
ATOM 3102 C C . THR A 1 413 ? 9.685 -1.516 -14.234 1.00 74.19 413 THR A C 1
ATOM 3104 O O . THR A 1 413 ? 9.060 -0.497 -14.517 1.00 74.19 413 THR A O 1
ATOM 3107 N N . ASN A 1 414 ? 9.258 -2.314 -13.245 1.00 73.12 414 ASN A N 1
ATOM 3108 C CA . ASN A 1 414 ? 8.323 -1.865 -12.189 1.00 73.12 414 ASN A CA 1
ATOM 3109 C C . ASN A 1 414 ? 9.090 -1.463 -10.911 1.00 73.12 414 ASN A C 1
ATOM 3111 O O . ASN A 1 414 ? 8.545 -1.491 -9.804 1.00 73.12 414 ASN A O 1
ATOM 3115 N N . ALA A 1 415 ? 10.383 -1.171 -11.046 1.00 75.31 415 ALA A N 1
ATOM 3116 C CA . ALA A 1 415 ? 11.191 -0.770 -9.915 1.00 75.31 415 ALA A CA 1
ATOM 3117 C C . ALA A 1 415 ? 10.761 0.633 -9.430 1.00 75.31 415 ALA A C 1
ATOM 3119 O O . ALA A 1 415 ? 10.274 1.452 -10.225 1.00 75.31 415 ALA A O 1
ATOM 3120 N N . PRO A 1 416 ? 10.863 0.921 -8.118 1.00 83.62 416 PRO A N 1
ATOM 3121 C CA . PRO A 1 416 ? 10.401 2.188 -7.553 1.00 83.62 416 PRO A CA 1
ATOM 3122 C C . PRO A 1 416 ? 11.050 3.440 -8.162 1.00 83.62 416 PRO A C 1
ATOM 3124 O O . PRO A 1 416 ? 10.423 4.496 -8.183 1.00 83.62 416 PRO A O 1
ATOM 3127 N N . ASP A 1 417 ? 12.267 3.344 -8.691 1.00 89.00 417 ASP A N 1
ATOM 3128 C CA . ASP A 1 417 ? 12.986 4.444 -9.339 1.00 89.00 417 ASP A CA 1
ATOM 3129 C C . ASP A 1 417 ? 12.342 4.905 -10.657 1.00 89.00 417 ASP A C 1
ATOM 3131 O O . ASP A 1 417 ? 12.547 6.052 -11.050 1.00 89.00 417 ASP A O 1
ATOM 3135 N N . GLN A 1 418 ? 11.520 4.070 -11.302 1.00 90.94 418 GLN A N 1
ATOM 3136 C CA . GLN A 1 418 ? 10.816 4.397 -12.554 1.00 90.94 418 GLN A CA 1
ATOM 3137 C C . GLN A 1 418 ? 9.315 4.630 -12.377 1.00 90.94 418 GLN A C 1
ATOM 3139 O O . GLN A 1 418 ? 8.602 4.892 -13.350 1.00 90.94 418 GLN A O 1
ATOM 3144 N N . GLY A 1 419 ? 8.817 4.498 -11.148 1.00 90.50 419 GLY A N 1
ATOM 3145 C CA . GLY A 1 419 ? 7.434 4.798 -10.806 1.00 90.50 419 GLY A CA 1
ATOM 3146 C C . GLY A 1 419 ? 7.264 6.282 -10.510 1.00 90.50 419 GLY A C 1
ATOM 3147 O O . GLY A 1 419 ? 7.971 6.833 -9.672 1.00 90.50 419 GLY A O 1
ATOM 3148 N N . TRP A 1 420 ? 6.292 6.917 -11.152 1.00 91.69 420 TRP A N 1
ATOM 3149 C CA . TRP A 1 420 ? 6.020 8.344 -11.038 1.00 91.69 420 TRP A CA 1
ATOM 3150 C C . TRP A 1 420 ? 4.546 8.580 -10.731 1.00 91.69 420 TRP A C 1
ATOM 3152 O O . TRP A 1 420 ? 3.660 8.132 -11.458 1.00 91.69 420 TRP A O 1
ATOM 3162 N N . LEU A 1 421 ? 4.275 9.275 -9.636 1.00 88.31 421 LEU A N 1
ATOM 3163 C CA . LEU A 1 421 ? 2.957 9.783 -9.304 1.00 88.31 421 LEU A CA 1
ATOM 3164 C C . LEU A 1 421 ? 2.783 11.141 -9.977 1.00 88.31 421 LEU A C 1
ATOM 3166 O O . LEU A 1 421 ? 3.609 12.036 -9.795 1.00 88.31 421 LEU A O 1
ATOM 3170 N N . LEU A 1 422 ? 1.720 11.279 -10.763 1.00 87.69 422 LEU A N 1
ATOM 3171 C CA . LEU A 1 422 ? 1.386 12.532 -11.430 1.00 87.69 422 LEU A CA 1
ATOM 3172 C C . LEU A 1 422 ? 0.433 13.309 -10.536 1.00 87.69 422 LEU A C 1
ATOM 3174 O O . LEU A 1 422 ? -0.677 12.856 -10.263 1.00 87.69 422 LEU A O 1
ATOM 3178 N N . ASP A 1 423 ? 0.890 14.457 -10.069 1.00 83.50 423 ASP A N 1
ATOM 3179 C CA . ASP A 1 423 ? 0.147 15.301 -9.153 1.00 83.50 423 ASP A CA 1
ATOM 3180 C C . ASP A 1 423 ? -0.596 16.397 -9.941 1.00 83.50 423 ASP A C 1
ATOM 3182 O O . ASP A 1 423 ? 0.024 17.070 -10.774 1.00 83.50 423 ASP A O 1
ATOM 3186 N N . PRO A 1 424 ? -1.904 16.618 -9.707 1.00 80.44 424 PRO A N 1
ATOM 3187 C CA . PRO A 1 424 ? -2.692 17.616 -10.439 1.00 80.44 424 PRO A CA 1
ATOM 3188 C C . PRO A 1 424 ? -2.151 19.047 -10.350 1.00 80.44 424 PRO A C 1
ATOM 3190 O O . PRO A 1 424 ? -2.423 19.867 -11.224 1.00 80.44 424 PRO A O 1
ATOM 3193 N N . GLN A 1 425 ? -1.356 19.358 -9.324 1.00 79.00 425 GLN A N 1
ATOM 3194 C CA . GLN A 1 425 ? -0.706 20.653 -9.147 1.00 79.00 425 GLN A CA 1
ATOM 3195 C C . GLN A 1 425 ? 0.583 20.797 -9.986 1.00 79.00 425 GLN A C 1
ATOM 3197 O O . GLN A 1 425 ? 1.293 21.798 -9.859 1.00 79.00 425 GLN A O 1
ATOM 3202 N N . GLY A 1 426 ? 0.878 19.826 -10.859 1.00 86.19 426 GLY A N 1
ATOM 3203 C CA . GLY A 1 426 ? 1.990 19.840 -11.810 1.00 86.19 426 GLY A CA 1
ATOM 3204 C C . GLY A 1 426 ? 3.290 19.254 -11.264 1.00 86.19 426 GLY A C 1
ATOM 3205 O O . GLY A 1 426 ? 4.321 19.356 -11.928 1.00 86.19 426 GLY A O 1
ATOM 3206 N N . PHE A 1 427 ? 3.272 18.660 -10.069 1.00 88.38 427 PHE A N 1
ATOM 3207 C CA . PHE A 1 427 ? 4.405 17.886 -9.572 1.00 88.38 427 PHE A CA 1
ATOM 3208 C C . PHE A 1 427 ? 4.410 16.481 -10.177 1.00 88.38 427 PHE A C 1
ATOM 3210 O O . PHE A 1 427 ? 3.377 15.902 -10.509 1.00 88.38 427 PHE A O 1
ATOM 3217 N N . ILE A 1 428 ? 5.600 15.905 -10.299 1.00 92.56 428 ILE A N 1
ATOM 3218 C CA . ILE A 1 428 ? 5.774 14.509 -10.691 1.00 92.56 428 ILE A CA 1
ATOM 3219 C C . ILE A 1 428 ? 6.678 13.879 -9.648 1.00 92.56 428 ILE A C 1
ATOM 3221 O O . ILE A 1 428 ? 7.845 14.246 -9.547 1.00 92.56 428 ILE A O 1
ATOM 3225 N N . VAL A 1 429 ? 6.126 12.990 -8.829 1.00 89.56 429 VAL A N 1
ATOM 3226 C CA . VAL A 1 429 ? 6.780 12.483 -7.618 1.00 89.56 429 VAL A CA 1
ATOM 3227 C C . VAL A 1 429 ? 7.263 11.060 -7.844 1.00 89.56 429 VAL A C 1
ATOM 3229 O O . VAL A 1 429 ? 6.502 10.192 -8.264 1.00 89.56 429 VAL A O 1
ATOM 3232 N N . ASN A 1 430 ? 8.533 10.804 -7.571 1.00 90.81 430 ASN A N 1
ATOM 3233 C CA . ASN A 1 430 ? 9.128 9.487 -7.725 1.00 90.81 430 ASN A CA 1
ATOM 3234 C C . ASN A 1 430 ? 8.688 8.531 -6.602 1.00 90.81 430 ASN A C 1
ATOM 3236 O O . ASN A 1 430 ? 8.776 8.874 -5.426 1.00 90.81 430 ASN A O 1
ATOM 3240 N N . ARG A 1 431 ? 8.287 7.306 -6.953 1.00 85.81 431 ARG A N 1
ATOM 3241 C CA . ARG A 1 431 ? 7.830 6.262 -6.020 1.00 85.81 431 ARG A CA 1
ATOM 3242 C C . ARG A 1 431 ? 8.916 5.815 -5.042 1.00 85.81 431 ARG A C 1
ATOM 3244 O O . ARG A 1 431 ? 8.601 5.509 -3.897 1.00 85.81 431 ARG A O 1
ATOM 3251 N N . GLY A 1 432 ? 10.164 5.717 -5.495 1.00 82.81 432 GLY A N 1
ATOM 3252 C CA . GLY A 1 432 ? 11.276 5.219 -4.684 1.00 82.81 432 GLY A CA 1
ATOM 3253 C C . GLY A 1 432 ? 11.781 6.219 -3.648 1.00 82.81 432 GLY A C 1
ATOM 3254 O O . GLY A 1 432 ? 12.231 5.814 -2.583 1.00 82.81 432 GLY A O 1
ATOM 3255 N N . SER A 1 433 ? 11.691 7.515 -3.946 1.00 84.19 433 SER A N 1
ATOM 3256 C CA . SER A 1 433 ? 12.310 8.572 -3.135 1.00 84.19 433 SER A CA 1
ATOM 3257 C C . SER A 1 433 ? 11.330 9.577 -2.533 1.00 84.19 433 SER A C 1
ATOM 3259 O O . SER A 1 433 ? 11.756 10.372 -1.698 1.00 84.19 433 SER A O 1
ATOM 3261 N N . ASP A 1 434 ? 10.059 9.575 -2.957 1.00 82.19 434 ASP A N 1
ATOM 3262 C CA . ASP A 1 434 ? 9.080 10.636 -2.671 1.00 82.19 434 ASP A CA 1
ATOM 3263 C C . ASP A 1 434 ? 9.669 12.041 -2.907 1.00 82.19 434 ASP A C 1
ATOM 3265 O O . ASP A 1 434 ? 9.487 12.983 -2.143 1.00 82.19 434 ASP A O 1
ATOM 3269 N N . ARG A 1 435 ? 10.430 12.183 -3.994 1.00 87.44 435 ARG A N 1
ATOM 3270 C CA . ARG A 1 435 ? 10.999 13.455 -4.445 1.00 87.44 435 ARG A CA 1
ATOM 3271 C C . ARG A 1 435 ? 10.435 13.859 -5.788 1.00 87.44 435 ARG A C 1
ATOM 3273 O O . ARG A 1 435 ? 10.005 13.017 -6.574 1.00 87.44 435 ARG A O 1
ATOM 3280 N N . CYS A 1 436 ? 10.442 15.158 -6.046 1.00 91.38 436 CYS A N 1
ATOM 3281 C CA . CYS A 1 436 ? 9.868 15.719 -7.252 1.00 91.38 436 CYS A CA 1
ATOM 3282 C C . CYS A 1 436 ? 10.868 15.689 -8.400 1.00 91.38 436 CYS A C 1
ATOM 3284 O O . CYS A 1 436 ? 12.059 15.946 -8.222 1.00 91.38 436 CYS A O 1
ATOM 3286 N N . LEU A 1 437 ? 10.348 15.436 -9.595 1.00 95.88 437 LEU A N 1
ATOM 3287 C CA . LEU A 1 437 ? 11.035 15.667 -10.848 1.00 95.88 437 LEU A CA 1
ATOM 3288 C C . LEU A 1 437 ? 11.392 17.156 -10.946 1.00 95.88 437 LEU A C 1
ATOM 3290 O O . LEU A 1 437 ? 10.522 18.027 -10.969 1.00 95.88 437 LEU A O 1
ATOM 3294 N N . ASP A 1 438 ? 12.682 17.447 -11.001 1.00 95.88 438 ASP A N 1
ATOM 3295 C CA . ASP A 1 438 ? 13.243 18.787 -10.922 1.00 95.88 438 ASP A CA 1
ATOM 3296 C C . ASP A 1 438 ? 13.973 19.119 -12.221 1.00 95.88 438 ASP A C 1
ATOM 3298 O O . ASP A 1 438 ? 14.949 18.471 -12.602 1.00 95.88 438 ASP A O 1
ATOM 3302 N N . GLY A 1 439 ? 13.495 20.161 -12.904 1.00 95.81 439 GLY A N 1
ATOM 3303 C CA . GLY A 1 439 ? 14.091 20.673 -14.135 1.00 95.81 439 GLY A CA 1
ATOM 3304 C C . GLY A 1 439 ? 15.376 21.475 -13.917 1.00 95.81 439 GLY A C 1
ATOM 3305 O O . GLY A 1 439 ? 15.826 22.145 -14.841 1.00 95.81 439 GLY A O 1
ATOM 3306 N N . ASN A 1 440 ? 15.938 21.486 -12.703 1.00 95.06 440 ASN A N 1
ATOM 3307 C CA . ASN A 1 440 ? 17.219 22.107 -12.375 1.00 95.06 440 ASN A CA 1
ATOM 3308 C C . ASN A 1 440 ? 17.347 23.553 -12.909 1.00 95.06 440 ASN A C 1
ATOM 3310 O O . ASN A 1 440 ? 18.245 23.895 -13.680 1.00 95.06 440 ASN A O 1
ATOM 3314 N N . GLY A 1 441 ? 16.375 24.403 -12.551 1.00 92.12 441 GLY A N 1
ATOM 3315 C CA . GLY A 1 441 ? 16.294 25.806 -12.985 1.00 92.12 441 GLY A CA 1
ATOM 3316 C C . GLY A 1 441 ? 15.602 26.047 -14.337 1.00 92.12 441 GLY A C 1
ATOM 3317 O O . GLY A 1 441 ? 15.461 27.200 -14.751 1.00 92.12 441 GLY A O 1
ATOM 3318 N N . GLY A 1 442 ? 15.146 24.994 -15.026 1.00 90.88 442 GLY A N 1
ATOM 3319 C CA . GLY A 1 442 ? 14.333 25.088 -16.248 1.00 90.88 442 GLY A CA 1
ATOM 3320 C C . GLY A 1 442 ? 15.130 25.367 -17.531 1.00 90.88 442 GLY A C 1
ATOM 3321 O O . GLY A 1 442 ? 14.550 25.539 -18.602 1.00 90.88 442 GLY A O 1
ATOM 3322 N N . ILE A 1 443 ? 16.458 25.470 -17.449 1.00 90.25 443 ILE A N 1
ATOM 3323 C CA . ILE A 1 443 ? 17.312 25.923 -18.556 1.00 90.25 443 ILE A CA 1
ATOM 3324 C C . ILE A 1 443 ? 17.581 24.768 -19.528 1.00 90.25 443 ILE A C 1
ATOM 3326 O O . ILE A 1 443 ? 17.871 23.652 -19.106 1.00 90.25 443 ILE A O 1
ATOM 3330 N N . ALA A 1 444 ? 17.541 25.034 -20.836 1.00 91.50 444 ALA A N 1
ATOM 3331 C CA . ALA A 1 444 ? 17.935 24.047 -21.839 1.00 91.50 444 ALA A CA 1
ATOM 3332 C C . ALA A 1 444 ? 19.388 23.578 -21.617 1.00 91.50 444 ALA A C 1
ATOM 3334 O O . ALA A 1 444 ? 20.287 24.380 -21.371 1.00 91.50 444 ALA A O 1
ATOM 3335 N N . GLY A 1 445 ? 19.602 22.269 -21.704 1.00 90.38 445 GLY A N 1
ATOM 3336 C CA . GLY A 1 445 ? 20.854 21.582 -21.391 1.00 90.38 445 GLY A CA 1
ATOM 3337 C C . GLY A 1 445 ? 20.982 21.129 -19.934 1.00 90.38 445 GLY A C 1
ATOM 3338 O O . GLY A 1 445 ? 21.841 20.296 -19.655 1.00 90.38 445 GLY A O 1
ATOM 3339 N N . ALA A 1 446 ? 20.138 21.619 -19.017 1.00 94.75 446 ALA A N 1
ATOM 3340 C CA . ALA A 1 446 ? 20.170 21.191 -17.622 1.00 94.75 446 ALA A CA 1
ATOM 3341 C C . ALA A 1 446 ? 19.737 19.724 -17.492 1.00 94.75 446 ALA A C 1
ATOM 3343 O O . ALA A 1 446 ? 18.709 19.326 -18.045 1.00 94.75 446 ALA A O 1
ATOM 3344 N N . GLU A 1 447 ? 20.516 18.925 -16.762 1.00 95.31 447 GLU A N 1
ATOM 3345 C CA . GLU A 1 447 ? 20.137 17.551 -16.429 1.00 95.31 447 GLU A CA 1
ATOM 3346 C C . GLU A 1 447 ? 18.978 17.567 -15.434 1.00 95.31 447 GLU A C 1
ATOM 3348 O O . GLU A 1 447 ? 19.001 18.305 -14.444 1.00 95.31 447 GLU A O 1
ATOM 3353 N N . VAL A 1 448 ? 17.955 16.773 -15.746 1.00 97.44 448 VAL A N 1
ATOM 3354 C CA . VAL A 1 448 ? 16.777 16.600 -14.900 1.00 97.44 448 VAL A CA 1
ATOM 3355 C C . VAL A 1 448 ? 17.132 15.624 -13.788 1.00 97.44 448 VAL A C 1
ATOM 3357 O O . VAL A 1 448 ? 17.884 14.670 -13.996 1.00 97.44 448 VAL A O 1
ATOM 3360 N N . ARG A 1 449 ? 16.605 15.872 -12.596 1.00 96.88 449 ARG A N 1
ATOM 3361 C CA . ARG A 1 449 ? 16.935 15.126 -11.379 1.00 96.88 449 ARG A CA 1
ATOM 3362 C C . ARG A 1 449 ? 15.702 14.925 -10.515 1.00 96.88 449 ARG A C 1
ATOM 3364 O O . ARG A 1 449 ? 14.660 15.513 -10.787 1.00 96.88 449 ARG A O 1
ATOM 3371 N N . ILE A 1 450 ? 15.832 14.132 -9.464 1.00 95.88 450 ILE A N 1
ATOM 3372 C CA . ILE A 1 450 ? 14.932 14.213 -8.320 1.00 95.88 450 ILE A CA 1
ATOM 3373 C C . ILE A 1 450 ? 15.488 15.223 -7.321 1.00 95.88 450 ILE A C 1
ATOM 3375 O O . ILE A 1 450 ? 16.693 15.294 -7.091 1.00 95.88 450 ILE A O 1
ATOM 3379 N N . LEU A 1 451 ? 14.624 16.027 -6.723 1.00 92.94 451 LEU A N 1
ATOM 3380 C CA . LEU A 1 451 ? 14.983 16.930 -5.635 1.00 92.94 451 LEU A CA 1
ATOM 3381 C C . LEU A 1 451 ? 13.851 16.926 -4.617 1.00 92.94 451 LEU A C 1
ATOM 3383 O O . LEU A 1 451 ? 12.708 16.611 -4.962 1.00 92.94 451 LEU A O 1
ATOM 3387 N N . ASP A 1 452 ? 14.159 17.283 -3.372 1.00 86.75 452 ASP A N 1
ATOM 3388 C CA . ASP A 1 452 ? 13.106 17.622 -2.420 1.00 86.75 452 ASP A CA 1
ATOM 3389 C C . ASP A 1 452 ? 12.135 18.577 -3.119 1.00 86.75 452 ASP A C 1
ATOM 3391 O O . ASP A 1 452 ? 12.546 19.522 -3.810 1.00 86.75 452 ASP A O 1
ATOM 3395 N N . CYS A 1 453 ? 10.846 18.251 -3.027 1.00 83.25 453 CYS A N 1
ATOM 3396 C CA . CYS A 1 453 ? 9.817 19.042 -3.678 1.00 83.25 453 CYS A CA 1
ATOM 3397 C C . CYS A 1 453 ? 9.947 20.509 -3.214 1.00 83.25 453 CYS A C 1
ATOM 3399 O O . CYS A 1 453 ? 10.576 20.797 -2.206 1.00 83.25 453 CYS A O 1
ATOM 3401 N N . ALA A 1 454 ? 9.420 21.484 -3.927 1.00 84.25 454 ALA A N 1
ATOM 3402 C CA . ALA A 1 454 ? 9.424 22.880 -3.504 1.00 84.25 454 ALA A CA 1
ATOM 3403 C C . ALA A 1 454 ? 8.433 23.652 -4.365 1.00 84.25 454 ALA A C 1
ATOM 3405 O O . ALA A 1 454 ? 8.137 23.266 -5.499 1.00 84.25 454 ALA A O 1
ATOM 3406 N N . ASP A 1 455 ? 7.937 24.781 -3.864 1.00 83.94 455 ASP A N 1
ATOM 3407 C CA . ASP A 1 455 ? 7.086 25.663 -4.665 1.00 83.94 455 ASP A CA 1
ATOM 3408 C C . ASP A 1 455 ? 7.890 26.508 -5.648 1.00 83.94 455 ASP A C 1
ATOM 3410 O O . ASP A 1 455 ? 7.972 27.732 -5.557 1.00 83.94 455 ASP A O 1
ATOM 3414 N N . VAL A 1 456 ? 8.570 25.830 -6.561 1.00 87.38 456 VAL A N 1
ATOM 3415 C CA . VAL A 1 456 ? 9.439 26.458 -7.541 1.00 87.38 456 VAL A CA 1
ATOM 3416 C C . VAL A 1 456 ? 8.937 26.151 -8.948 1.00 87.38 456 VAL A C 1
ATOM 3418 O O . VAL A 1 456 ? 8.575 25.005 -9.238 1.00 87.38 456 VAL A O 1
ATOM 3421 N N . PRO A 1 457 ? 8.937 27.140 -9.861 1.00 91.31 457 PRO A N 1
ATOM 3422 C CA . PRO A 1 457 ? 8.395 26.955 -11.205 1.00 91.31 457 PRO A CA 1
ATOM 3423 C C . PRO A 1 457 ? 9.039 25.808 -11.996 1.00 91.31 457 PRO A C 1
ATOM 3425 O O . PRO A 1 457 ? 8.367 25.148 -12.777 1.00 91.31 457 PRO A O 1
ATOM 3428 N N . TRP A 1 458 ? 10.330 25.529 -11.793 1.00 92.38 458 TRP A N 1
ATOM 3429 C CA . TRP A 1 458 ? 11.043 24.472 -12.524 1.00 92.38 458 TRP A CA 1
ATOM 3430 C C . TRP A 1 458 ? 10.772 23.047 -12.011 1.00 92.38 458 TRP A C 1
ATOM 3432 O O . TRP A 1 458 ? 11.325 22.100 -12.567 1.00 92.38 458 TRP A O 1
ATOM 3442 N N . GLN A 1 459 ? 9.927 22.873 -10.994 1.00 93.44 459 GLN A N 1
ATOM 3443 C CA . GLN A 1 459 ? 9.362 21.573 -10.604 1.00 93.44 459 GLN A CA 1
ATOM 3444 C C . GLN A 1 459 ? 7.911 21.399 -11.077 1.00 93.44 459 GLN A C 1
ATOM 3446 O O . GLN A 1 459 ? 7.253 20.431 -10.701 1.00 93.44 459 GLN A O 1
ATOM 3451 N N . ARG A 1 460 ? 7.395 22.338 -11.884 1.00 91.62 460 ARG A N 1
ATOM 3452 C CA . ARG A 1 460 ? 6.074 22.237 -12.505 1.00 91.62 460 ARG A CA 1
ATOM 3453 C C . ARG A 1 460 ? 6.185 21.727 -13.930 1.00 91.62 460 ARG A C 1
ATOM 3455 O O . ARG A 1 460 ? 6.927 22.277 -14.747 1.00 91.62 460 ARG A O 1
ATOM 3462 N N . TRP A 1 461 ? 5.413 20.686 -14.205 1.00 94.19 461 TRP A N 1
ATOM 3463 C CA . TRP A 1 461 ? 5.405 19.986 -15.474 1.00 94.19 461 TRP A CA 1
ATOM 3464 C C . TRP A 1 461 ? 4.002 19.949 -16.062 1.00 94.19 461 TRP A C 1
ATOM 3466 O O . TRP A 1 461 ? 3.022 19.699 -15.365 1.00 94.19 461 TRP A O 1
ATOM 3476 N N . GLU A 1 462 ? 3.925 20.183 -17.363 1.00 94.75 462 GLU A N 1
ATOM 3477 C CA . GLU A 1 462 ? 2.704 20.125 -18.151 1.00 94.75 462 GLU A CA 1
ATOM 3478 C C . GLU A 1 462 ? 2.819 19.007 -19.186 1.00 94.75 462 GLU A C 1
ATOM 3480 O O . GLU A 1 462 ? 3.843 18.844 -19.853 1.00 94.75 462 GLU A O 1
ATOM 3485 N N . TRP A 1 463 ? 1.756 18.221 -19.316 1.00 93.19 463 TRP A N 1
ATOM 3486 C CA . TRP A 1 463 ? 1.667 17.143 -20.288 1.00 93.19 463 TRP A CA 1
ATOM 3487 C C . TRP A 1 463 ? 0.897 17.594 -21.528 1.00 93.19 463 TRP A C 1
ATOM 3489 O O . TRP A 1 463 ? -0.283 17.919 -21.435 1.00 93.19 463 TRP A O 1
ATOM 3499 N N . THR A 1 464 ? 1.528 17.551 -22.704 1.00 91.69 464 THR A N 1
ATOM 3500 C CA . THR A 1 464 ? 0.887 17.965 -23.971 1.00 91.69 464 THR A CA 1
ATOM 3501 C C . THR A 1 464 ? 0.180 16.827 -24.710 1.00 91.69 464 THR A C 1
ATOM 3503 O O . THR A 1 464 ? -0.374 17.035 -25.786 1.00 91.69 464 THR A O 1
ATOM 3506 N N . GLY A 1 465 ? 0.232 15.603 -24.178 1.00 87.50 465 GLY A N 1
ATOM 3507 C CA . GLY A 1 465 ? -0.195 14.383 -24.872 1.00 87.50 465 GLY A CA 1
ATOM 3508 C C . GLY A 1 465 ? 0.957 13.589 -25.491 1.00 87.50 465 GLY A C 1
ATOM 3509 O O . GLY A 1 465 ? 0.834 12.377 -25.642 1.00 87.50 465 GLY A O 1
ATOM 3510 N N . THR A 1 466 ? 2.083 14.237 -25.807 1.00 88.56 466 THR A N 1
ATOM 3511 C CA . THR A 1 466 ? 3.284 13.559 -26.338 1.00 88.56 466 THR A CA 1
ATOM 3512 C C . THR A 1 466 ? 4.598 14.070 -25.763 1.00 88.56 466 THR A C 1
ATOM 3514 O O . THR A 1 466 ? 5.618 13.413 -25.941 1.00 88.56 466 THR A O 1
ATOM 3517 N N . GLN A 1 467 ? 4.612 15.235 -25.114 1.00 95.25 467 GLN A N 1
ATOM 3518 C CA . GLN A 1 467 ? 5.807 15.831 -24.520 1.00 95.25 467 GLN A CA 1
ATOM 3519 C C . GLN A 1 467 ? 5.524 16.250 -23.082 1.00 95.25 467 GLN A C 1
ATOM 3521 O O . GLN A 1 467 ? 4.404 16.635 -22.738 1.00 95.25 467 GLN A O 1
ATOM 3526 N N . LEU A 1 468 ? 6.571 16.205 -22.261 1.00 96.38 468 LEU A N 1
ATOM 3527 C CA . LEU A 1 468 ? 6.540 16.700 -20.894 1.00 96.38 468 LEU A CA 1
ATOM 3528 C C . LEU A 1 468 ? 7.284 18.035 -20.821 1.00 96.38 468 LEU A C 1
ATOM 3530 O O . LEU A 1 468 ? 8.499 18.082 -21.019 1.00 96.38 468 LEU A O 1
ATOM 3534 N N . VAL A 1 469 ? 6.546 19.111 -20.570 1.00 96.50 469 VAL A N 1
ATOM 3535 C CA . VAL A 1 469 ? 7.016 20.497 -20.660 1.00 96.50 469 VAL A CA 1
ATOM 3536 C C . VAL A 1 469 ? 7.268 21.050 -19.267 1.00 96.50 469 VAL A C 1
ATOM 3538 O O . VAL A 1 469 ? 6.396 21.012 -18.409 1.00 96.50 469 VAL A O 1
ATOM 3541 N N . ASN A 1 470 ? 8.445 21.618 -19.044 1.00 95.06 470 ASN A N 1
ATOM 3542 C CA . ASN A 1 470 ? 8.728 22.462 -17.897 1.00 95.06 470 ASN A CA 1
ATOM 3543 C C . ASN A 1 470 ? 8.210 23.879 -18.183 1.00 95.06 470 ASN A C 1
ATOM 3545 O O . ASN A 1 470 ? 8.793 24.627 -18.979 1.00 95.06 470 ASN A O 1
ATOM 3549 N N . SER A 1 471 ? 7.096 24.251 -17.552 1.00 80.56 471 SER A N 1
ATOM 3550 C CA . SER A 1 471 ? 6.332 25.458 -17.903 1.00 80.56 471 SER A CA 1
ATOM 3551 C C . SER A 1 471 ? 7.057 26.771 -17.584 1.00 80.56 471 SER A C 1
ATOM 3553 O O . SER A 1 471 ? 6.728 27.811 -18.148 1.00 80.56 471 SER A O 1
ATOM 3555 N N . TYR A 1 472 ? 8.101 26.741 -16.749 1.00 89.88 472 TYR A N 1
ATOM 3556 C CA . TYR A 1 472 ? 8.859 27.937 -16.377 1.00 89.88 472 TYR A CA 1
ATOM 3557 C C . TYR A 1 472 ? 9.635 28.572 -17.541 1.00 89.88 472 TYR A C 1
ATOM 3559 O O . TYR A 1 472 ? 9.706 29.796 -17.646 1.00 89.88 472 TYR A O 1
ATOM 3567 N N . ARG A 1 473 ? 10.242 27.757 -18.412 1.00 90.38 473 ARG A N 1
ATOM 3568 C CA . ARG A 1 473 ? 11.030 28.236 -19.568 1.00 90.38 473 ARG A CA 1
ATOM 3569 C C . ARG A 1 473 ? 10.641 27.575 -20.887 1.00 90.38 473 ARG A C 1
ATOM 3571 O O . ARG A 1 473 ? 11.369 27.720 -21.867 1.00 90.38 473 ARG A O 1
ATOM 3578 N N . ASN A 1 474 ? 9.502 26.883 -20.912 1.00 91.12 474 ASN A N 1
ATOM 3579 C CA . ASN A 1 474 ? 8.981 26.180 -22.082 1.00 91.12 474 ASN A CA 1
ATOM 3580 C C . ASN A 1 474 ? 10.017 25.230 -22.713 1.00 91.12 474 ASN A C 1
ATOM 3582 O O . ASN A 1 474 ? 10.249 25.224 -23.923 1.00 91.12 474 ASN A O 1
ATOM 3586 N N . THR A 1 475 ? 10.697 24.474 -21.855 1.00 96.25 475 THR A N 1
ATOM 3587 C CA . THR A 1 475 ? 11.662 23.442 -22.238 1.00 96.25 475 THR A CA 1
ATOM 3588 C C . THR A 1 475 ? 11.048 22.069 -22.012 1.00 96.25 475 THR A C 1
ATOM 3590 O O . THR A 1 475 ? 10.253 21.880 -21.099 1.00 96.25 475 THR A O 1
ATOM 3593 N N . CYS A 1 476 ? 11.395 21.102 -22.849 1.00 96.31 476 CYS A N 1
ATOM 3594 C CA . CYS A 1 476 ? 10.829 19.761 -22.804 1.00 96.31 476 CYS A CA 1
ATOM 3595 C C . CYS A 1 476 ? 11.821 18.776 -22.196 1.00 96.31 476 CYS A C 1
ATOM 3597 O O . CYS A 1 476 ? 13.029 18.893 -22.405 1.00 96.31 476 CYS A O 1
ATOM 3599 N N . LEU A 1 477 ? 11.307 17.785 -21.471 1.00 96.62 477 LEU A N 1
ATOM 3600 C CA . LEU A 1 477 ? 12.083 16.615 -21.084 1.00 96.62 477 LEU A CA 1
ATOM 3601 C C . LEU A 1 477 ? 12.475 15.839 -22.348 1.00 96.62 477 LEU A C 1
ATOM 3603 O O . LEU A 1 477 ? 11.614 15.441 -23.134 1.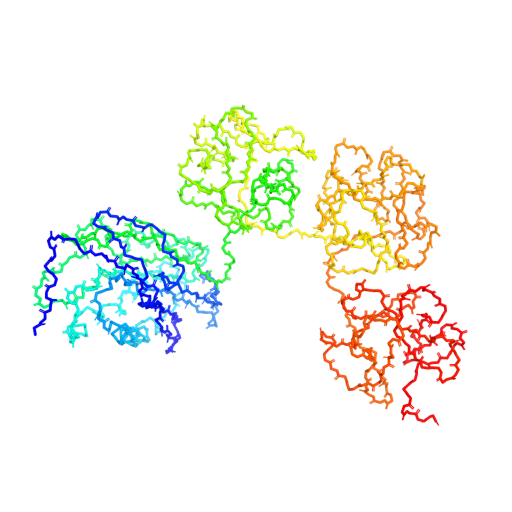00 96.62 477 LEU A O 1
ATOM 3607 N N . GLY A 1 478 ? 13.770 15.603 -22.525 1.00 94.50 478 GLY A N 1
ATOM 3608 C CA . GLY A 1 478 ? 14.302 14.819 -23.631 1.00 94.50 478 GLY A CA 1
ATOM 3609 C C . GLY A 1 478 ? 15.472 13.942 -23.206 1.00 94.50 478 GLY A C 1
ATOM 3610 O O . GLY A 1 478 ? 16.120 14.176 -22.183 1.00 94.50 478 GLY A O 1
ATOM 3611 N N . VAL A 1 479 ? 15.745 12.912 -24.002 1.00 91.69 479 VAL A N 1
ATOM 3612 C CA . VAL A 1 479 ? 16.949 12.086 -23.847 1.00 91.69 479 VAL A CA 1
ATOM 3613 C C . VAL A 1 479 ? 18.160 12.840 -24.397 1.00 91.69 479 VAL A C 1
ATOM 3615 O O . VAL A 1 479 ? 18.155 13.295 -25.545 1.00 91.69 479 VAL A O 1
ATOM 3618 N N . LYS A 1 480 ? 19.223 12.940 -23.595 1.00 88.56 480 LYS A N 1
ATOM 3619 C CA . LYS A 1 480 ? 20.438 13.684 -23.938 1.00 88.56 480 LYS A CA 1
ATOM 3620 C C . LYS A 1 480 ? 21.034 13.202 -25.250 1.00 88.56 480 LYS A C 1
ATOM 3622 O O . LYS A 1 480 ? 21.286 12.014 -25.438 1.00 88.56 480 LYS A O 1
ATOM 3627 N N . ASN A 1 481 ? 21.265 14.151 -26.158 1.00 83.56 481 ASN A N 1
ATOM 3628 C CA . ASN A 1 481 ? 21.840 13.933 -27.488 1.00 83.56 481 ASN A CA 1
ATOM 3629 C C . ASN A 1 481 ? 21.129 12.843 -28.318 1.00 83.56 481 ASN A C 1
ATOM 3631 O O . ASN A 1 481 ? 21.770 12.216 -29.159 1.00 83.56 481 ASN A O 1
ATOM 3635 N N . ASN A 1 482 ? 19.834 12.590 -28.070 1.00 80.75 482 ASN A N 1
ATOM 3636 C CA . ASN A 1 482 ? 19.054 11.537 -28.732 1.00 80.75 482 ASN A CA 1
ATOM 3637 C C . ASN A 1 482 ? 19.727 10.147 -28.667 1.00 80.75 482 ASN A C 1
ATOM 3639 O O . ASN A 1 482 ? 19.616 9.335 -29.592 1.00 80.75 482 ASN A O 1
ATOM 3643 N N . GLN A 1 483 ? 20.467 9.891 -27.583 1.00 77.19 483 GLN A N 1
ATOM 3644 C CA . GLN A 1 483 ? 21.182 8.636 -27.388 1.00 77.19 483 GLN A CA 1
ATOM 3645 C C . GLN A 1 483 ? 20.208 7.457 -27.302 1.00 77.19 483 GLN A C 1
ATOM 3647 O O . GLN A 1 483 ? 19.165 7.534 -26.659 1.00 77.19 483 GLN A O 1
ATOM 3652 N N . GLU A 1 484 ? 20.567 6.344 -27.942 1.00 67.81 484 GLU A N 1
ATOM 3653 C CA . GLU A 1 484 ? 19.746 5.121 -27.968 1.00 67.81 484 GLU A CA 1
ATOM 3654 C C . GLU A 1 484 ? 20.105 4.121 -26.859 1.00 67.81 484 GLU A C 1
ATOM 3656 O O . GLU A 1 484 ? 19.547 3.027 -26.793 1.00 67.81 484 GLU A O 1
ATOM 3661 N N . LEU A 1 485 ? 21.067 4.471 -26.003 1.00 69.62 485 LEU A N 1
ATOM 3662 C CA . LEU A 1 485 ? 21.630 3.567 -25.005 1.00 69.62 485 LEU A CA 1
ATOM 3663 C C . LEU A 1 485 ? 20.847 3.617 -23.686 1.00 69.62 485 LEU A C 1
ATOM 3665 O O . LEU A 1 485 ? 20.473 4.711 -23.249 1.00 69.62 485 LEU A O 1
ATOM 3669 N N . PRO A 1 486 ? 20.654 2.469 -23.004 1.00 71.81 486 PRO A N 1
ATOM 3670 C CA . PRO A 1 486 ? 20.272 2.461 -21.597 1.00 71.81 486 PRO A CA 1
ATOM 3671 C C . PRO A 1 486 ? 21.245 3.316 -20.776 1.00 71.81 486 PRO A C 1
ATOM 3673 O O . PRO A 1 486 ? 22.460 3.249 -20.945 1.00 71.81 486 PRO A O 1
ATOM 3676 N N . GLY A 1 487 ? 20.706 4.150 -19.898 1.00 79.19 487 GLY A N 1
ATOM 3677 C CA . GLY A 1 487 ? 21.464 4.968 -18.954 1.00 79.19 487 GLY A CA 1
ATOM 3678 C C . GLY A 1 487 ? 21.749 6.378 -19.447 1.00 79.19 487 GLY A C 1
ATOM 3679 O O . GLY A 1 487 ? 22.268 7.189 -18.670 1.00 79.19 487 GLY A O 1
ATOM 3680 N N . ALA A 1 488 ? 21.377 6.701 -20.693 1.00 87.88 488 ALA A N 1
ATOM 3681 C CA . ALA A 1 488 ? 21.478 8.055 -21.216 1.00 87.88 488 ALA A CA 1
ATOM 3682 C C . ALA A 1 488 ? 20.734 9.029 -20.293 1.00 87.88 488 ALA A C 1
ATOM 3684 O O . ALA A 1 488 ? 19.604 8.780 -19.872 1.00 87.88 488 ALA A O 1
ATOM 3685 N N . ARG A 1 489 ? 21.393 10.132 -19.932 1.00 92.62 489 ARG A N 1
ATOM 3686 C CA . ARG A 1 489 ? 20.803 11.136 -19.040 1.00 92.62 489 ARG A CA 1
ATOM 3687 C C . ARG A 1 489 ? 19.608 11.799 -19.707 1.00 92.62 489 ARG A C 1
ATOM 3689 O O . ARG A 1 489 ? 19.569 11.931 -20.930 1.00 92.62 489 ARG A O 1
ATOM 3696 N N . MET A 1 490 ? 18.654 12.235 -18.899 1.00 95.06 490 MET A N 1
ATOM 3697 C CA . MET A 1 490 ? 17.565 13.075 -19.382 1.00 95.06 490 MET A CA 1
ATOM 3698 C C . MET A 1 490 ? 17.848 14.531 -19.031 1.00 95.06 490 MET A C 1
ATOM 3700 O O . MET A 1 490 ? 18.342 14.844 -17.948 1.00 95.06 490 MET A O 1
ATOM 3704 N N . ASN A 1 491 ? 17.561 15.430 -19.960 1.00 95.06 491 ASN A N 1
ATOM 3705 C CA . ASN A 1 491 ? 17.809 16.853 -19.801 1.00 95.06 491 ASN A CA 1
ATOM 3706 C C . ASN A 1 491 ? 16.643 17.666 -20.353 1.00 95.06 491 ASN A C 1
ATOM 3708 O O . ASN A 1 491 ? 15.803 17.169 -21.103 1.00 95.06 491 ASN A O 1
ATOM 3712 N N . LEU A 1 492 ? 16.623 18.942 -19.996 1.00 96.38 492 LEU A N 1
ATOM 3713 C CA . LEU A 1 492 ? 15.746 19.905 -20.636 1.00 96.38 492 LEU A CA 1
ATOM 3714 C C . LEU A 1 492 ? 16.303 20.287 -22.005 1.00 96.38 492 LEU A C 1
ATOM 3716 O O . LEU A 1 492 ? 17.494 20.567 -22.149 1.00 96.38 492 LEU A O 1
ATOM 3720 N N . VAL A 1 493 ? 15.446 20.314 -23.015 1.00 94.38 493 VAL A N 1
ATOM 3721 C CA . VAL A 1 493 ? 15.759 20.730 -24.388 1.00 94.38 493 VAL A CA 1
ATOM 3722 C C . VAL A 1 493 ? 14.716 21.722 -24.892 1.00 94.38 493 VAL A C 1
ATOM 3724 O O . VAL A 1 493 ? 13.675 21.914 -24.266 1.00 94.38 493 VAL A O 1
ATOM 3727 N N . ALA A 1 494 ? 14.988 22.383 -26.016 1.00 94.44 494 ALA A N 1
ATOM 3728 C CA . ALA A 1 494 ? 13.944 23.132 -26.709 1.00 94.44 494 ALA A CA 1
ATOM 3729 C C . ALA A 1 494 ? 12.833 22.164 -27.143 1.00 94.44 494 ALA A C 1
ATOM 3731 O O . ALA A 1 494 ? 13.126 21.101 -27.693 1.00 94.44 494 ALA A O 1
ATOM 3732 N N . CYS A 1 495 ? 11.577 22.522 -26.882 1.00 94.50 495 CYS A N 1
ATOM 3733 C CA . CYS A 1 495 ? 10.444 21.690 -27.259 1.00 94.50 495 CYS A CA 1
ATOM 3734 C C . CYS A 1 495 ? 10.336 21.553 -28.782 1.00 94.50 495 CYS A C 1
ATOM 3736 O O . CYS A 1 495 ? 10.151 22.544 -29.486 1.00 94.50 495 CYS A O 1
ATOM 3738 N N . ASP A 1 496 ? 10.407 20.318 -29.272 1.00 94.38 496 ASP A N 1
ATOM 3739 C CA . ASP A 1 496 ? 10.228 19.953 -30.676 1.00 94.38 496 ASP A CA 1
ATOM 3740 C C . ASP A 1 496 ? 9.372 18.675 -30.757 1.00 94.38 496 ASP A C 1
ATOM 3742 O O . ASP A 1 496 ? 9.851 17.591 -30.421 1.00 94.38 496 ASP A O 1
ATOM 3746 N N . PRO A 1 497 ? 8.099 18.762 -31.189 1.00 90.75 497 PRO A N 1
ATOM 3747 C CA . PRO A 1 497 ? 7.210 17.600 -31.256 1.00 90.75 497 PRO A CA 1
ATOM 3748 C C . PRO A 1 497 ? 7.636 16.573 -32.320 1.00 90.75 497 PRO A C 1
ATOM 3750 O O . PRO A 1 497 ? 7.141 15.441 -32.331 1.00 90.75 497 PRO A O 1
ATOM 3753 N N . THR A 1 498 ? 8.537 16.944 -33.234 1.00 92.25 498 THR A N 1
ATOM 3754 C CA . THR A 1 498 ? 9.088 16.029 -34.238 1.00 92.25 498 THR A CA 1
ATOM 3755 C C . THR A 1 498 ? 10.268 15.219 -33.701 1.00 92.25 498 THR A C 1
ATOM 3757 O O . THR A 1 498 ? 10.504 14.113 -34.197 1.00 92.25 498 THR A O 1
ATOM 3760 N N . ASP A 1 499 ? 10.935 15.698 -32.646 1.00 91.56 499 ASP A N 1
ATOM 3761 C CA . ASP A 1 499 ? 12.114 15.070 -32.055 1.00 91.56 499 ASP A CA 1
ATOM 3762 C C . ASP A 1 499 ? 11.754 13.743 -31.354 1.00 91.56 499 ASP A C 1
ATOM 3764 O O . ASP A 1 499 ? 11.012 13.732 -30.363 1.00 91.56 499 ASP A O 1
ATOM 3768 N N . PRO A 1 500 ? 12.285 12.594 -31.815 1.00 88.69 500 PRO A N 1
ATOM 3769 C CA . PRO A 1 500 ? 12.025 11.304 -31.183 1.00 88.69 500 PRO A CA 1
ATOM 3770 C C . PRO A 1 500 ? 12.513 11.224 -29.728 1.00 88.69 500 PRO A C 1
ATOM 3772 O O . PRO A 1 500 ? 11.982 10.418 -28.965 1.00 88.69 500 PRO A O 1
ATOM 3775 N N . ALA A 1 501 ? 13.477 12.050 -29.306 1.00 90.12 501 ALA A N 1
ATOM 3776 C CA . ALA A 1 501 ? 13.972 12.073 -27.929 1.00 90.12 501 ALA A CA 1
ATOM 3777 C C . ALA A 1 501 ? 12.949 12.635 -26.926 1.00 90.12 501 ALA A C 1
ATOM 3779 O O . ALA A 1 501 ? 13.081 12.380 -25.728 1.00 90.12 501 ALA A O 1
ATOM 3780 N N . GLN A 1 502 ? 11.935 13.362 -27.408 1.00 93.25 502 GLN A N 1
ATOM 3781 C CA . GLN A 1 502 ? 10.930 14.058 -26.594 1.00 93.25 502 GLN A CA 1
ATOM 3782 C C . GLN A 1 502 ? 9.548 13.396 -26.647 1.00 93.25 502 GLN A C 1
ATOM 3784 O O . GLN A 1 502 ? 8.638 13.825 -25.940 1.00 93.25 502 GLN A O 1
ATOM 3789 N N . LYS A 1 503 ? 9.372 12.361 -27.481 1.00 91.81 503 LYS A N 1
ATOM 3790 C CA . LYS A 1 503 ? 8.105 11.631 -27.612 1.00 91.81 503 LYS A CA 1
ATOM 3791 C C . LYS A 1 503 ? 7.936 10.670 -26.448 1.00 91.81 503 LYS A C 1
ATOM 3793 O O . LYS A 1 503 ? 8.455 9.553 -26.470 1.00 91.81 503 LYS A O 1
ATOM 3798 N N . LEU A 1 504 ? 7.216 11.125 -25.438 1.00 93.31 504 LEU A N 1
ATOM 3799 C CA . LEU A 1 504 ? 6.939 10.392 -24.215 1.00 93.31 504 LEU A CA 1
ATOM 3800 C C . LEU A 1 504 ? 5.506 9.838 -24.230 1.00 93.31 504 LEU A C 1
ATOM 3802 O O . LEU A 1 504 ? 4.694 10.184 -25.086 1.00 93.31 504 LEU A O 1
ATOM 3806 N N . ALA A 1 505 ? 5.204 8.972 -23.273 1.00 89.81 505 ALA A N 1
ATOM 3807 C CA . ALA A 1 505 ? 3.875 8.539 -22.885 1.00 89.81 505 ALA A CA 1
ATOM 3808 C C . ALA A 1 505 ? 3.884 8.210 -21.392 1.00 89.81 505 ALA A C 1
ATOM 3810 O O . ALA A 1 505 ? 4.888 7.725 -20.862 1.00 89.81 505 ALA A O 1
ATOM 3811 N N . PHE A 1 506 ? 2.751 8.451 -20.739 1.00 89.38 506 PHE A N 1
ATOM 3812 C CA . PHE A 1 506 ? 2.483 7.919 -19.413 1.00 89.38 506 PHE A CA 1
ATOM 3813 C C . PHE A 1 506 ? 1.737 6.597 -19.546 1.00 89.38 506 PHE A C 1
ATOM 3815 O O . PHE A 1 506 ? 0.713 6.525 -20.225 1.00 89.38 506 PHE A O 1
ATOM 3822 N N . GLU A 1 507 ? 2.257 5.554 -18.913 1.00 84.62 507 GLU A N 1
ATOM 3823 C CA . GLU A 1 507 ? 1.631 4.233 -18.894 1.00 84.62 507 GLU A CA 1
ATOM 3824 C C . GLU A 1 507 ? 1.690 3.625 -17.491 1.00 84.62 507 GLU A C 1
ATOM 3826 O O . GLU A 1 507 ? 2.627 3.923 -16.750 1.00 84.62 507 GLU A O 1
ATOM 3831 N N . PRO A 1 508 ? 0.755 2.740 -17.106 1.00 80.12 508 PRO A N 1
ATOM 3832 C CA . PRO A 1 508 ? 0.807 2.092 -15.802 1.00 80.12 508 PRO A CA 1
ATOM 3833 C C . PRO A 1 508 ? 2.156 1.403 -15.548 1.00 80.12 508 PRO A C 1
ATOM 3835 O O . PRO A 1 508 ? 2.673 0.672 -16.403 1.00 80.12 508 PRO A O 1
ATOM 3838 N N . ALA A 1 509 ? 2.717 1.599 -14.353 1.00 69.12 509 ALA A N 1
ATOM 3839 C CA . ALA A 1 509 ? 3.916 0.907 -13.888 1.00 69.12 509 ALA A CA 1
ATOM 3840 C C . ALA A 1 509 ? 3.607 -0.565 -13.540 1.00 69.12 509 ALA A C 1
ATOM 3842 O O . ALA A 1 509 ? 3.506 -0.952 -12.382 1.00 69.12 509 ALA A O 1
ATOM 3843 N N . THR A 1 510 ? 3.386 -1.399 -14.556 1.00 61.38 510 THR A N 1
ATOM 3844 C CA . THR A 1 510 ? 3.106 -2.838 -14.434 1.00 61.38 510 THR A CA 1
ATOM 3845 C C . THR A 1 510 ? 4.336 -3.700 -14.759 1.00 61.38 510 THR A C 1
ATOM 3847 O O . THR A 1 510 ? 5.200 -3.292 -15.542 1.00 61.38 510 THR A O 1
ATOM 3850 N N . PRO A 1 511 ? 4.456 -4.917 -14.199 1.00 56.66 511 PRO A N 1
ATOM 3851 C CA . PRO A 1 511 ? 5.542 -5.832 -14.548 1.00 56.66 511 PRO A CA 1
ATOM 3852 C C . PRO A 1 511 ? 5.604 -6.112 -16.057 1.00 56.66 511 PRO A C 1
ATOM 3854 O O . PRO A 1 511 ? 4.574 -6.262 -16.712 1.00 56.66 511 PRO A O 1
ATOM 3857 N N . TRP A 1 512 ? 6.812 -6.205 -16.613 1.00 63.81 512 TRP A N 1
ATOM 3858 C CA . TRP A 1 512 ? 7.006 -6.642 -17.996 1.00 63.81 512 TRP A CA 1
ATOM 3859 C C . TRP A 1 512 ? 6.506 -8.066 -18.230 1.00 63.81 512 TRP A C 1
ATOM 3861 O O . TRP A 1 512 ? 6.700 -8.950 -17.394 1.00 63.81 512 TRP A O 1
ATOM 3871 N N . SER A 1 513 ? 5.938 -8.301 -19.414 1.00 67.81 513 SER A N 1
ATOM 3872 C CA . SER A 1 513 ? 5.759 -9.647 -19.947 1.00 67.81 513 SER A CA 1
ATOM 3873 C C . SER A 1 513 ? 7.099 -10.154 -20.477 1.00 67.81 513 SER A C 1
ATOM 3875 O O . SER A 1 513 ? 7.662 -9.583 -21.413 1.00 67.81 513 SER A O 1
ATOM 3877 N N . TRP A 1 514 ? 7.605 -11.225 -19.880 1.00 80.81 514 TRP A N 1
ATOM 3878 C CA . TRP A 1 514 ? 8.826 -11.897 -20.312 1.00 80.81 514 TRP A CA 1
ATOM 3879 C C . TRP A 1 514 ? 8.481 -13.074 -21.218 1.00 80.81 514 TRP A C 1
ATOM 3881 O O . TRP A 1 514 ? 7.424 -13.684 -21.075 1.00 80.81 514 TRP A O 1
ATOM 3891 N N . SER A 1 515 ? 9.364 -13.384 -22.161 1.00 86.44 515 SER A N 1
ATOM 3892 C CA . SER A 1 515 ? 9.224 -14.520 -23.075 1.00 86.44 515 SER A CA 1
ATOM 3893 C C . SER A 1 515 ? 10.451 -15.418 -22.993 1.00 86.44 515 SER A C 1
ATOM 3895 O O . SER A 1 515 ? 11.490 -15.014 -22.483 1.00 86.44 515 SER A O 1
ATOM 3897 N N . GLN A 1 516 ? 10.353 -16.639 -23.506 1.00 90.19 516 GLN A N 1
ATOM 3898 C CA . GLN A 1 516 ? 11.519 -17.499 -23.697 1.00 90.19 516 GLN A CA 1
ATOM 3899 C C . GLN A 1 516 ? 11.963 -17.441 -25.158 1.00 90.19 516 GLN A C 1
ATOM 3901 O O . GLN A 1 516 ? 11.128 -17.460 -26.064 1.00 90.19 516 GLN A O 1
ATOM 3906 N N . VAL A 1 517 ? 13.275 -17.413 -25.394 1.00 92.19 517 VAL A N 1
ATOM 3907 C CA . VAL A 1 517 ? 13.838 -17.648 -26.729 1.00 92.19 517 VAL A CA 1
ATOM 3908 C C . VAL A 1 517 ? 13.988 -19.148 -26.892 1.00 92.19 517 VAL A C 1
ATOM 3910 O O . VAL A 1 517 ? 14.887 -19.754 -26.308 1.00 92.19 517 VAL A O 1
ATOM 3913 N N . ARG A 1 518 ? 13.076 -19.748 -27.655 1.00 91.44 518 ARG A N 1
ATOM 3914 C CA . ARG A 1 518 ? 13.051 -21.189 -27.888 1.00 91.44 518 ARG A CA 1
ATOM 3915 C C . ARG A 1 518 ? 13.633 -21.516 -29.254 1.00 91.44 518 ARG A C 1
ATOM 3917 O O . ARG A 1 518 ? 13.161 -21.017 -30.273 1.00 91.44 518 ARG A O 1
ATOM 3924 N N . SER A 1 519 ? 14.624 -22.392 -29.266 1.00 88.25 519 SER A N 1
ATOM 3925 C CA . SER A 1 519 ? 15.152 -22.980 -30.488 1.00 88.25 519 SER A CA 1
ATOM 3926 C C . SER A 1 519 ? 14.110 -23.924 -31.090 1.00 88.25 519 SER A C 1
ATOM 3928 O O . SER A 1 519 ? 13.646 -24.859 -30.433 1.00 88.25 519 SER A O 1
ATOM 3930 N N . SER A 1 520 ? 13.726 -23.694 -32.347 1.00 84.81 520 SER A N 1
ATOM 3931 C CA . SER A 1 520 ? 12.780 -24.563 -33.056 1.00 84.81 520 SER A CA 1
ATOM 3932 C C . SER A 1 520 ? 13.378 -25.930 -33.400 1.00 84.81 520 SER A C 1
ATOM 3934 O O . SER A 1 520 ? 12.636 -26.903 -33.501 1.00 84.81 520 SER A O 1
ATOM 3936 N N . SER A 1 521 ? 14.703 -26.025 -33.543 1.00 84.94 521 SER A N 1
ATOM 3937 C CA . SER A 1 521 ? 15.398 -27.265 -33.898 1.00 84.94 521 SER A CA 1
ATOM 3938 C C . SER A 1 521 ? 15.601 -28.198 -32.704 1.00 84.94 521 SER A C 1
ATOM 3940 O O . SER A 1 521 ? 15.479 -29.410 -32.851 1.00 84.94 521 SER A O 1
ATOM 3942 N N . THR A 1 522 ? 15.863 -27.653 -31.514 1.00 88.38 522 THR A N 1
ATOM 3943 C CA . THR A 1 522 ? 16.115 -28.446 -30.295 1.00 88.38 522 THR A CA 1
ATOM 3944 C C . THR A 1 522 ? 14.934 -28.462 -29.331 1.00 88.38 522 THR A C 1
ATOM 3946 O O . THR A 1 522 ? 14.920 -29.256 -28.393 1.00 88.38 522 THR A O 1
ATOM 3949 N N . SER A 1 523 ? 13.925 -27.607 -29.537 1.00 90.00 523 SER A N 1
ATOM 3950 C CA . SER A 1 523 ? 12.808 -27.396 -28.602 1.00 90.00 523 SER A CA 1
ATOM 3951 C C . SER A 1 523 ? 13.237 -26.948 -27.196 1.00 90.00 523 SER A C 1
ATOM 3953 O O . SER A 1 523 ? 12.428 -27.021 -26.263 1.00 90.00 523 SER A O 1
ATOM 3955 N N . ARG A 1 524 ? 14.472 -26.455 -27.065 1.00 92.12 524 ARG A N 1
ATOM 3956 C CA . ARG A 1 524 ? 15.142 -25.986 -25.845 1.00 92.12 524 ARG A CA 1
ATOM 3957 C C . ARG A 1 524 ? 15.221 -24.454 -25.819 1.00 92.12 524 ARG A C 1
ATOM 3959 O O . ARG A 1 524 ? 14.886 -23.793 -26.806 1.00 92.12 524 ARG A O 1
ATOM 3966 N N . CYS A 1 525 ? 15.555 -23.897 -24.664 1.00 92.88 525 CYS A N 1
ATOM 3967 C CA . CYS A 1 525 ? 15.504 -22.473 -24.373 1.00 92.88 525 CYS A CA 1
ATOM 3968 C C . CYS A 1 525 ? 16.907 -21.903 -24.159 1.00 92.88 525 CYS A C 1
ATOM 3970 O O . CYS A 1 525 ? 17.746 -22.518 -23.502 1.00 92.88 525 CYS A O 1
ATOM 3972 N N . ALA A 1 526 ? 17.138 -20.699 -24.684 1.00 94.12 526 ALA A N 1
ATOM 3973 C CA . ALA A 1 526 ? 18.355 -19.949 -24.412 1.00 94.12 526 ALA A CA 1
ATOM 3974 C C . ALA A 1 526 ? 18.381 -19.512 -22.940 1.00 94.12 526 ALA A C 1
ATOM 3976 O O . ALA A 1 526 ? 17.435 -18.884 -22.462 1.00 94.12 526 ALA A O 1
ATOM 3977 N N . GLU A 1 527 ? 19.468 -19.807 -22.238 1.00 94.00 527 GLU A N 1
ATOM 3978 C CA . GLU A 1 527 ? 19.656 -19.486 -20.825 1.00 94.00 527 GLU A CA 1
ATOM 3979 C C . GLU A 1 527 ? 21.008 -18.835 -20.593 1.00 94.00 527 GLU A C 1
ATOM 3981 O O . GLU A 1 527 ? 22.029 -19.341 -21.058 1.00 94.00 527 GLU A O 1
ATOM 3986 N N . VAL A 1 528 ? 21.038 -17.759 -19.812 1.00 94.69 528 VAL A N 1
ATOM 3987 C CA . VAL A 1 528 ? 22.305 -17.265 -19.270 1.00 94.69 528 VAL A CA 1
ATOM 3988 C C . VAL A 1 528 ? 22.776 -18.191 -18.153 1.00 94.69 528 VAL A C 1
ATOM 3990 O O . VAL A 1 528 ? 22.091 -18.352 -17.143 1.00 94.69 528 VAL A O 1
ATOM 3993 N N . THR A 1 529 ? 23.955 -18.786 -18.340 1.00 92.75 529 THR A N 1
ATOM 3994 C CA . THR A 1 529 ? 24.517 -19.794 -17.431 1.00 92.75 529 THR A CA 1
ATOM 3995 C C . THR A 1 529 ? 24.543 -19.295 -15.982 1.00 92.75 529 THR A C 1
ATOM 3997 O O . THR A 1 529 ? 24.999 -18.182 -15.708 1.00 92.75 529 THR A O 1
ATOM 4000 N N . ASP A 1 530 ? 24.024 -20.127 -15.072 1.00 88.75 530 ASP A N 1
ATOM 4001 C CA . ASP A 1 530 ? 23.938 -19.898 -13.621 1.00 88.75 530 ASP A CA 1
ATOM 4002 C C . ASP A 1 530 ? 23.251 -18.582 -13.216 1.00 88.75 530 ASP A C 1
ATOM 4004 O O . ASP A 1 530 ? 23.455 -18.081 -12.111 1.00 88.75 530 ASP A O 1
ATOM 4008 N N . ASN A 1 531 ? 22.441 -18.002 -14.109 1.00 87.69 531 ASN A N 1
ATOM 4009 C CA . ASN A 1 531 ? 21.814 -16.689 -13.936 1.00 87.69 531 ASN A CA 1
ATOM 4010 C C . ASN A 1 531 ? 22.840 -15.577 -13.639 1.00 87.69 531 ASN A C 1
ATOM 4012 O O . ASN A 1 531 ? 22.536 -14.620 -12.928 1.00 87.69 531 ASN A O 1
ATOM 4016 N N . SER A 1 532 ? 24.069 -15.710 -14.150 1.00 89.44 532 SER A N 1
ATOM 4017 C CA . SER A 1 532 ? 25.165 -14.808 -13.800 1.00 89.44 532 SER A CA 1
ATOM 4018 C C . SER A 1 532 ? 24.931 -13.375 -14.292 1.00 89.44 532 SER A C 1
ATOM 4020 O O . SER A 1 532 ? 24.663 -13.136 -15.470 1.00 89.44 532 SER A O 1
ATOM 4022 N N . THR A 1 533 ? 25.113 -12.404 -13.393 1.00 88.00 533 THR A N 1
ATOM 4023 C CA . THR A 1 533 ? 25.125 -10.960 -13.692 1.00 88.00 533 THR A CA 1
ATOM 4024 C C . THR A 1 533 ? 26.491 -10.465 -14.188 1.00 88.00 533 THR A C 1
ATOM 4026 O O . THR A 1 533 ? 26.664 -9.273 -14.442 1.00 88.00 533 THR A O 1
ATOM 4029 N N . SER A 1 534 ? 27.486 -11.343 -14.344 1.00 91.69 534 SER A N 1
ATOM 4030 C CA . SER A 1 534 ? 28.816 -10.963 -14.838 1.00 91.69 534 SER A CA 1
ATOM 4031 C C . SER A 1 534 ? 28.860 -10.901 -16.366 1.00 91.69 534 SER A C 1
ATOM 4033 O O . SER A 1 534 ? 28.244 -11.716 -17.052 1.00 91.69 534 SER A O 1
ATOM 4035 N N . ASN A 1 535 ? 29.623 -9.952 -16.914 1.00 92.81 535 ASN A N 1
ATOM 4036 C CA . ASN A 1 535 ? 29.864 -9.886 -18.358 1.00 92.81 535 ASN A CA 1
ATOM 4037 C C . ASN A 1 535 ? 30.624 -11.120 -18.851 1.00 92.81 535 ASN A C 1
ATOM 4039 O O . ASN A 1 535 ? 31.574 -11.573 -18.213 1.00 92.81 535 ASN A O 1
ATOM 4043 N N . GLY A 1 536 ? 30.212 -11.638 -20.008 1.00 93.88 536 GLY A N 1
ATOM 4044 C CA . GLY A 1 536 ? 30.830 -12.804 -20.636 1.00 93.88 536 GLY A CA 1
ATOM 4045 C C . GLY A 1 536 ? 30.238 -14.138 -20.191 1.00 93.88 536 GLY A C 1
ATOM 4046 O O . GLY A 1 536 ? 30.737 -15.182 -20.606 1.00 93.88 536 GLY A O 1
ATOM 4047 N N . ALA A 1 537 ? 29.170 -14.133 -19.388 1.00 95.38 537 ALA A N 1
ATOM 4048 C CA . ALA A 1 537 ? 28.429 -15.352 -19.090 1.00 95.38 537 ALA A CA 1
ATOM 4049 C C . ALA A 1 537 ? 27.873 -15.957 -20.388 1.00 95.38 537 ALA A C 1
ATOM 4051 O O . ALA A 1 537 ? 27.252 -15.266 -21.195 1.00 95.38 537 ALA A O 1
ATOM 4052 N N . VAL A 1 538 ? 28.108 -17.250 -20.604 1.00 95.19 538 VAL A N 1
ATOM 4053 C CA . VAL A 1 538 ? 27.686 -17.937 -21.830 1.00 95.19 538 VAL A CA 1
ATOM 4054 C C . VAL A 1 538 ? 26.172 -18.107 -21.843 1.00 95.19 538 VAL A C 1
ATOM 4056 O O . VAL A 1 538 ? 25.577 -18.492 -20.830 1.00 95.19 538 VAL A O 1
ATOM 4059 N N . VAL A 1 539 ? 25.565 -17.876 -23.008 1.00 95.25 539 VAL A N 1
ATOM 4060 C CA . VAL A 1 539 ? 24.168 -18.232 -23.261 1.00 95.25 539 VAL A CA 1
ATOM 4061 C C . VAL A 1 539 ? 24.112 -19.626 -23.871 1.00 95.25 539 VAL A C 1
ATOM 4063 O O . VAL A 1 539 ? 24.644 -19.863 -24.954 1.00 95.25 539 VAL A O 1
ATOM 4066 N N . ARG A 1 540 ? 23.498 -20.563 -23.150 1.00 92.69 540 ARG A N 1
ATOM 4067 C CA . ARG A 1 540 ? 23.455 -21.991 -23.488 1.00 92.69 540 ARG A CA 1
ATOM 4068 C C . ARG A 1 540 ? 22.051 -22.439 -23.879 1.00 92.69 540 ARG A C 1
ATOM 4070 O O . ARG A 1 540 ? 21.067 -21.832 -23.470 1.00 92.69 540 ARG A O 1
ATOM 4077 N N . ASP A 1 541 ? 21.972 -23.519 -24.649 1.00 92.50 541 ASP A N 1
ATOM 4078 C CA . ASP A 1 541 ? 20.710 -24.135 -25.068 1.00 92.50 541 ASP A CA 1
ATOM 4079 C C . ASP A 1 541 ? 20.288 -25.247 -24.091 1.00 92.50 541 ASP A C 1
ATOM 4081 O O . ASP A 1 541 ? 20.855 -26.347 -24.070 1.00 92.50 541 ASP A O 1
ATOM 4085 N N . VAL A 1 542 ? 19.298 -24.972 -23.240 1.00 91.88 542 VAL A N 1
ATOM 4086 C CA . VAL A 1 542 ? 18.919 -25.852 -22.122 1.00 91.88 542 VAL A CA 1
ATOM 4087 C C . VAL A 1 542 ? 17.444 -26.227 -22.094 1.00 91.88 542 VAL A C 1
ATOM 4089 O O . VAL A 1 542 ? 16.617 -25.663 -22.801 1.00 91.88 542 VAL A O 1
ATOM 4092 N N . THR A 1 543 ? 17.090 -27.234 -21.293 1.00 92.12 543 THR A N 1
ATOM 4093 C CA . THR A 1 543 ? 15.689 -27.623 -21.106 1.00 92.12 543 THR A CA 1
ATOM 4094 C C . THR A 1 543 ? 14.884 -26.412 -20.631 1.00 92.12 543 THR A C 1
ATOM 4096 O O . THR A 1 543 ? 15.291 -25.726 -19.698 1.00 92.12 543 THR A O 1
ATOM 4099 N N . CYS A 1 544 ? 13.759 -26.139 -21.295 1.00 89.94 544 CYS A N 1
ATOM 4100 C CA . CYS A 1 544 ? 12.903 -25.016 -20.934 1.00 89.94 544 CYS A CA 1
ATOM 4101 C C . CYS A 1 544 ? 12.281 -25.232 -19.547 1.00 89.94 544 CYS A C 1
ATOM 4103 O O . CYS A 1 544 ? 11.639 -26.254 -19.307 1.00 89.94 544 CYS A O 1
ATOM 4105 N N . GLU A 1 545 ? 12.428 -24.244 -18.673 1.00 87.38 545 GLU A N 1
ATOM 4106 C CA . GLU A 1 545 ? 11.868 -24.190 -17.321 1.00 87.38 545 GLU A CA 1
ATOM 4107 C C . GLU A 1 545 ? 11.051 -22.902 -17.138 1.00 87.38 545 GLU A C 1
ATOM 4109 O O . GLU A 1 545 ? 10.958 -22.079 -18.048 1.00 87.38 545 GLU A O 1
ATOM 4114 N N . SER A 1 546 ? 10.425 -22.693 -15.974 1.00 78.06 546 SER A N 1
ATOM 4115 C CA . SER A 1 546 ? 9.764 -21.408 -15.712 1.00 78.06 546 SER A CA 1
ATOM 4116 C C . SER A 1 546 ? 10.800 -20.280 -15.692 1.00 78.06 546 SER A C 1
ATOM 4118 O O . SER A 1 546 ? 11.722 -20.287 -14.874 1.00 78.06 546 SER A O 1
ATOM 4120 N N . TYR A 1 547 ? 10.621 -19.262 -16.542 1.00 69.88 547 TYR A N 1
ATOM 4121 C CA . TYR A 1 547 ? 11.515 -18.099 -16.595 1.00 69.88 547 TYR A CA 1
ATOM 4122 C C . TYR A 1 547 ? 11.526 -17.289 -15.287 1.00 69.88 547 TYR A C 1
ATOM 4124 O O . TYR A 1 547 ? 12.407 -16.454 -15.086 1.00 69.88 547 TYR A O 1
ATOM 4132 N N . SER A 1 548 ? 10.537 -17.480 -14.401 1.00 60.09 548 SER A N 1
ATOM 4133 C CA . SER A 1 548 ? 10.399 -16.717 -13.155 1.00 60.09 548 SER A CA 1
ATOM 4134 C C . SER A 1 548 ? 11.546 -16.962 -12.162 1.00 60.09 548 SER A C 1
ATOM 4136 O O . SER A 1 548 ? 11.818 -16.074 -11.354 1.00 60.09 548 SER A O 1
ATOM 4138 N N . ALA A 1 549 ? 12.245 -18.099 -12.276 1.00 61.41 549 ALA A N 1
ATOM 4139 C CA . ALA A 1 549 ? 13.350 -18.523 -11.407 1.00 61.41 549 ALA A CA 1
ATOM 4140 C C . ALA A 1 549 ? 14.658 -18.858 -12.165 1.00 61.41 549 ALA A C 1
ATOM 4142 O O . ALA A 1 549 ? 15.615 -19.332 -11.557 1.00 61.41 549 ALA A O 1
ATOM 4143 N N . THR A 1 550 ? 14.715 -18.621 -13.481 1.00 72.69 550 THR A N 1
ATOM 4144 C CA . THR A 1 550 ? 15.830 -19.038 -14.352 1.00 72.69 550 THR A CA 1
ATOM 4145 C C . THR A 1 550 ? 16.275 -17.914 -15.290 1.00 72.69 550 THR A C 1
ATOM 4147 O O . THR A 1 550 ? 15.527 -16.977 -15.578 1.00 72.69 550 THR A O 1
ATOM 4150 N N . GLY A 1 551 ? 17.489 -18.020 -15.827 1.00 83.06 551 GLY A N 1
ATOM 4151 C CA . GLY A 1 551 ? 18.103 -17.104 -16.792 1.00 83.06 551 GLY A CA 1
ATOM 4152 C C . GLY A 1 551 ? 17.547 -17.257 -18.208 1.00 83.06 551 GLY A C 1
ATOM 4153 O O . GLY A 1 551 ? 18.211 -16.876 -19.169 1.00 83.06 551 GLY A O 1
ATOM 4154 N N . GLN A 1 552 ? 16.352 -17.846 -18.334 1.00 91.69 552 GLN A N 1
ATOM 4155 C CA . GLN A 1 552 ? 15.659 -18.158 -19.586 1.00 91.69 552 GLN A CA 1
ATOM 4156 C C . GLN A 1 552 ? 14.639 -17.092 -19.998 1.00 91.69 552 GLN A C 1
ATOM 4158 O O . GLN A 1 552 ? 13.986 -17.218 -21.035 1.00 91.69 552 GLN A O 1
ATOM 4163 N N . GLY A 1 553 ? 14.447 -16.065 -19.169 1.00 90.31 553 GLY A N 1
ATOM 4164 C CA . GLY A 1 553 ? 13.573 -14.945 -19.488 1.00 90.31 553 GLY A CA 1
ATOM 4165 C C . GLY A 1 553 ? 14.283 -13.939 -20.380 1.00 90.31 553 GLY A C 1
ATOM 4166 O O . GLY A 1 553 ? 15.351 -13.445 -20.032 1.00 90.31 553 GLY A O 1
ATOM 4167 N N . TRP A 1 554 ? 13.654 -13.602 -21.498 1.00 89.81 554 TRP A N 1
ATOM 4168 C CA . TRP A 1 554 ? 14.157 -12.654 -22.475 1.00 89.81 554 TRP A CA 1
ATOM 4169 C C . TRP A 1 554 ? 13.059 -11.711 -22.953 1.00 89.81 554 TRP A C 1
ATOM 4171 O O . TRP A 1 554 ? 11.870 -12.048 -22.976 1.00 89.81 554 TRP A O 1
ATOM 4181 N N . ARG A 1 555 ? 13.471 -10.527 -23.395 1.00 85.81 555 ARG A N 1
ATOM 4182 C CA . ARG A 1 555 ? 12.616 -9.575 -24.096 1.00 85.81 555 ARG A CA 1
ATOM 4183 C C . ARG A 1 555 ? 13.375 -8.980 -25.270 1.00 85.81 555 ARG A C 1
ATOM 4185 O O . ARG A 1 555 ? 14.409 -8.356 -25.075 1.00 85.81 555 ARG A O 1
ATOM 4192 N N . LEU A 1 556 ? 12.828 -9.129 -26.471 1.00 85.75 556 LEU A N 1
ATOM 4193 C CA . LEU A 1 556 ? 13.274 -8.354 -27.623 1.00 85.75 556 LEU A CA 1
ATOM 4194 C C . LEU A 1 556 ? 12.634 -6.967 -27.555 1.00 85.75 556 LEU A C 1
ATOM 4196 O O . LEU A 1 556 ? 11.408 -6.852 -27.499 1.00 85.75 556 LEU A O 1
ATOM 4200 N N . ASP A 1 557 ? 13.456 -5.926 -27.525 1.00 75.31 557 ASP A N 1
ATOM 4201 C CA . ASP A 1 557 ? 12.991 -4.548 -27.609 1.00 75.31 557 ASP A CA 1
ATOM 4202 C C . ASP A 1 557 ? 12.924 -4.058 -29.079 1.00 75.31 557 ASP A C 1
ATOM 4204 O O . ASP A 1 557 ? 13.518 -4.666 -29.974 1.00 75.31 557 ASP A O 1
ATOM 4208 N N . PRO A 1 558 ? 12.225 -2.944 -29.365 1.00 66.88 558 PRO A N 1
ATOM 4209 C CA . PRO A 1 558 ? 12.152 -2.365 -30.710 1.00 66.88 558 PRO A CA 1
ATOM 4210 C C . PRO A 1 558 ? 13.494 -1.864 -31.267 1.00 66.88 558 PRO A C 1
ATOM 4212 O O . PRO A 1 558 ? 13.622 -1.690 -32.477 1.00 66.88 558 PRO A O 1
ATOM 4215 N N . GLY A 1 559 ? 14.488 -1.620 -30.406 1.00 70.94 559 GLY A N 1
ATOM 4216 C CA . GLY A 1 559 ? 15.852 -1.253 -30.796 1.00 70.94 559 GLY A CA 1
ATOM 4217 C C . GLY A 1 559 ? 16.711 -2.441 -31.252 1.00 70.94 559 GLY A C 1
ATOM 4218 O O . GLY A 1 559 ? 17.830 -2.233 -31.736 1.00 70.94 559 GLY A O 1
ATOM 4219 N N . GLY A 1 560 ? 16.192 -3.665 -31.118 1.00 83.50 560 GLY A N 1
ATOM 4220 C CA . GLY A 1 560 ? 16.851 -4.924 -31.448 1.00 83.50 560 GLY A CA 1
ATOM 4221 C C . GLY A 1 560 ? 17.658 -5.534 -30.299 1.00 83.50 560 GLY A C 1
ATOM 4222 O O . GLY A 1 560 ? 18.272 -6.578 -30.470 1.00 83.50 560 GLY A O 1
ATOM 4223 N N . LEU A 1 561 ? 17.692 -4.928 -29.120 1.00 86.81 561 LEU A N 1
ATOM 4224 C CA . LEU A 1 561 ? 18.313 -5.522 -27.946 1.00 86.81 561 LEU A CA 1
ATOM 4225 C C . LEU A 1 561 ? 17.457 -6.673 -27.424 1.00 86.81 561 LEU A C 1
ATOM 4227 O O . LEU A 1 561 ? 16.262 -6.525 -27.168 1.00 86.81 561 LEU A O 1
ATOM 4231 N N . LEU A 1 562 ? 18.093 -7.824 -27.229 1.00 91.19 562 LEU A N 1
ATOM 4232 C CA . LEU A 1 562 ? 17.462 -8.991 -26.630 1.00 91.19 562 LEU A CA 1
ATOM 4233 C C . LEU A 1 562 ? 17.903 -9.073 -25.166 1.00 91.19 562 LEU A C 1
ATOM 4235 O O . LEU A 1 562 ? 18.998 -9.524 -24.846 1.00 91.19 562 LEU A O 1
ATOM 4239 N N . ILE A 1 563 ? 17.062 -8.530 -24.295 1.00 86.62 563 ILE A N 1
ATOM 4240 C CA . ILE A 1 563 ? 17.350 -8.211 -22.898 1.00 86.62 563 ILE A CA 1
ATOM 4241 C C . ILE A 1 563 ? 17.076 -9.429 -22.026 1.00 86.62 563 ILE A C 1
ATOM 4243 O O . ILE A 1 563 ? 16.011 -10.036 -22.137 1.00 86.62 563 ILE A O 1
ATOM 4247 N N . SER A 1 564 ? 18.008 -9.756 -21.137 1.00 88.38 564 SER A N 1
ATOM 4248 C CA . SER A 1 564 ? 17.855 -10.845 -20.176 1.00 88.38 564 SER A CA 1
ATOM 4249 C C . SER A 1 564 ? 17.041 -10.417 -18.952 1.00 88.38 564 SER A C 1
ATOM 4251 O O . SER A 1 564 ? 17.193 -9.310 -18.441 1.00 88.38 564 SER A O 1
ATOM 4253 N N . ARG A 1 565 ? 16.202 -11.329 -18.448 1.00 83.31 565 ARG A N 1
ATOM 4254 C CA . ARG A 1 565 ? 15.447 -11.197 -17.191 1.00 83.31 565 ARG A CA 1
ATOM 4255 C C . ARG A 1 565 ? 16.321 -11.366 -15.951 1.00 83.31 565 ARG A C 1
ATOM 4257 O O . ARG A 1 565 ? 15.792 -11.258 -14.848 1.00 83.31 565 ARG A O 1
ATOM 4264 N N . ILE A 1 566 ? 17.613 -11.677 -16.076 1.00 81.88 566 ILE A N 1
ATOM 4265 C CA . ILE A 1 566 ? 18.469 -11.794 -14.888 1.00 81.88 566 ILE A CA 1
ATOM 4266 C C . ILE A 1 566 ? 18.288 -10.546 -14.024 1.00 81.88 566 ILE A C 1
ATOM 4268 O O . ILE A 1 566 ? 18.397 -9.423 -14.514 1.00 81.88 566 ILE A O 1
ATOM 4272 N N . ASP A 1 567 ? 17.943 -10.787 -12.760 1.00 72.62 567 ASP A N 1
ATOM 4273 C CA . ASP A 1 567 ? 17.614 -9.750 -11.787 1.00 72.62 567 ASP A CA 1
ATOM 4274 C C . ASP A 1 567 ? 16.521 -8.776 -12.265 1.00 72.62 567 ASP A C 1
ATOM 4276 O O . ASP A 1 567 ? 16.688 -7.566 -12.271 1.00 72.62 567 ASP A O 1
ATOM 4280 N N . ALA A 1 568 ? 15.426 -9.319 -12.807 1.00 66.62 568 ALA A N 1
ATOM 4281 C CA . ALA A 1 568 ? 14.307 -8.559 -13.374 1.00 66.62 568 ALA A CA 1
ATOM 4282 C C . ALA A 1 568 ? 14.680 -7.554 -14.491 1.00 66.62 568 ALA A C 1
ATOM 4284 O O . ALA A 1 568 ? 13.844 -6.734 -14.876 1.00 66.62 568 ALA A O 1
ATOM 4285 N N . GLY A 1 569 ? 15.880 -7.670 -15.075 1.00 67.56 569 GLY A N 1
ATOM 4286 C CA . GLY A 1 569 ? 16.407 -6.754 -16.089 1.00 67.56 569 GLY A CA 1
ATOM 4287 C C . GLY A 1 569 ? 17.150 -5.537 -15.524 1.00 67.56 569 GLY A C 1
ATOM 4288 O O . GLY A 1 569 ? 17.610 -4.707 -16.310 1.00 67.56 569 GLY A O 1
ATOM 4289 N N . ASP A 1 570 ? 17.312 -5.434 -14.202 1.00 64.50 570 ASP A N 1
ATOM 4290 C CA . ASP A 1 570 ? 17.873 -4.254 -13.528 1.00 64.50 570 ASP A CA 1
ATOM 4291 C C . ASP A 1 570 ? 19.329 -3.991 -13.943 1.00 64.50 570 ASP A C 1
ATOM 4293 O O . ASP A 1 570 ? 19.728 -2.852 -14.177 1.00 64.50 570 ASP A O 1
ATOM 4297 N N . HIS A 1 571 ? 20.095 -5.056 -14.177 1.00 67.31 571 HIS A N 1
ATOM 4298 C CA . HIS A 1 571 ? 21.498 -4.982 -14.590 1.00 67.31 571 HIS A CA 1
ATOM 4299 C C . HIS A 1 571 ? 21.710 -4.700 -16.088 1.00 67.31 571 HIS A C 1
ATOM 4301 O O . HIS A 1 571 ? 22.853 -4.668 -16.541 1.00 67.31 571 HIS A O 1
ATOM 4307 N N . GLY A 1 572 ? 20.640 -4.536 -16.877 1.00 75.81 572 GLY A N 1
ATOM 4308 C CA . GLY A 1 572 ? 20.737 -4.178 -18.294 1.00 75.81 572 GLY A CA 1
ATOM 4309 C C . GLY A 1 572 ? 21.619 -5.130 -19.100 1.00 75.81 572 GLY A C 1
ATOM 4310 O O . GLY A 1 572 ? 22.534 -4.685 -19.791 1.00 75.81 572 GLY A O 1
ATOM 4311 N N . LYS A 1 573 ? 21.372 -6.439 -18.994 1.00 86.69 573 LYS A N 1
ATOM 4312 C CA . LYS A 1 573 ? 22.108 -7.463 -19.746 1.00 86.69 573 LYS A CA 1
ATOM 4313 C C . LYS A 1 573 ? 21.445 -7.765 -21.082 1.00 86.69 573 LYS A C 1
ATOM 4315 O O . LYS A 1 573 ? 20.232 -7.959 -21.149 1.00 86.69 573 LYS A O 1
ATOM 4320 N N . CYS A 1 574 ? 22.254 -7.861 -22.126 1.00 91.44 574 CYS A N 1
ATOM 4321 C CA . CYS A 1 574 ? 21.850 -8.122 -23.498 1.00 91.44 574 CYS A CA 1
ATOM 4322 C C . CYS A 1 574 ? 22.486 -9.407 -24.027 1.00 91.44 574 CYS A C 1
ATOM 4324 O O . CYS A 1 574 ? 23.616 -9.750 -23.681 1.00 91.44 574 CYS A O 1
ATOM 4326 N N . LEU A 1 575 ? 21.762 -10.079 -24.921 1.00 95.38 575 LEU A N 1
ATOM 4327 C CA . LEU A 1 575 ? 22.302 -11.122 -25.780 1.00 95.38 575 LEU A CA 1
ATOM 4328 C C . LEU A 1 575 ? 23.339 -10.504 -26.728 1.00 95.38 575 LEU A C 1
ATOM 4330 O O . LEU A 1 575 ? 23.016 -9.608 -27.511 1.00 95.38 575 LEU A O 1
ATOM 4334 N N . ASP A 1 576 ? 24.572 -10.987 -26.670 1.00 96.19 576 ASP A N 1
ATOM 4335 C CA . ASP A 1 576 ? 25.728 -10.387 -27.329 1.00 96.19 576 ASP A CA 1
ATOM 4336 C C . ASP A 1 576 ? 26.437 -11.406 -28.224 1.00 96.19 576 ASP A C 1
ATOM 4338 O O . ASP A 1 576 ? 26.911 -12.443 -27.762 1.00 96.19 576 ASP A O 1
ATOM 4342 N N . ALA A 1 577 ? 26.526 -11.114 -29.521 1.00 95.75 577 ALA A N 1
ATOM 4343 C CA . ALA A 1 577 ? 27.196 -11.965 -30.500 1.00 95.75 577 ALA A CA 1
ATOM 4344 C C . ALA A 1 577 ? 28.733 -11.855 -30.475 1.00 95.75 577 ALA A C 1
ATOM 4346 O O . ALA A 1 577 ? 29.387 -12.369 -31.379 1.00 95.75 577 ALA A O 1
ATOM 4347 N N . GLY A 1 578 ? 29.331 -11.166 -29.500 1.00 93.12 578 GLY A N 1
ATOM 4348 C CA . GLY A 1 578 ? 30.764 -10.913 -29.406 1.00 93.12 578 GLY A CA 1
ATOM 4349 C C . GLY A 1 578 ? 31.295 -10.216 -30.659 1.00 93.12 578 GLY A C 1
ATOM 4350 O O . GLY A 1 578 ? 30.911 -9.095 -30.984 1.00 93.12 578 GLY A O 1
ATOM 4351 N N . THR A 1 579 ? 32.175 -10.900 -31.393 1.00 91.50 579 THR A N 1
ATOM 4352 C CA . THR A 1 579 ? 32.725 -10.405 -32.668 1.00 91.50 579 THR A CA 1
ATOM 4353 C C . THR A 1 579 ? 31.747 -10.503 -33.844 1.00 91.50 579 THR A C 1
ATOM 4355 O O . THR A 1 579 ? 32.004 -9.920 -34.894 1.00 91.50 579 THR A O 1
ATOM 4358 N N . GLY A 1 580 ? 30.648 -11.253 -33.704 1.00 89.56 580 GLY A N 1
ATOM 4359 C CA . GLY A 1 580 ? 29.703 -11.544 -34.784 1.00 89.56 580 GLY A CA 1
ATOM 4360 C C . GLY A 1 580 ? 30.238 -12.501 -35.856 1.00 89.56 580 GLY A C 1
ATOM 4361 O O . GLY A 1 580 ? 29.618 -12.630 -36.910 1.00 89.56 580 GLY A O 1
ATOM 4362 N N . ALA A 1 581 ? 31.382 -13.156 -35.625 1.00 91.50 581 ALA A N 1
ATOM 4363 C CA . ALA A 1 581 ? 31.948 -14.143 -36.542 1.00 91.50 581 ALA A CA 1
ATOM 4364 C C . ALA A 1 581 ? 31.154 -15.464 -36.541 1.00 91.50 581 ALA A C 1
ATOM 4366 O O . ALA A 1 581 ? 30.500 -15.824 -35.562 1.00 91.50 581 ALA A O 1
ATOM 4367 N N . VAL A 1 582 ? 31.243 -16.229 -37.633 1.00 90.69 582 VAL A N 1
ATOM 4368 C CA . VAL A 1 582 ? 30.638 -17.570 -37.716 1.00 90.69 582 VAL A CA 1
ATOM 4369 C C . VAL A 1 582 ? 31.209 -18.468 -36.612 1.00 90.69 582 VAL A C 1
ATOM 4371 O O . VAL A 1 582 ? 32.424 -18.547 -36.446 1.00 90.69 582 VAL A O 1
ATOM 4374 N N . GLY A 1 583 ? 30.332 -19.151 -35.869 1.00 88.12 583 GLY A N 1
ATOM 4375 C CA . GLY A 1 583 ? 30.712 -20.043 -34.766 1.00 88.12 583 GLY A CA 1
ATOM 4376 C C . GLY A 1 583 ? 31.056 -19.335 -33.450 1.00 88.12 583 GLY A C 1
ATOM 4377 O O . GLY A 1 583 ? 31.409 -20.000 -32.480 1.00 88.12 583 GLY A O 1
ATOM 4378 N N . GLN A 1 584 ? 30.949 -18.005 -33.391 1.00 92.19 584 GLN A N 1
ATOM 4379 C CA . GLN A 1 584 ? 31.144 -17.242 -32.162 1.00 92.19 584 GLN A CA 1
ATOM 4380 C C . GLN A 1 584 ? 30.076 -17.603 -31.119 1.00 92.19 584 GLN A C 1
ATOM 4382 O O . GLN A 1 584 ? 28.876 -17.517 -31.382 1.00 92.19 584 GLN A O 1
ATOM 4387 N N . THR A 1 585 ? 30.518 -17.958 -29.911 1.00 93.12 585 THR A N 1
ATOM 4388 C CA . THR A 1 585 ? 29.622 -18.166 -28.769 1.00 93.12 585 THR A CA 1
ATOM 4389 C C . THR A 1 585 ? 28.957 -16.854 -28.379 1.00 93.12 585 THR A C 1
ATOM 4391 O O . THR A 1 585 ? 29.632 -15.830 -28.234 1.00 93.12 585 THR A O 1
ATOM 4394 N N . VAL A 1 586 ? 27.641 -16.914 -28.181 1.00 95.31 586 VAL A N 1
ATOM 4395 C CA . VAL A 1 586 ? 26.820 -15.785 -27.748 1.00 95.31 586 VAL A CA 1
ATOM 4396 C C . VAL A 1 586 ? 26.859 -15.664 -26.226 1.00 95.31 586 VAL A C 1
ATOM 4398 O O . VAL A 1 586 ? 26.816 -16.657 -25.494 1.00 95.31 586 VAL A O 1
ATOM 4401 N N . LEU A 1 587 ? 26.976 -14.430 -25.754 1.00 96.00 587 LEU A N 1
ATOM 4402 C CA . LEU A 1 587 ? 27.238 -14.083 -24.366 1.00 96.00 587 LEU A CA 1
ATOM 4403 C C . LEU A 1 587 ? 26.109 -13.218 -23.804 1.00 96.00 587 LEU A C 1
ATOM 4405 O O . LEU A 1 587 ? 25.318 -12.631 -24.537 1.00 96.00 587 LEU A O 1
ATOM 4409 N N . SER A 1 588 ? 26.057 -13.134 -22.483 1.00 95.06 588 SER A N 1
ATOM 4410 C CA . SER A 1 588 ? 25.377 -12.076 -21.751 1.00 95.06 588 SER A CA 1
ATOM 4411 C C . SER A 1 588 ? 26.386 -10.966 -21.467 1.00 95.06 588 SER A C 1
ATOM 4413 O O . SER A 1 588 ? 27.469 -11.222 -20.922 1.00 95.06 588 SER A O 1
ATOM 4415 N N . TRP A 1 589 ? 26.055 -9.739 -21.854 1.00 93.81 589 TRP A N 1
ATOM 4416 C CA . TRP A 1 589 ? 26.923 -8.576 -21.671 1.00 93.81 589 TRP A CA 1
ATOM 4417 C C . TRP A 1 589 ? 26.111 -7.326 -21.345 1.00 93.81 589 TRP A C 1
ATOM 4419 O O . TRP A 1 589 ? 24.936 -7.245 -21.698 1.00 93.81 589 TRP A O 1
ATOM 4429 N N . ASP A 1 590 ? 26.724 -6.343 -20.686 1.00 88.19 590 ASP A N 1
ATOM 4430 C CA . ASP A 1 590 ? 26.114 -5.026 -20.488 1.00 88.19 590 ASP A CA 1
ATOM 4431 C C . ASP A 1 590 ? 25.624 -4.453 -21.819 1.00 88.19 590 ASP A C 1
ATOM 4433 O O . ASP A 1 590 ? 26.361 -4.396 -22.809 1.00 88.19 590 ASP A O 1
ATOM 4437 N N . CYS A 1 591 ? 24.374 -4.010 -21.848 1.00 84.31 591 CYS A N 1
ATOM 4438 C CA . CYS A 1 591 ? 23.787 -3.407 -23.028 1.00 84.31 591 CYS A CA 1
ATOM 4439 C C . CYS A 1 591 ? 24.510 -2.095 -23.372 1.00 84.31 591 CYS A C 1
ATOM 4441 O O . CYS A 1 591 ? 24.389 -1.094 -22.671 1.00 84.31 591 CYS A O 1
ATOM 4443 N N . HIS A 1 592 ? 25.215 -2.081 -24.498 1.00 80.31 592 HIS A N 1
ATOM 4444 C CA . HIS A 1 592 ? 25.944 -0.933 -25.031 1.00 80.31 592 HIS A CA 1
ATOM 4445 C C . HIS A 1 592 ? 25.499 -0.561 -26.457 1.00 80.31 592 HIS A C 1
ATOM 4447 O O . HIS A 1 592 ? 26.098 0.309 -27.088 1.00 80.31 592 HIS A O 1
ATOM 4453 N N . GLY A 1 593 ? 24.465 -1.222 -26.995 1.00 78.25 593 GLY A N 1
ATOM 4454 C CA . GLY A 1 593 ? 23.776 -0.823 -28.232 1.00 78.25 593 GLY A CA 1
ATOM 4455 C C . GLY A 1 593 ? 24.561 -1.021 -29.531 1.00 78.25 593 GLY A C 1
ATOM 4456 O O . GLY A 1 593 ? 24.109 -0.566 -30.588 1.00 78.25 593 GLY A O 1
ATOM 4457 N N . GLY A 1 594 ? 25.718 -1.687 -29.461 1.00 84.88 594 GLY A N 1
ATOM 4458 C CA . GLY A 1 594 ? 26.535 -2.027 -30.624 1.00 84.88 594 GLY A CA 1
ATOM 4459 C C . GLY A 1 594 ? 25.828 -3.021 -31.546 1.00 84.88 594 GLY A C 1
ATOM 4460 O O . GLY A 1 594 ? 24.900 -3.717 -31.135 1.00 84.88 594 GLY A O 1
ATOM 4461 N N . ALA A 1 595 ? 26.271 -3.105 -32.803 1.00 89.94 595 ALA A N 1
ATOM 4462 C CA . ALA A 1 595 ? 25.669 -4.006 -33.791 1.00 89.94 595 ALA A CA 1
ATOM 4463 C C . ALA A 1 595 ? 25.671 -5.479 -33.329 1.00 89.94 595 ALA A C 1
ATOM 4465 O O . ALA A 1 595 ? 24.736 -6.215 -33.627 1.00 89.94 595 ALA A O 1
ATOM 4466 N N . ASN A 1 596 ? 26.666 -5.887 -32.535 1.00 94.00 596 ASN A N 1
ATOM 4467 C CA . ASN A 1 596 ? 26.784 -7.220 -31.930 1.00 94.00 596 ASN A CA 1
ATOM 4468 C C . ASN A 1 596 ? 25.677 -7.548 -30.922 1.00 94.00 596 ASN A C 1
ATOM 4470 O O . ASN A 1 596 ? 25.434 -8.723 -30.672 1.00 94.00 596 ASN A O 1
ATOM 4474 N N . GLN A 1 597 ? 24.955 -6.555 -30.405 1.00 94.38 597 GLN A N 1
ATOM 4475 C CA . GLN A 1 597 ? 23.838 -6.747 -29.475 1.00 94.38 597 GLN A CA 1
ATOM 4476 C C . GLN A 1 597 ? 22.468 -6.491 -30.106 1.00 94.38 597 GLN A C 1
ATOM 4478 O O . GLN A 1 597 ? 21.448 -6.614 -29.430 1.00 94.38 597 GLN A O 1
ATOM 4483 N N . ARG A 1 598 ? 22.428 -6.110 -31.389 1.00 92.12 598 ARG A N 1
ATOM 4484 C CA . ARG A 1 598 ? 21.180 -5.845 -32.103 1.00 92.12 598 ARG A CA 1
ATOM 4485 C C . ARG A 1 598 ? 20.762 -7.068 -32.904 1.00 92.12 598 ARG A C 1
ATOM 4487 O O . ARG A 1 598 ? 21.512 -7.587 -33.725 1.00 92.12 598 ARG A O 1
ATOM 4494 N N . TRP A 1 599 ? 19.529 -7.479 -32.676 1.00 94.00 599 TRP A N 1
ATOM 4495 C CA . TRP A 1 599 ? 18.887 -8.662 -33.203 1.00 94.00 599 TRP A CA 1
ATOM 4496 C C . TRP A 1 599 ? 17.574 -8.268 -33.862 1.00 94.00 599 TRP A C 1
ATOM 4498 O O . TRP A 1 599 ? 16.819 -7.446 -33.353 1.00 94.00 599 TRP A O 1
ATOM 4508 N N . THR A 1 600 ? 17.287 -8.867 -35.006 1.00 93.56 600 THR A N 1
ATOM 4509 C CA . THR A 1 600 ? 15.995 -8.743 -35.678 1.00 93.56 600 THR A CA 1
ATOM 4510 C C . THR A 1 600 ? 15.362 -10.116 -35.762 1.00 93.56 600 THR A C 1
ATOM 4512 O O . THR A 1 600 ? 16.002 -11.074 -36.196 1.00 93.56 600 THR A O 1
ATOM 4515 N N . LEU A 1 601 ? 14.099 -10.215 -35.352 1.00 90.19 601 LEU A N 1
ATOM 4516 C CA . LEU A 1 601 ? 13.308 -11.416 -35.571 1.00 90.19 601 LEU A CA 1
ATOM 4517 C C . LEU A 1 601 ? 12.790 -11.406 -37.017 1.00 90.19 601 LEU A C 1
ATOM 4519 O O . LEU A 1 601 ? 11.872 -10.660 -37.350 1.00 90.19 601 LEU A O 1
ATOM 4523 N N . SER A 1 602 ? 13.402 -12.217 -37.878 1.00 90.44 602 SER A N 1
ATOM 4524 C CA . SER A 1 602 ? 12.993 -12.421 -39.270 1.00 90.44 602 SER A CA 1
ATOM 4525 C C . SER A 1 602 ? 12.335 -13.794 -39.399 1.00 90.44 602 SER A C 1
ATOM 4527 O O . SER A 1 602 ? 13.006 -14.827 -39.435 1.00 90.44 602 SER A O 1
ATOM 4529 N N . GLY A 1 603 ? 11.001 -13.829 -39.384 1.00 87.62 603 GLY A N 1
ATOM 4530 C CA . GLY A 1 603 ? 10.259 -15.087 -39.275 1.00 87.62 603 GLY A CA 1
ATOM 4531 C C . GLY A 1 603 ? 10.582 -15.803 -37.959 1.00 87.62 603 GLY A C 1
ATOM 4532 O O . GLY A 1 603 ? 10.313 -15.272 -36.886 1.00 87.62 603 GLY A O 1
ATOM 4533 N N . THR A 1 604 ? 11.170 -16.999 -38.036 1.00 85.81 604 THR A N 1
ATOM 4534 C CA . THR A 1 604 ? 11.615 -17.778 -36.862 1.00 85.81 604 THR A CA 1
ATOM 4535 C C . THR A 1 604 ? 13.105 -17.618 -36.551 1.00 85.81 604 THR A C 1
ATOM 4537 O O . THR A 1 604 ? 13.624 -18.332 -35.697 1.00 85.81 604 THR A O 1
ATOM 4540 N N . GLN A 1 605 ? 13.820 -16.745 -37.266 1.00 91.25 605 GLN A N 1
ATOM 4541 C CA . GLN A 1 605 ? 15.263 -16.564 -37.118 1.00 91.25 605 GLN A CA 1
ATOM 4542 C C . GLN A 1 605 ? 15.571 -15.273 -36.359 1.00 91.25 605 GLN A C 1
ATOM 4544 O O . GLN A 1 605 ? 15.073 -14.205 -36.711 1.00 91.25 605 GLN A O 1
ATOM 4549 N N . LEU A 1 606 ? 16.428 -15.365 -35.342 1.00 93.31 606 LEU A N 1
ATOM 4550 C CA . LEU A 1 606 ? 17.042 -14.199 -34.708 1.00 93.31 606 LEU A CA 1
ATOM 4551 C C . LEU A 1 606 ? 18.338 -13.865 -35.440 1.00 93.31 606 LEU A C 1
ATOM 4553 O O . LEU A 1 606 ? 19.304 -14.621 -35.366 1.00 93.31 606 LEU A O 1
ATOM 4557 N N . VAL A 1 607 ? 18.343 -12.742 -36.152 1.00 95.31 607 VAL A N 1
ATOM 4558 C CA . VAL A 1 607 ? 19.443 -12.306 -37.019 1.00 95.31 607 VAL A CA 1
ATOM 4559 C C . VAL A 1 607 ? 20.214 -11.176 -36.350 1.00 95.31 607 VAL A C 1
ATOM 4561 O O . VAL A 1 607 ? 19.616 -10.163 -35.995 1.00 95.31 607 VAL A O 1
ATOM 4564 N N . ASN A 1 608 ? 21.527 -11.329 -36.189 1.00 95.50 608 ASN A N 1
ATOM 4565 C CA . ASN A 1 608 ? 22.394 -10.310 -35.601 1.00 95.50 608 ASN A CA 1
ATOM 4566 C C . ASN A 1 608 ? 22.800 -9.229 -36.617 1.00 95.50 608 ASN A C 1
ATOM 4568 O O . ASN A 1 608 ? 23.072 -9.529 -37.782 1.00 95.50 608 ASN A O 1
ATOM 4572 N N . ALA A 1 609 ? 22.920 -7.980 -36.167 1.00 91.31 609 ALA A N 1
ATOM 4573 C CA . ALA A 1 609 ? 23.193 -6.835 -37.031 1.00 91.31 609 ALA A CA 1
ATOM 4574 C C . ALA A 1 609 ? 24.667 -6.664 -37.460 1.00 91.31 609 ALA A C 1
ATOM 4576 O O . ALA A 1 609 ? 24.926 -5.825 -38.319 1.00 91.31 609 ALA A O 1
ATOM 4577 N N . VAL A 1 610 ? 25.638 -7.419 -36.918 1.00 90.94 610 VAL A N 1
ATOM 4578 C CA . VAL A 1 610 ? 27.057 -7.308 -37.340 1.00 90.94 610 VAL A CA 1
ATOM 4579 C C . VAL A 1 610 ? 27.260 -7.804 -38.768 1.00 90.94 610 VAL A C 1
ATOM 4581 O O . VAL A 1 610 ? 27.810 -7.092 -39.603 1.00 90.94 610 VAL A O 1
ATOM 4584 N N . ALA A 1 611 ? 26.836 -9.040 -39.035 1.00 86.25 611 ALA A N 1
ATOM 4585 C CA . ALA A 1 611 ? 27.092 -9.741 -40.294 1.00 86.25 611 ALA A CA 1
ATOM 4586 C C . ALA A 1 611 ? 25.834 -10.404 -40.883 1.00 86.25 611 ALA A C 1
ATOM 4588 O O . ALA A 1 611 ? 25.935 -11.163 -41.844 1.00 86.25 611 ALA A O 1
ATOM 4589 N N . GLY A 1 612 ? 24.649 -10.158 -40.308 1.00 89.44 612 GLY A N 1
ATOM 4590 C CA . GLY A 1 612 ? 23.400 -10.783 -40.754 1.00 89.44 612 GLY A CA 1
ATOM 4591 C C . GLY A 1 612 ? 23.325 -12.289 -40.473 1.00 89.44 612 GLY A C 1
ATOM 4592 O O . GLY A 1 612 ? 22.550 -12.994 -41.115 1.00 89.44 612 GLY A O 1
ATOM 4593 N N . LEU A 1 613 ? 24.142 -12.798 -39.545 1.00 93.12 613 LEU A N 1
ATOM 4594 C CA . LEU A 1 613 ? 24.158 -14.210 -39.159 1.00 93.12 613 LEU A CA 1
ATOM 4595 C C . LEU A 1 613 ? 23.042 -14.524 -38.158 1.00 93.12 613 LEU A C 1
ATOM 4597 O O . LEU A 1 613 ? 22.640 -13.671 -37.365 1.00 93.12 613 LEU A O 1
ATOM 4601 N N . CYS A 1 614 ? 22.550 -15.761 -38.191 1.00 92.75 614 CYS A N 1
ATOM 4602 C CA . CYS A 1 614 ? 21.479 -16.226 -37.312 1.00 92.75 614 CYS A CA 1
ATOM 4603 C C . CYS A 1 614 ? 22.028 -16.815 -36.007 1.00 92.75 614 CYS A C 1
ATOM 4605 O O . CYS A 1 614 ? 23.048 -17.503 -36.012 1.00 92.75 614 CYS A O 1
ATOM 4607 N N . LEU A 1 615 ? 21.305 -16.610 -34.905 1.00 92.62 615 LEU A N 1
ATOM 4608 C CA . LEU A 1 615 ? 21.500 -17.365 -33.670 1.00 92.62 615 LEU A CA 1
ATOM 4609 C C . LEU A 1 615 ? 21.172 -18.846 -33.915 1.00 92.62 615 LEU A C 1
ATOM 4611 O O . LEU A 1 615 ? 20.086 -19.166 -34.402 1.00 92.62 615 LEU A O 1
ATOM 4615 N N . GLN A 1 616 ? 22.086 -19.742 -33.546 1.00 89.94 616 GLN A N 1
ATOM 4616 C CA . GLN A 1 616 ? 21.935 -21.187 -33.716 1.00 89.94 616 GLN A CA 1
ATOM 4617 C C . GLN A 1 616 ? 22.411 -21.934 -32.466 1.00 89.94 616 GLN A C 1
ATOM 4619 O O . GLN A 1 616 ? 23.385 -21.535 -31.829 1.00 89.94 616 GLN A O 1
ATOM 4624 N N . SER A 1 617 ? 21.725 -23.031 -32.127 1.00 86.56 617 SER A N 1
ATOM 4625 C CA . SER A 1 617 ? 22.184 -23.965 -31.093 1.00 86.56 617 SER A CA 1
ATOM 4626 C C . SER A 1 617 ? 23.394 -24.758 -31.589 1.00 86.56 617 SER A C 1
ATOM 4628 O O . SER A 1 617 ? 23.364 -25.306 -32.692 1.00 86.56 617 SER A O 1
ATOM 4630 N N . ALA A 1 618 ? 24.444 -24.833 -30.769 1.00 76.00 618 ALA A N 1
ATOM 4631 C CA . ALA A 1 618 ? 25.705 -25.489 -31.119 1.00 76.00 618 ALA A CA 1
ATOM 4632 C C . ALA A 1 618 ? 25.561 -27.002 -31.391 1.00 76.00 618 ALA A C 1
ATOM 4634 O O . ALA A 1 618 ? 26.373 -27.559 -32.126 1.00 76.00 618 ALA A O 1
ATOM 4635 N N . ASP A 1 619 ? 24.515 -27.647 -30.858 1.00 64.06 619 ASP A N 1
ATOM 4636 C CA . ASP A 1 619 ? 24.293 -29.099 -30.969 1.00 64.06 619 ASP A CA 1
ATOM 4637 C C . ASP A 1 619 ? 23.532 -29.521 -32.240 1.00 64.06 619 ASP A C 1
ATOM 4639 O O . ASP A 1 619 ? 23.283 -30.708 -32.460 1.00 64.06 619 ASP A O 1
ATOM 4643 N N . VAL A 1 620 ? 23.160 -28.570 -33.102 1.00 55.56 620 VAL A N 1
ATOM 4644 C CA . VAL A 1 620 ? 22.485 -28.860 -34.374 1.00 55.56 620 VAL A CA 1
ATOM 4645 C C . VAL A 1 620 ? 23.461 -28.603 -35.509 1.00 55.56 620 VAL A C 1
ATOM 4647 O O . VAL A 1 620 ? 23.622 -27.466 -35.951 1.00 55.56 620 VAL A O 1
ATOM 4650 N N . ALA A 1 621 ? 24.117 -29.668 -35.973 1.00 47.84 621 ALA A N 1
ATOM 4651 C CA . ALA A 1 621 ? 24.838 -29.642 -37.239 1.00 47.84 621 ALA A CA 1
ATOM 4652 C C . ALA A 1 621 ? 23.853 -29.267 -38.358 1.00 47.84 621 ALA A C 1
ATOM 4654 O O . ALA A 1 621 ? 22.788 -29.879 -38.472 1.00 47.84 621 ALA A O 1
ATOM 4655 N N . GLY A 1 622 ? 24.193 -28.222 -39.118 1.00 44.25 622 GLY A N 1
ATOM 4656 C CA . GLY A 1 622 ? 23.494 -27.864 -40.353 1.00 44.25 622 GLY A CA 1
ATOM 4657 C C . GLY A 1 622 ? 23.685 -28.917 -41.432 1.00 44.25 622 GLY A C 1
ATOM 4658 O O . GLY A 1 622 ? 24.806 -29.476 -41.503 1.00 44.25 622 GLY A O 1
#

Secondary structure (DSSP, 8-state):
------TTS---B--EEEEEEEEEETT-TT--EEEEE--GGG---PBPTT-------TTTTT----TT---B-TTGGGSTT---EEEEEEEEEE--SS--THHHHHHHHHHHHHHHHHHTTT----S-HHHHHHHHHHHTTHHHHTTSSTTTTT-TT-SSSEEEEEEEEEE-B-HHHHHHHHHHHTT--BPP-----SSS---S--STT-SBEEEETTS-EEEEEEE---BTBPP-EEEEEE--BTB----EEEEETTTTEEEEEPTT-TTTPBEEEEE----GGG-EEE-TTS-EEESS-TTEEEE-TT--TT-B-EEEE--S-GGG-EEEETTEEEETTT-PEEE--SS--TT---EEE---TT-GGG-EEEEE-PPP-PEEEEETTTTEEEEEGGG--STTPBEEEE---SSGGG-EEE-TTS-EEETTT--EEE-TTS-TTPBPEEE---S-GGG-EEE-SS-EEETTTTEEEEEGGG--STTPBEEEEE--TT-GGG-EEEEE-PPPPPB--B-TTT--EEEEGGG--STTEEEEEE----TTSSTT-EEE-TTSBEEE-GGGGTT-EEEE-TT--TTPPPEEEE----GGGBEEEETTEEEETTT-PBP--TT---